Protein AF-0000000070047852 (afdb_homodimer)

Nearest PDB structures (foldseek):
  3egw-assembly1_C  TM=3.802E-01  e=5.856E-01  Escherichia coli K-12
  1i4d-assembly1_B  TM=3.629E-01  e=9.416E+00  Homo sapiens
  4wic-assembly2_D  TM=1.450E-01  e=5.210E+00  macacine betaherpesvirus 3
  4wic-assembly2_D  TM=1.523E-01  e=6.690E+00  macacine betaherpesvirus 3

pLDDT: mean 92.23, std 10.94, range [46.38, 98.88]

Secondary structure (DSSP, 8-state):
-HHHHTTHHHHHHHHHHHHHHHHH-HHHHHTTS--GGG--HHHHHHHHHHHHHHHHHHHHHHHHIIIIIHHHHHHHS-HHHHHHHHHHHHHHHHHHHHHHHHHHHHHHHHHT-S-HHHHHHHHHHHHHHHHIIIIIHHHHHHHHHHHHHHHHHHT--TT--HHHHHHHHHHHHHSS-HHHHHHHHHHHHHHHHHHHHHHHHHHHHHHHHHTTGGGGG-/-HHHHTTHHHHHHHHHHHHHHHHH-HHHHHTTS--GGG--HHHHHHHHHHHHHHHHHHHHHHHHIIIIIHHHHHHHS-HHHHHHHHHHHHHHHHHHHHHHHHHHHHHHHHHT-S-HHHHHHHHHHHHHHHHIIIIIHHHHHHHHHHHHHHHHHHT--TT--HHHHHHHHHHHHHSS-HHHHHHHHHHHHHHHHHHHHHHHHHHHHHHHHHTTGGGG--

Radius of gyration: 25.3 Å; Cα contacts (8 Å, |Δi|>4): 545; chains: 2; bounding box: 58×74×53 Å

Sequence (436 aa):
MTNCLSKLPYVSAACGTASLLVYFFPSTLLSCVPQLAETSPALLRLLSTLVNTSFSCLFGSATWVFFVMSPVLRKTLSRCKLAEVQSIHYPIFFCASTVLSSTLLSTVCYMGVGYSKLHMAAAVNVIGNLVNSCYLAPRQVSLLERRRELEEQLGIDTADTAVNAAEVARRAARGGDGDQAAAGLEYQDVVKAFKLHHSLGMAVGFVSFAALLPFLVSMTNCLSKLPYVSAACGTASLLVYFFPSTLLSCVPQLAETSPALLRLLSTLVNTSFSCLFGSATWVFFVMSPVLRKTLSRCKLAEVQSIHYPIFFCASTVLSSTLLSTVCYMGVGYSKLHMAAAVNVIGNLVNSCYLAPRQVSLLERRRELEEQLGIDTADTAVNAAEVARRAARGGDGDQAAAGLEYQDVVKAFKLHHSLGMAVGFVSFAALLPFLVS

Organism: Toxoplasma gondii (strain ATCC 50861 / VEG) (NCBI:txid432359)

InterPro domains:
  IPR025423 TMEM205-like [PF13664] (54-148)
  IPR053009 Xanthocillin Biosynthesis-Associated Protein [PTHR23241] (52-213)

Foldseek 3Di:
DVVVLVCLLVLLCVLLVVLVCCLVPVCVVCVPPPDLVPQPPVNVVVLVVLLVVLLCCLLVVLCCVLPPVVVVLVVPDFPLVSLVVLLRVQLVNLSSNLNSLSSNLNSVVNNVPPDPLLNVLSNLLNVLSSCSNNPLSVLLSVLSVLLVVLCVVLVPDSRDHPVVSLVSLVCQLVDPDDVSVVSSVVNVVSVVVNVVSVVVSSVSSVSSSVSSVVVVVD/DVVVLVCLLVLLCVLLVVLVCCLVPVCVVCVPPPDLVPQPPVNVVVLVVLLVVLLCCLLVVLCCVLPPVVVVCVVPDFPLVSLVVLLRVQLVNLSSNLNSLSSNLNSCSNNVPDDVLLNVLSNLLNVLSSCSNNPLSVLLSVLSVLLVVLCVVLVPDSRDHPVVSLVSLVCQLVDPDPVSVVSSVVNVVSVVVNVVSVVVNVVSSVSSSVSSVVVVVD

Structure (mmCIF, N/CA/C/O backbone):
data_AF-0000000070047852-model_v1
#
loop_
_entity.id
_entity.type
_entity.pdbx_description
1 polymer 'Putative transmembrane protein'
#
loop_
_atom_site.group_PDB
_atom_site.id
_atom_site.type_symbol
_atom_site.label_atom_id
_atom_site.label_alt_id
_atom_site.label_comp_id
_atom_site.label_asym_id
_atom_site.label_entity_id
_atom_site.label_seq_id
_atom_site.pdbx_PDB_ins_code
_atom_site.Cartn_x
_atom_site.Cartn_y
_atom_site.Cartn_z
_atom_site.occupancy
_atom_site.B_iso_or_equiv
_atom_site.auth_seq_id
_atom_site.auth_comp_id
_atom_site.auth_asym_id
_atom_site.auth_atom_id
_atom_site.pdbx_PDB_model_num
ATOM 1 N N . MET A 1 1 ? -0.357 -17.453 7.742 1 46.38 1 MET A N 1
ATOM 2 C CA . MET A 1 1 ? -0.708 -16.141 7.207 1 46.38 1 MET A CA 1
ATOM 3 C C . MET A 1 1 ? -2.215 -16.016 7.02 1 46.38 1 MET A C 1
ATOM 5 O O . MET A 1 1 ? -2.797 -14.977 7.32 1 46.38 1 MET A O 1
ATOM 9 N N . THR A 1 2 ? -2.859 -17.172 6.746 1 62.31 2 THR A N 1
ATOM 10 C CA . THR A 1 2 ? -4.297 -17.188 6.5 1 62.31 2 THR A CA 1
ATOM 11 C C . THR A 1 2 ? -5.066 -16.875 7.777 1 62.31 2 THR A C 1
ATOM 13 O O . THR A 1 2 ? -6.051 -16.125 7.75 1 62.31 2 THR A O 1
ATOM 16 N N . ASN A 1 3 ? -4.59 -17.297 8.852 1 70.31 3 ASN A N 1
ATOM 17 C CA . ASN A 1 3 ? -5.34 -17.094 10.086 1 70.31 3 ASN A CA 1
ATOM 18 C C . ASN A 1 3 ? -5.289 -15.625 10.531 1 70.31 3 ASN A C 1
ATOM 20 O O . ASN A 1 3 ? -6.285 -15.086 11.016 1 70.31 3 ASN A O 1
ATOM 24 N N . CYS A 1 4 ? -4.215 -15.008 10.344 1 75.25 4 CYS A N 1
ATOM 25 C CA . CYS A 1 4 ? -4.082 -13.609 10.75 1 75.25 4 CYS A CA 1
ATOM 26 C C . CYS A 1 4 ? -4.902 -12.695 9.844 1 75.25 4 CYS A C 1
ATOM 28 O O . CYS A 1 4 ? -5.543 -11.758 10.32 1 75.25 4 CYS A O 1
ATOM 30 N N . LEU A 1 5 ? -4.996 -13.016 8.656 1 86.19 5 LEU A N 1
ATOM 31 C CA . LEU A 1 5 ? -5.742 -12.195 7.707 1 86.19 5 LEU A CA 1
ATOM 32 C C . LEU A 1 5 ? -7.238 -12.234 8.016 1 86.19 5 LEU A C 1
ATOM 34 O O . LEU A 1 5 ? -7.945 -11.242 7.797 1 86.19 5 LEU A O 1
ATOM 38 N N . SER A 1 6 ? -7.641 -13.352 8.68 1 87.56 6 SER A N 1
ATOM 39 C CA . SER A 1 6 ? -9.062 -13.508 8.953 1 87.56 6 SER A CA 1
ATOM 40 C C . SER A 1 6 ? -9.5 -12.641 10.133 1 87.56 6 SER A C 1
ATOM 42 O O . SER A 1 6 ? -10.695 -12.438 10.344 1 87.56 6 SER A O 1
ATOM 44 N N . LYS A 1 7 ? -8.602 -12.141 10.867 1 93.31 7 LYS A N 1
ATOM 45 C CA . LYS A 1 7 ? -8.945 -11.328 12.023 1 93.31 7 LYS A CA 1
ATOM 46 C C . LYS A 1 7 ? -8.922 -9.836 11.68 1 93.31 7 LYS A C 1
ATOM 48 O O . LYS A 1 7 ? -9.398 -9.008 12.453 1 93.31 7 LYS A O 1
ATOM 53 N N . LEU A 1 8 ? -8.453 -9.477 10.523 1 96.69 8 LEU A N 1
ATOM 54 C CA . LEU A 1 8 ? -8.234 -8.086 10.156 1 96.69 8 LEU A CA 1
ATOM 55 C C . LEU A 1 8 ? -9.555 -7.32 10.109 1 96.69 8 LEU A C 1
ATOM 57 O O . LEU A 1 8 ? -9.633 -6.18 10.578 1 96.69 8 LEU A O 1
ATOM 61 N N . PRO A 1 9 ? -10.641 -7.922 9.672 1 96.88 9 PRO A N 1
ATOM 62 C CA . PRO A 1 9 ? -11.906 -7.184 9.641 1 96.88 9 PRO A CA 1
ATOM 63 C C . PRO A 1 9 ? -12.406 -6.816 11.039 1 96.88 9 PRO A C 1
ATOM 65 O O . PRO A 1 9 ? -13.078 -5.797 11.211 1 96.88 9 PRO A O 1
ATOM 68 N N . TYR A 1 10 ? -12.055 -7.578 12.031 1 97.25 10 TYR A N 1
ATOM 69 C CA . TYR A 1 10 ? -12.453 -7.273 13.398 1 97.25 10 TYR A CA 1
ATOM 70 C C . TYR A 1 10 ? -11.711 -6.059 13.938 1 97.25 10 TYR A C 1
ATOM 72 O O . TYR A 1 10 ? -12.273 -5.242 14.664 1 97.25 10 TYR A O 1
ATOM 80 N N . VAL A 1 11 ? -10.492 -6.012 13.609 1 97.88 11 VAL A N 1
ATOM 81 C CA . VAL A 1 11 ? -9.711 -4.832 13.969 1 97.88 11 VAL A CA 1
ATOM 82 C C . VAL A 1 11 ? -10.305 -3.592 13.305 1 97.88 11 VAL A C 1
ATOM 84 O O . VAL A 1 11 ? -10.484 -2.561 13.961 1 97.88 11 VAL A O 1
ATOM 87 N N . SER A 1 12 ? -10.602 -3.711 12.031 1 98.56 12 SER A N 1
ATOM 88 C CA . SER A 1 12 ? -11.219 -2.613 11.297 1 98.56 12 SER A CA 1
ATOM 89 C C . SER A 1 12 ? -12.539 -2.197 11.938 1 98.56 12 SER A C 1
ATOM 91 O O . SER A 1 12 ? -12.789 -1.006 12.141 1 98.56 12 SER A O 1
ATOM 93 N N . ALA A 1 13 ? -13.359 -3.178 12.273 1 98.31 13 ALA A N 1
ATOM 94 C CA . ALA A 1 13 ? -14.664 -2.896 12.875 1 98.31 13 ALA A CA 1
ATOM 95 C C . ALA A 1 13 ? -14.508 -2.166 14.203 1 98.31 13 ALA A C 1
ATOM 97 O O . ALA A 1 13 ? -15.234 -1.205 14.477 1 98.31 13 ALA A O 1
ATOM 98 N N . ALA A 1 14 ? -13.57 -2.607 15 1 98.31 14 ALA A N 1
ATOM 99 C CA . ALA A 1 14 ? -13.352 -1.991 16.312 1 98.31 14 ALA A CA 1
ATOM 100 C C . ALA A 1 14 ? -12.883 -0.547 16.156 1 98.31 14 ALA A C 1
ATOM 102 O O . ALA A 1 14 ? -13.461 0.365 16.75 1 98.31 14 ALA A O 1
ATOM 103 N N . CYS A 1 15 ? -11.906 -0.317 15.367 1 98.12 15 CYS A N 1
ATOM 104 C CA . CYS A 1 15 ? -11.344 1.016 15.188 1 98.12 15 CYS A CA 1
ATOM 105 C C . CYS A 1 15 ? -12.328 1.941 14.492 1 98.12 15 CYS A C 1
ATOM 107 O O . CYS A 1 15 ? -12.516 3.086 14.906 1 98.12 15 CYS A O 1
ATOM 109 N N . GLY A 1 16 ? -12.906 1.394 13.391 1 98.44 16 GLY A N 1
ATOM 110 C CA . GLY A 1 16 ? -13.859 2.199 12.641 1 98.44 16 GLY A CA 1
ATOM 111 C C . GLY A 1 16 ? -15.062 2.609 13.461 1 98.44 16 GLY A C 1
ATOM 112 O O . GLY A 1 16 ? -15.453 3.779 13.469 1 98.44 16 GLY A O 1
ATOM 113 N N . THR A 1 17 ? -15.648 1.709 14.172 1 97.25 17 THR A N 1
ATOM 114 C CA . THR A 1 17 ? -16.828 2 14.984 1 97.25 17 THR A CA 1
ATOM 115 C C . THR A 1 17 ? -16.484 2.961 16.109 1 97.25 17 THR A C 1
ATOM 117 O O . THR A 1 17 ? -17.234 3.893 16.391 1 97.25 17 THR A O 1
ATOM 120 N N . ALA A 1 18 ? -15.383 2.734 16.75 1 96.75 18 ALA A N 1
ATOM 121 C CA . ALA A 1 18 ? -14.977 3.617 17.844 1 96.75 18 ALA A CA 1
ATOM 122 C C . ALA A 1 18 ? -14.812 5.055 17.344 1 96.75 18 ALA A C 1
ATOM 124 O O . ALA A 1 18 ? -15.297 5.992 17.984 1 96.75 18 ALA A O 1
ATOM 125 N N . SER A 1 19 ? -14.164 5.215 16.219 1 96.88 19 SER A N 1
ATOM 126 C CA . SER A 1 19 ? -13.93 6.562 15.719 1 96.88 19 SER A CA 1
ATOM 127 C C . SER A 1 19 ? -15.234 7.215 15.258 1 96.88 19 SER A C 1
ATOM 129 O O . SER A 1 19 ? -15.43 8.422 15.438 1 96.88 19 SER A O 1
ATOM 131 N N . LEU A 1 20 ? -16.141 6.418 14.68 1 96.38 20 LEU A N 1
ATOM 132 C CA . LEU A 1 20 ? -17.422 6.961 14.234 1 96.38 20 LEU A CA 1
ATOM 133 C C . LEU A 1 20 ? -18.297 7.316 15.422 1 96.38 20 LEU A C 1
ATOM 135 O O . LEU A 1 20 ? -19.078 8.273 15.367 1 96.38 20 LEU A O 1
ATOM 139 N N . LEU A 1 21 ? -18.109 6.578 16.516 1 93.94 21 LEU A N 1
ATOM 140 C CA . LEU A 1 21 ? -18.844 6.93 17.719 1 93.94 21 LEU A CA 1
ATOM 141 C C . LEU A 1 21 ? -18.375 8.273 18.281 1 93.94 21 LEU A C 1
ATOM 143 O O . LEU A 1 21 ? -19.188 9.078 18.734 1 93.94 21 LEU A O 1
ATOM 147 N N . VAL A 1 22 ? -17.141 8.469 18.234 1 90.56 22 VAL A N 1
ATOM 148 C CA . VAL A 1 22 ? -16.594 9.75 18.656 1 90.56 22 VAL A CA 1
ATOM 149 C C . VAL A 1 22 ? -17.141 10.867 17.766 1 90.56 22 VAL A C 1
ATOM 151 O O . VAL A 1 22 ? -17.453 11.953 18.25 1 90.56 22 VAL A O 1
ATOM 154 N N . TYR A 1 23 ? -17.188 10.602 16.5 1 91.25 23 TYR A N 1
ATOM 155 C CA . TYR A 1 23 ? -17.672 11.586 15.539 1 91.25 23 TYR A CA 1
ATOM 156 C C . TYR A 1 23 ? -19.141 11.906 15.758 1 91.25 23 TYR A C 1
ATOM 158 O O . TYR A 1 23 ? -19.531 13.07 15.781 1 91.25 23 TYR A O 1
ATOM 166 N N . PHE A 1 24 ? -19.953 10.898 15.977 1 90.56 24 PHE A N 1
ATOM 167 C CA . PHE A 1 24 ? -21.406 11.094 16.047 1 90.56 24 PHE A CA 1
ATOM 168 C C . PHE A 1 24 ? -21.812 11.516 17.453 1 90.56 24 PHE A C 1
ATOM 170 O O . PHE A 1 24 ? -22.828 12.188 17.641 1 90.56 24 PHE A O 1
ATOM 177 N N . PHE A 1 25 ? -20.953 11.203 18.469 1 85.31 25 PHE A N 1
ATOM 178 C CA . PHE A 1 25 ? -21.297 11.5 19.859 1 85.31 25 PHE A CA 1
ATOM 179 C C . PHE A 1 25 ? -20.125 12.117 20.594 1 85.31 25 PHE A C 1
ATOM 181 O O . PHE A 1 25 ? -19.672 11.586 21.609 1 85.31 25 PHE A O 1
ATOM 188 N N . PRO A 1 26 ? -19.719 13.258 20.172 1 76.19 26 PRO A N 1
ATOM 189 C CA . PRO A 1 26 ? -18.516 13.852 20.766 1 76.19 26 PRO A CA 1
ATOM 190 C C . PRO A 1 26 ? -18.703 14.242 22.234 1 76.19 26 PRO A C 1
ATOM 192 O O . PRO A 1 26 ? -17.766 14.172 23.016 1 76.19 26 PRO A O 1
ATOM 195 N N . SER A 1 27 ? -19.703 14.695 22.562 1 73.19 27 SER A N 1
ATOM 196 C CA . SER A 1 27 ? -19.969 15.164 23.922 1 73.19 27 SER A CA 1
ATOM 197 C C . SER A 1 27 ? -19.859 14.016 24.922 1 73.19 27 SER A C 1
ATOM 199 O O . SER A 1 27 ? -19.312 14.195 26.031 1 73.19 27 SER A O 1
ATOM 201 N N . THR A 1 28 ? -20.25 12.961 24.5 1 62.34 28 THR A N 1
ATOM 202 C CA . THR A 1 28 ? -20.25 11.805 25.406 1 62.34 28 THR A CA 1
ATOM 203 C C . THR A 1 28 ? -18.844 11.234 25.547 1 62.34 28 THR A C 1
ATOM 205 O O . THR A 1 28 ? -18.438 10.844 26.641 1 62.34 28 THR A O 1
ATOM 208 N N . LEU A 1 29 ? -18.203 11.383 24.531 1 63.75 29 LEU A N 1
ATOM 209 C CA . LEU A 1 29 ? -16.953 10.633 24.547 1 63.75 29 LEU A CA 1
ATOM 210 C C . LEU A 1 29 ? -15.766 11.562 24.734 1 63.75 29 LEU A C 1
ATOM 212 O O . LEU A 1 29 ? -14.703 11.141 25.203 1 63.75 29 LEU A O 1
ATOM 216 N N . LEU A 1 30 ? -16.016 12.82 24.453 1 66.06 30 LEU A N 1
ATOM 217 C CA . LEU A 1 30 ? -14.906 13.75 24.578 1 66.06 30 LEU A CA 1
ATOM 218 C C . LEU A 1 30 ? -15.125 14.711 25.75 1 66.06 30 LEU A C 1
ATOM 220 O O . LEU A 1 30 ? -14.383 15.68 25.922 1 66.06 30 LEU A O 1
ATOM 224 N N . SER A 1 31 ? -16.141 14.516 26.5 1 60.41 31 SER A N 1
ATOM 225 C CA . SER A 1 31 ? -16.469 15.406 27.609 1 60.41 31 SER A CA 1
ATOM 226 C C . SER A 1 31 ? -15.312 15.469 28.609 1 60.41 31 SER A C 1
ATOM 228 O O . SER A 1 31 ? -15.125 16.484 29.281 1 60.41 31 SER A O 1
ATOM 230 N N . CYS A 1 32 ? -14.633 14.352 28.719 1 55.38 32 CYS A N 1
ATOM 231 C CA . CYS A 1 32 ? -13.586 14.32 29.734 1 55.38 32 CYS A CA 1
ATOM 232 C C . CYS A 1 32 ? -12.266 14.844 29.188 1 55.38 32 CYS A C 1
ATOM 234 O O . CYS A 1 32 ? -11.266 14.898 29.906 1 55.38 32 CYS A O 1
ATOM 236 N N . VAL A 1 33 ? -12.352 15.141 27.906 1 58.69 33 VAL A N 1
ATOM 237 C CA . VAL A 1 33 ? -11.109 15.594 27.297 1 58.69 33 VAL A CA 1
ATOM 238 C C . VAL A 1 33 ? -10.922 17.094 27.547 1 58.69 33 VAL A C 1
ATOM 240 O O . VAL A 1 33 ? -11.859 17.875 27.406 1 58.69 33 VAL A O 1
ATOM 243 N N . PRO A 1 34 ? -9.852 17.453 28.359 1 56.66 34 PRO A N 1
ATOM 244 C CA . PRO A 1 34 ? -9.609 18.875 28.594 1 56.66 34 PRO A CA 1
ATOM 245 C C . PRO A 1 34 ? -9.719 19.719 27.328 1 56.66 34 PRO A C 1
ATOM 247 O O . PRO A 1 34 ? -9.414 19.234 26.234 1 56.66 34 PRO A O 1
ATOM 250 N N . GLN A 1 35 ? -10.367 20.828 27.406 1 58.25 35 GLN A N 1
ATOM 251 C CA . GLN A 1 35 ? -10.547 21.812 26.359 1 58.25 35 GLN A CA 1
ATOM 252 C C . GLN A 1 35 ? -9.211 22.188 25.719 1 58.25 35 GLN A C 1
ATOM 254 O O . GLN A 1 35 ? -8.172 22.125 26.359 1 58.25 35 GLN A O 1
ATOM 259 N N . LEU A 1 36 ? -9.094 22.328 24.375 1 59.47 36 LEU A N 1
ATOM 260 C CA . LEU A 1 36 ? -7.895 22.656 23.625 1 59.47 36 LEU A CA 1
ATOM 261 C C . LEU A 1 36 ? -7.051 23.688 24.359 1 59.47 36 LEU A C 1
ATOM 263 O O . LEU A 1 36 ? -5.82 23.609 24.359 1 59.47 36 LEU A O 1
ATOM 267 N N . ALA A 1 37 ? -7.734 24.734 25.016 1 59.09 37 ALA A N 1
ATOM 268 C CA . ALA A 1 37 ? -7.059 25.781 25.781 1 59.09 37 ALA A CA 1
ATOM 269 C C . ALA A 1 37 ? -6.234 25.203 26.922 1 59.09 37 ALA A C 1
ATOM 271 O O . ALA A 1 37 ? -5.23 25.781 27.328 1 59.09 37 ALA A O 1
ATOM 272 N N . GLU A 1 38 ? -6.598 24.078 27.281 1 66.5 38 GLU A N 1
ATOM 273 C CA . GLU A 1 38 ? -5.863 23.5 28.406 1 66.5 38 GLU A CA 1
ATOM 274 C C . GLU A 1 38 ? -4.895 22.422 27.922 1 66.5 38 GLU A C 1
ATOM 276 O O . GLU A 1 38 ? -4.238 21.766 28.734 1 66.5 38 GLU A O 1
ATOM 281 N N . THR A 1 39 ? -4.914 22.359 26.531 1 69.88 39 THR A N 1
ATOM 282 C CA . THR A 1 39 ? -4.051 21.297 26.016 1 69.88 39 THR A CA 1
ATOM 283 C C . THR A 1 39 ? -2.588 21.734 26.031 1 69.88 39 THR A C 1
ATOM 285 O O . THR A 1 39 ? -2.254 22.828 25.531 1 69.88 39 THR A O 1
ATOM 288 N N . SER A 1 40 ? -1.749 21.094 26.859 1 84.12 40 SER A N 1
ATOM 289 C CA . SER A 1 40 ? -0.315 21.344 26.922 1 84.12 40 SER A CA 1
ATOM 290 C C . SER A 1 40 ? 0.313 21.359 25.547 1 84.12 40 SER A C 1
ATOM 292 O O . SER A 1 40 ? -0.192 20.719 24.625 1 84.12 40 SER A O 1
ATOM 294 N N . PRO A 1 41 ? 1.145 22.234 25.359 1 86.44 41 PRO A N 1
ATOM 295 C CA . PRO A 1 41 ? 1.852 22.297 24.078 1 86.44 41 PRO A CA 1
ATOM 296 C C . PRO A 1 41 ? 2.354 20.938 23.609 1 86.44 41 PRO A C 1
ATOM 298 O O . PRO A 1 41 ? 2.361 20.656 22.422 1 86.44 41 PRO A O 1
ATOM 301 N N . ALA A 1 42 ? 2.725 20.078 24.516 1 88.88 42 ALA A N 1
ATOM 302 C CA . ALA A 1 42 ? 3.197 18.734 24.172 1 88.88 42 ALA A CA 1
ATOM 303 C C . ALA A 1 42 ? 2.072 17.891 23.578 1 88.88 42 ALA A C 1
ATOM 305 O O . ALA A 1 42 ? 2.279 17.172 22.609 1 88.88 42 ALA A O 1
ATOM 306 N N . LEU A 1 43 ? 0.939 17.984 24.109 1 88.44 43 LEU A N 1
ATOM 307 C CA . LEU A 1 43 ? -0.213 17.25 23.625 1 88.44 43 LEU A CA 1
ATOM 308 C C . LEU A 1 43 ? -0.634 17.734 22.234 1 88.44 43 LEU A C 1
ATOM 310 O O . LEU A 1 43 ? -0.979 16.938 21.375 1 88.44 43 LEU A O 1
ATOM 314 N N . LEU A 1 44 ? -0.603 19.031 22.094 1 88.19 44 LEU A N 1
ATOM 315 C CA . LEU A 1 44 ? -0.965 19.594 20.797 1 88.19 44 LEU A CA 1
ATOM 316 C C . LEU A 1 44 ? -0.009 19.109 19.703 1 88.19 44 LEU A C 1
ATOM 318 O O . LEU A 1 44 ? -0.437 18.797 18.594 1 88.19 44 LEU A O 1
ATOM 322 N N . ARG A 1 45 ? 1.215 19.094 20.094 1 91.62 45 ARG A N 1
ATOM 323 C CA . ARG A 1 45 ? 2.219 18.609 19.156 1 91.62 45 ARG A CA 1
ATOM 324 C C . ARG A 1 45 ? 1.986 17.141 18.828 1 91.62 45 ARG A C 1
ATOM 326 O O . ARG A 1 45 ? 2.121 16.719 17.672 1 91.62 45 ARG A O 1
ATOM 333 N N . LEU A 1 46 ? 1.658 16.422 19.797 1 93.25 46 LEU A N 1
ATOM 334 C CA . LEU A 1 46 ? 1.387 15 19.594 1 93.25 46 LEU A CA 1
ATOM 335 C C . LEU A 1 46 ? 0.178 14.805 18.688 1 93.25 46 LEU A C 1
ATOM 337 O O . LEU A 1 46 ? 0.209 13.969 17.781 1 93.25 46 LEU A O 1
ATOM 341 N N . LEU A 1 47 ? -0.828 15.555 18.906 1 92.5 47 LEU A N 1
ATOM 342 C CA . LEU A 1 47 ? -2.045 15.438 18.109 1 92.5 47 LEU A CA 1
ATOM 343 C C . LEU A 1 47 ? -1.788 15.844 16.672 1 92.5 47 LEU A C 1
ATOM 345 O O . LEU A 1 47 ? -2.252 15.18 15.734 1 92.5 47 LEU A O 1
ATOM 349 N N . SER A 1 48 ? -1.025 16.891 16.531 1 93 48 SER A N 1
ATOM 350 C CA . SER A 1 48 ? -0.676 17.328 15.18 1 93 48 SER A CA 1
ATOM 351 C C . SER A 1 48 ? 0.153 16.281 14.453 1 93 48 SER A C 1
ATOM 353 O O . SER A 1 48 ? -0.044 16.047 13.258 1 93 48 SER A O 1
ATOM 355 N N . THR A 1 49 ? 1.032 15.664 15.18 1 96 49 THR A N 1
ATOM 356 C CA . THR A 1 49 ? 1.863 14.609 14.609 1 96 49 THR A CA 1
ATOM 357 C C . THR A 1 49 ? 1.012 13.414 14.195 1 96 49 THR A C 1
ATOM 359 O O . THR A 1 49 ? 1.237 12.812 13.148 1 96 49 THR A O 1
ATOM 362 N N . LEU A 1 50 ? 0.003 13.133 14.969 1 96.38 50 LEU A N 1
ATOM 363 C CA . LEU A 1 50 ? -0.885 12.016 14.656 1 96.38 50 LEU A CA 1
ATOM 364 C C . LEU A 1 50 ? -1.725 12.32 13.422 1 96.38 50 LEU A C 1
ATOM 366 O O . LEU A 1 50 ? -1.941 11.445 12.586 1 96.38 50 LEU A O 1
ATOM 370 N N . VAL A 1 51 ? -2.18 13.539 13.312 1 95.31 51 VAL A N 1
ATOM 371 C CA . VAL A 1 51 ? -2.951 13.938 12.141 1 95.31 51 VAL A CA 1
ATOM 372 C C . VAL A 1 51 ? -2.082 13.844 10.891 1 95.31 51 VAL A C 1
ATOM 374 O O . VAL A 1 51 ? -2.469 13.219 9.906 1 95.31 51 VAL A O 1
ATOM 377 N N . ASN A 1 52 ? -0.892 14.375 11.016 1 95.88 52 ASN A N 1
ATOM 378 C CA . ASN A 1 52 ? 0.023 14.398 9.875 1 95.88 52 ASN A CA 1
ATOM 379 C C . ASN A 1 52 ? 0.434 12.984 9.469 1 95.88 52 ASN A C 1
ATOM 381 O O . ASN A 1 52 ? 0.425 12.656 8.281 1 95.88 52 ASN A O 1
ATOM 385 N N . THR A 1 53 ? 0.673 12.156 10.414 1 98 53 THR A N 1
ATOM 386 C CA . THR A 1 53 ? 1.135 10.797 10.141 1 98 53 THR A CA 1
ATOM 387 C C . THR A 1 53 ? 0.007 9.953 9.555 1 98 53 THR A C 1
ATOM 389 O O . THR A 1 53 ? 0.196 9.266 8.547 1 98 53 THR A O 1
ATOM 392 N N . SER A 1 54 ? -1.14 10.031 10.164 1 98.31 54 SER A N 1
ATOM 393 C CA . SER A 1 54 ? -2.258 9.219 9.695 1 98.31 54 SER A CA 1
ATOM 394 C C . SER A 1 54 ? -2.713 9.656 8.305 1 98.31 54 SER A C 1
ATOM 396 O O . SER A 1 54 ? -2.947 8.82 7.434 1 98.31 54 SER A O 1
ATOM 398 N N . PHE A 1 55 ? -2.771 10.953 8.117 1 97.88 55 PHE A N 1
ATOM 399 C CA . PHE A 1 55 ? -3.182 11.453 6.812 1 97.88 55 PHE A CA 1
ATOM 400 C C . PHE A 1 55 ? -2.158 11.094 5.746 1 97.88 55 PHE A C 1
ATOM 402 O O . PHE A 1 55 ? -2.518 10.602 4.672 1 97.88 55 PHE A O 1
ATOM 409 N N . SER A 1 56 ? -0.871 11.305 5.973 1 98.56 56 SER A N 1
ATOM 410 C CA . SER A 1 56 ? 0.165 11.078 4.969 1 98.56 56 SER A CA 1
ATOM 411 C C . SER A 1 56 ? 0.264 9.602 4.602 1 98.56 56 SER A C 1
ATOM 413 O O . SER A 1 56 ? 0.387 9.258 3.426 1 98.56 56 SER A O 1
ATOM 415 N N . CYS A 1 57 ? 0.206 8.734 5.613 1 98.69 57 CYS A N 1
ATOM 416 C CA . CYS A 1 57 ? 0.252 7.301 5.344 1 98.69 57 CYS A CA 1
ATOM 417 C C . CYS A 1 57 ? -0.974 6.855 4.555 1 98.69 57 CYS A C 1
ATOM 419 O O . CYS A 1 57 ? -0.86 6.066 3.615 1 98.69 57 CYS A O 1
ATOM 421 N N . LEU A 1 58 ? -2.113 7.406 4.977 1 98.75 58 LEU A N 1
ATOM 422 C CA . LEU A 1 58 ? -3.373 7.039 4.34 1 98.75 58 LEU A CA 1
ATOM 423 C C . LEU A 1 58 ? -3.416 7.523 2.895 1 98.75 58 LEU A C 1
ATOM 425 O O . LEU A 1 58 ? -3.658 6.738 1.979 1 98.75 58 LEU A O 1
ATOM 429 N N . PHE A 1 59 ? -3.16 8.773 2.676 1 98.75 59 PHE A N 1
ATOM 430 C CA . PHE A 1 59 ? -3.24 9.383 1.353 1 98.75 59 PHE A CA 1
ATOM 431 C C . PHE A 1 59 ? -2.141 8.844 0.443 1 98.75 59 PHE A C 1
ATOM 433 O O . PHE A 1 59 ? -2.404 8.461 -0.698 1 98.75 59 PHE A O 1
ATOM 440 N N . GLY A 1 60 ? -0.923 8.75 0.911 1 98.75 60 GLY A N 1
ATOM 441 C CA . GLY A 1 60 ? 0.2 8.305 0.101 1 98.75 60 GLY A CA 1
ATOM 442 C C . GLY A 1 60 ? 0.111 6.84 -0.288 1 98.75 60 GLY A C 1
ATOM 443 O O . GLY A 1 60 ? 0.398 6.477 -1.432 1 98.75 60 GLY A O 1
ATOM 444 N N . SER A 1 61 ? -0.245 6.008 0.671 1 98.69 61 SER A N 1
ATOM 445 C CA . SER A 1 61 ? -0.376 4.59 0.354 1 98.69 61 SER A CA 1
ATOM 446 C C . SER A 1 61 ? -1.494 4.352 -0.654 1 98.69 61 SER A C 1
ATOM 448 O O . SER A 1 61 ? -1.332 3.572 -1.597 1 98.69 61 SER A O 1
ATOM 450 N N . ALA A 1 62 ? -2.615 5.039 -0.456 1 98.75 62 ALA A N 1
ATOM 451 C CA . ALA A 1 62 ? -3.732 4.883 -1.386 1 98.75 62 ALA A CA 1
ATOM 452 C C . ALA A 1 62 ? -3.354 5.371 -2.781 1 98.75 62 ALA A C 1
ATOM 454 O O . ALA A 1 62 ? -3.68 4.727 -3.781 1 98.75 62 ALA A O 1
ATOM 455 N N . THR A 1 63 ? -2.68 6.484 -2.852 1 98.69 63 THR A N 1
ATOM 456 C CA . THR A 1 63 ? -2.227 7.016 -4.133 1 98.69 63 THR A CA 1
ATOM 457 C C . THR A 1 63 ? -1.349 6.004 -4.859 1 98.69 63 THR A C 1
ATOM 459 O O . THR A 1 63 ? -1.546 5.746 -6.051 1 98.69 63 THR A O 1
ATOM 462 N N . TRP A 1 64 ? -0.475 5.395 -4.098 1 98.69 64 TRP A N 1
ATOM 463 C CA . TRP A 1 64 ? 0.463 4.477 -4.734 1 98.69 64 TRP A CA 1
ATOM 464 C C . TRP A 1 64 ? -0.235 3.184 -5.141 1 98.69 64 TRP A C 1
ATOM 466 O O . TRP A 1 64 ? -0.021 2.676 -6.246 1 98.69 64 TRP A O 1
ATOM 476 N N . VAL A 1 65 ? -1.027 2.656 -4.32 1 98.19 65 VAL A N 1
ATOM 477 C CA . VAL A 1 65 ? -1.691 1.377 -4.555 1 98.19 65 VAL A CA 1
ATOM 478 C C . VAL A 1 65 ? -2.672 1.51 -5.715 1 98.19 65 VAL A C 1
ATOM 480 O O . VAL A 1 65 ? -2.678 0.682 -6.629 1 98.19 65 VAL A O 1
ATOM 483 N N . PHE A 1 66 ? -3.461 2.602 -5.75 1 98.12 66 PHE A N 1
ATOM 484 C CA . PHE A 1 66 ? -4.523 2.738 -6.742 1 98.12 66 PHE A CA 1
ATOM 485 C C . PHE A 1 66 ? -3.949 3.117 -8.102 1 98.12 66 PHE A C 1
ATOM 487 O O . PHE A 1 66 ? -4.426 2.645 -9.133 1 98.12 66 PHE A O 1
ATOM 494 N N . PHE A 1 67 ? -2.877 3.85 -8.07 1 98.12 67 PHE A N 1
ATOM 495 C CA . PHE A 1 67 ? -2.564 4.5 -9.344 1 98.12 67 PHE A CA 1
ATOM 496 C C . PHE A 1 67 ? -1.251 3.973 -9.914 1 98.12 67 PHE A C 1
ATOM 498 O O . PHE A 1 67 ? -0.927 4.223 -11.07 1 98.12 67 PHE A O 1
ATOM 505 N N . VAL A 1 68 ? -0.472 3.244 -9.148 1 97.44 68 VAL A N 1
ATOM 506 C CA . VAL A 1 68 ? 0.801 2.758 -9.672 1 97.44 68 VAL A CA 1
ATOM 507 C C . VAL A 1 68 ? 0.893 1.245 -9.492 1 97.44 68 VAL A C 1
ATOM 509 O O . VAL A 1 68 ? 0.948 0.498 -10.469 1 97.44 68 VAL A O 1
ATOM 512 N N . MET A 1 69 ? 0.727 0.831 -8.273 1 96.88 69 MET A N 1
ATOM 513 C CA . MET A 1 69 ? 1.006 -0.57 -7.969 1 96.88 69 MET A CA 1
ATOM 514 C C . MET A 1 69 ? -0.035 -1.482 -8.609 1 96.88 69 MET A C 1
ATOM 516 O O . MET A 1 69 ? 0.309 -2.52 -9.18 1 96.88 69 MET A O 1
ATOM 520 N N . SER A 1 70 ? -1.309 -1.157 -8.531 1 96.62 70 SER A N 1
ATOM 521 C CA . SER A 1 70 ? -2.352 -2.014 -9.086 1 96.62 70 SER A CA 1
ATOM 522 C C . SER A 1 70 ? -2.188 -2.18 -10.594 1 96.62 70 SER A C 1
ATOM 524 O O . SER A 1 70 ? -2.211 -3.299 -11.102 1 96.62 70 SER A O 1
ATOM 526 N N . PRO A 1 71 ? -1.944 -1.087 -11.352 1 96.31 71 PRO A N 1
ATOM 527 C CA . PRO A 1 71 ? -1.71 -1.257 -12.789 1 96.31 71 PRO A CA 1
ATOM 528 C C . PRO A 1 71 ? -0.442 -2.053 -13.086 1 96.31 71 PRO A C 1
ATOM 530 O O . PRO A 1 71 ? -0.419 -2.852 -14.023 1 96.31 71 PRO A O 1
ATOM 533 N N . VAL A 1 72 ? 0.594 -1.906 -12.281 1 96.06 72 VAL A N 1
ATOM 534 C CA . VAL A 1 72 ? 1.843 -2.629 -12.5 1 96.06 72 VAL A CA 1
ATOM 535 C C . VAL A 1 72 ? 1.619 -4.125 -12.281 1 96.06 72 VAL A C 1
ATOM 537 O O . VAL A 1 72 ? 2.043 -4.945 -13.102 1 96.06 72 VAL A O 1
ATOM 540 N N . LEU A 1 73 ? 0.919 -4.531 -11.273 1 96.62 73 LEU A N 1
ATOM 541 C CA . LEU A 1 73 ? 0.667 -5.938 -10.984 1 96.62 73 LEU A CA 1
ATOM 542 C C . LEU A 1 73 ? -0.227 -6.559 -12.055 1 96.62 73 LEU A C 1
ATOM 544 O O . LEU A 1 73 ? 0.022 -7.68 -12.508 1 96.62 73 LEU A O 1
ATOM 548 N N . ARG A 1 74 ? -1.237 -5.777 -12.477 1 94.81 74 ARG A N 1
ATOM 549 C CA . ARG A 1 74 ? -2.16 -6.277 -13.492 1 94.81 74 ARG A CA 1
ATOM 550 C C . ARG A 1 74 ? -1.438 -6.527 -14.812 1 94.81 74 ARG A C 1
ATOM 552 O O . ARG A 1 74 ? -1.763 -7.473 -15.531 1 94.81 74 ARG A O 1
ATOM 559 N N . LYS A 1 75 ? -0.406 -5.762 -15.117 1 93.75 75 LYS A N 1
ATOM 560 C CA . LYS A 1 75 ? 0.309 -5.867 -16.391 1 93.75 75 LYS A CA 1
ATOM 561 C C . LYS A 1 75 ? 1.411 -6.918 -16.312 1 93.75 75 LYS A C 1
ATOM 563 O O . LYS A 1 75 ? 1.828 -7.465 -17.344 1 93.75 75 LYS A O 1
ATOM 568 N N . THR A 1 76 ? 1.844 -7.238 -15.117 1 94 76 THR A N 1
ATOM 569 C CA . THR A 1 76 ? 3.031 -8.07 -14.984 1 94 76 THR A CA 1
ATOM 570 C C . THR A 1 76 ? 2.648 -9.5 -14.594 1 94 76 THR A C 1
ATOM 572 O O . THR A 1 76 ? 3.307 -10.461 -15 1 94 76 THR A O 1
ATOM 575 N N . LEU A 1 77 ? 1.579 -9.68 -13.875 1 94.75 77 LEU A N 1
ATOM 576 C CA . LEU A 1 77 ? 1.248 -10.984 -13.32 1 94.75 77 LEU A CA 1
ATOM 577 C C . LEU A 1 77 ? 0.137 -11.648 -14.117 1 94.75 77 LEU A C 1
ATOM 579 O O . LEU A 1 77 ? -0.711 -10.969 -14.703 1 94.75 77 LEU A O 1
ATOM 583 N N . SER A 1 78 ? 0.185 -12.984 -14.141 1 93.69 78 SER A N 1
ATOM 584 C CA . SER A 1 78 ? -0.945 -13.75 -14.656 1 93.69 78 SER A CA 1
ATOM 585 C C . SER A 1 78 ? -2.186 -13.555 -13.789 1 93.69 78 SER A C 1
ATOM 587 O O . SER A 1 78 ? -2.088 -13.102 -12.648 1 93.69 78 SER A O 1
ATOM 589 N N . ARG A 1 79 ? -3.25 -13.891 -14.32 1 93.25 79 ARG A N 1
ATOM 590 C CA . ARG A 1 79 ? -4.527 -13.766 -13.625 1 93.25 79 ARG A CA 1
ATOM 591 C C . ARG A 1 79 ? -4.5 -14.508 -12.297 1 93.25 79 ARG A C 1
ATOM 593 O O . ARG A 1 79 ? -4.953 -13.984 -11.281 1 93.25 79 ARG A O 1
ATOM 600 N N . CYS A 1 80 ? -3.934 -15.68 -12.312 1 93.44 80 CYS A N 1
ATOM 601 C CA . CYS A 1 80 ? -3.918 -16.5 -11.109 1 93.44 80 CYS A CA 1
ATOM 602 C C . CYS A 1 80 ? -2.973 -15.93 -10.062 1 93.44 80 CYS A C 1
ATOM 604 O O . CYS A 1 80 ? -3.309 -15.875 -8.875 1 93.44 80 CYS A O 1
ATOM 606 N N . LYS A 1 81 ? -1.824 -15.547 -10.484 1 93.81 81 LYS A N 1
ATOM 607 C CA . LYS A 1 81 ? -0.862 -14.992 -9.539 1 93.81 81 LYS A CA 1
ATOM 608 C C . LYS A 1 81 ? -1.32 -13.633 -9.016 1 93.81 81 LYS A C 1
ATOM 610 O O . LYS A 1 81 ? -1.065 -13.289 -7.859 1 93.81 81 LYS A O 1
ATOM 615 N N . LEU A 1 82 ? -1.91 -12.852 -9.922 1 95.94 82 LEU A N 1
ATOM 616 C CA . LEU A 1 82 ? -2.49 -11.594 -9.469 1 95.94 82 LEU A CA 1
ATOM 617 C C . LEU A 1 82 ? -3.527 -11.828 -8.375 1 95.94 82 LEU A C 1
ATOM 619 O O . LEU A 1 82 ? -3.541 -11.125 -7.367 1 95.94 82 LEU A O 1
ATOM 623 N N . ALA A 1 83 ? -4.418 -12.82 -8.602 1 95.81 83 ALA A N 1
ATOM 624 C CA . ALA A 1 83 ? -5.43 -13.172 -7.609 1 95.81 83 ALA A CA 1
ATOM 625 C C . ALA A 1 83 ? -4.789 -13.562 -6.281 1 95.81 83 ALA A C 1
ATOM 627 O O . ALA A 1 83 ? -5.285 -13.203 -5.215 1 95.81 83 ALA A O 1
ATOM 628 N N . GLU A 1 84 ? -3.73 -14.266 -6.367 1 95.44 84 GLU A N 1
ATOM 629 C CA . GLU A 1 84 ? -3.025 -14.703 -5.168 1 95.44 84 GLU A CA 1
ATOM 630 C C . GLU A 1 84 ? -2.463 -13.516 -4.391 1 95.44 84 GLU A C 1
ATOM 632 O O . GLU A 1 84 ? -2.635 -13.422 -3.174 1 95.44 84 GLU A O 1
ATOM 637 N N . VAL A 1 85 ? -1.799 -12.609 -5.035 1 96.56 85 VAL A N 1
ATOM 638 C CA . VAL A 1 85 ? -1.22 -11.43 -4.395 1 96.56 85 VAL A CA 1
ATOM 639 C C . VAL A 1 85 ? -2.33 -10.57 -3.797 1 96.56 85 VAL A C 1
ATOM 641 O O . VAL A 1 85 ? -2.23 -10.133 -2.648 1 96.56 85 VAL A O 1
ATOM 644 N N . GLN A 1 86 ? -3.393 -10.367 -4.609 1 95.56 86 GLN A N 1
ATOM 645 C CA . GLN A 1 86 ? -4.48 -9.492 -4.18 1 95.56 86 GLN A CA 1
ATOM 646 C C . GLN A 1 86 ? -5.219 -10.086 -2.982 1 95.56 86 GLN A C 1
ATOM 648 O O . GLN A 1 86 ? -5.699 -9.352 -2.117 1 95.56 86 GLN A O 1
ATOM 653 N N . SER A 1 87 ? -5.332 -11.391 -2.848 1 96.5 87 SER A N 1
ATOM 654 C CA . SER A 1 87 ? -6.023 -12.047 -1.742 1 96.5 87 SER A CA 1
ATOM 655 C C . SER A 1 87 ? -5.289 -11.82 -0.423 1 96.5 87 SER A C 1
ATOM 657 O O . SER A 1 87 ? -5.875 -11.984 0.651 1 96.5 87 SER A O 1
ATOM 659 N N . ILE A 1 88 ? -4.043 -11.414 -0.506 1 97 88 ILE A N 1
ATOM 660 C CA . ILE A 1 88 ? -3.264 -11.109 0.69 1 97 88 ILE A CA 1
ATOM 661 C C . ILE A 1 88 ? -3.195 -9.602 0.891 1 97 88 ILE A C 1
ATOM 663 O O . ILE A 1 88 ? -3.402 -9.109 2.002 1 97 88 ILE A O 1
ATOM 667 N N . HIS A 1 89 ? -2.949 -8.906 -0.176 1 96.56 89 HIS A N 1
ATOM 668 C CA . HIS A 1 89 ? -2.699 -7.465 -0.153 1 96.56 89 HIS A CA 1
ATOM 669 C C . HIS A 1 89 ? -3.959 -6.695 0.223 1 96.56 89 HIS A C 1
ATOM 671 O O . HIS A 1 89 ? -3.9 -5.746 1.009 1 96.56 89 HIS A O 1
ATOM 677 N N . TYR A 1 90 ? -5.215 -7.078 -0.235 1 95.81 90 TYR A N 1
ATOM 678 C CA . TYR A 1 90 ? -6.438 -6.305 -0.048 1 95.81 90 TYR A CA 1
ATOM 679 C C . TYR A 1 90 ? -6.828 -6.25 1.424 1 95.81 90 TYR A C 1
ATOM 681 O O . TYR A 1 90 ? -7.039 -5.168 1.977 1 95.81 90 TYR A O 1
ATOM 689 N N . PRO A 1 91 ? -6.871 -7.379 2.051 1 97.19 91 PRO A N 1
ATOM 690 C CA . PRO A 1 91 ? -7.234 -7.348 3.471 1 97.19 91 PRO A CA 1
ATOM 691 C C . PRO A 1 91 ? -6.285 -6.488 4.301 1 97.19 91 PRO A C 1
ATOM 693 O O . PRO A 1 91 ? -6.727 -5.746 5.184 1 97.19 91 PRO A O 1
ATOM 696 N N . ILE A 1 92 ? -5.039 -6.504 4.02 1 98.38 92 ILE A N 1
ATOM 697 C CA . ILE A 1 92 ? -4.051 -5.734 4.77 1 98.38 92 ILE A CA 1
ATOM 698 C C . ILE A 1 92 ? -4.234 -4.246 4.484 1 98.38 92 ILE A C 1
ATOM 700 O O . ILE A 1 92 ? -4.223 -3.424 5.406 1 98.38 92 ILE A O 1
ATOM 704 N N . PHE A 1 93 ? -4.426 -3.955 3.232 1 98.5 93 PHE A N 1
ATOM 705 C CA . PHE A 1 93 ? -4.512 -2.562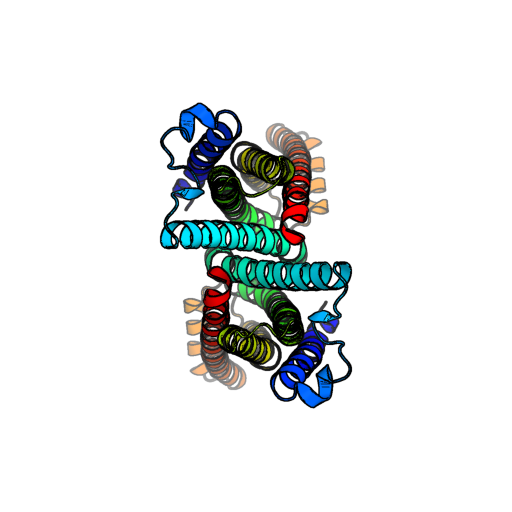 2.809 1 98.5 93 PHE A CA 1
ATOM 706 C C . PHE A 1 93 ? -5.742 -1.892 3.414 1 98.5 93 PHE A C 1
ATOM 708 O O . PHE A 1 93 ? -5.648 -0.784 3.947 1 98.5 93 PHE A O 1
ATOM 715 N N . PHE A 1 94 ? -6.844 -2.578 3.367 1 98.62 94 PHE A N 1
ATOM 716 C CA . PHE A 1 94 ? -8.07 -1.925 3.799 1 98.62 94 PHE A CA 1
ATOM 717 C C . PHE A 1 94 ? -8.172 -1.906 5.32 1 98.62 94 PHE A C 1
ATOM 719 O O . PHE A 1 94 ? -8.734 -0.975 5.898 1 98.62 94 PHE A O 1
ATOM 726 N N . CYS A 1 95 ? -7.586 -2.881 5.934 1 98.62 95 CYS A N 1
ATOM 727 C CA . CYS A 1 95 ? -7.508 -2.805 7.387 1 98.62 95 CYS A CA 1
ATOM 728 C C . CYS A 1 95 ? -6.621 -1.644 7.824 1 98.62 95 CYS A C 1
ATOM 730 O O . CYS A 1 95 ? -7.027 -0.834 8.664 1 98.62 95 CYS A O 1
ATOM 732 N N . ALA A 1 96 ? -5.426 -1.569 7.277 1 98.81 96 ALA A N 1
ATOM 733 C CA . ALA A 1 96 ? -4.523 -0.467 7.602 1 98.81 96 ALA A CA 1
ATOM 734 C C . ALA A 1 96 ? -5.18 0.88 7.312 1 98.81 96 ALA A C 1
ATOM 736 O O . ALA A 1 96 ? -5.062 1.816 8.109 1 98.81 96 ALA A O 1
ATOM 737 N N . SER A 1 97 ? -5.895 0.952 6.18 1 98.88 97 SER A N 1
ATOM 738 C CA . SER A 1 97 ? -6.578 2.188 5.805 1 98.88 97 SER A CA 1
ATOM 739 C C . SER A 1 97 ? -7.664 2.545 6.812 1 98.88 97 SER A C 1
ATOM 741 O O . SER A 1 97 ? -7.871 3.721 7.121 1 98.88 97 SER A O 1
ATOM 743 N N . THR A 1 98 ? -8.336 1.502 7.312 1 98.88 98 THR A N 1
ATOM 744 C CA . THR A 1 98 ? -9.375 1.762 8.305 1 98.88 98 THR A CA 1
ATOM 745 C C . THR A 1 98 ? -8.766 2.273 9.609 1 98.88 98 THR A C 1
ATOM 747 O O . THR A 1 98 ? -9.273 3.227 10.203 1 98.88 98 THR A O 1
ATOM 750 N N . VAL A 1 99 ? -7.719 1.716 10.023 1 98.81 99 VAL A N 1
ATOM 751 C CA . VAL A 1 99 ? -7.062 2.117 11.258 1 98.81 99 VAL A CA 1
ATOM 752 C C . VAL A 1 99 ? -6.531 3.543 11.125 1 98.81 99 VAL A C 1
ATOM 754 O O . VAL A 1 99 ? -6.738 4.375 12.016 1 98.81 99 VAL A O 1
ATOM 757 N N . LEU A 1 100 ? -5.879 3.834 10.031 1 98.88 100 LEU A N 1
ATOM 758 C CA . LEU A 1 100 ? -5.312 5.16 9.805 1 98.88 100 LEU A CA 1
ATOM 759 C C . LEU A 1 100 ? -6.41 6.211 9.695 1 98.88 100 LEU A C 1
ATOM 761 O O . LEU A 1 100 ? -6.293 7.301 10.266 1 98.88 100 LEU A O 1
ATOM 765 N N . SER A 1 101 ? -7.465 5.875 8.961 1 98.75 101 SER A N 1
ATOM 766 C CA . SER A 1 101 ? -8.555 6.828 8.812 1 98.75 101 SER A CA 1
ATOM 767 C C . SER A 1 101 ? -9.281 7.051 10.133 1 98.75 101 SER A C 1
ATOM 769 O O . SER A 1 101 ? -9.758 8.156 10.414 1 98.75 101 SER A O 1
ATOM 771 N N . SER A 1 102 ? -9.375 6.008 10.922 1 98.56 102 SER A N 1
ATOM 772 C CA . SER A 1 102 ? -9.969 6.141 12.25 1 98.56 102 SER A CA 1
ATOM 773 C C . SER A 1 102 ? -9.133 7.035 13.148 1 98.56 102 SER A C 1
ATOM 775 O O . SER A 1 102 ? -9.664 7.859 13.891 1 98.56 102 SER A O 1
ATOM 777 N N . THR A 1 103 ? -7.848 6.836 13.125 1 98 103 THR A N 1
ATOM 778 C CA . THR A 1 103 ? -6.938 7.688 13.883 1 98 103 THR A CA 1
ATOM 779 C C . THR A 1 103 ? -7.062 9.141 13.438 1 98 103 THR A C 1
ATOM 781 O O . THR A 1 103 ? -7.125 10.047 14.273 1 98 103 THR A O 1
ATOM 784 N N . LEU A 1 104 ? -7.105 9.367 12.133 1 97.19 104 LEU A N 1
ATOM 785 C CA . LEU A 1 104 ? -7.266 10.703 11.578 1 97.19 104 LEU A CA 1
ATOM 786 C C . LEU A 1 104 ? -8.562 11.344 12.062 1 97.19 104 LEU A C 1
ATOM 788 O O . LEU A 1 104 ? -8.555 12.469 12.57 1 97.19 104 LEU A O 1
ATOM 792 N N . LEU A 1 105 ? -9.648 10.602 11.984 1 96.69 105 LEU A N 1
ATOM 793 C CA . LEU A 1 105 ? -10.953 11.117 12.383 1 96.69 105 LEU A CA 1
ATOM 794 C C . LEU A 1 105 ? -10.969 11.438 13.875 1 96.69 105 LEU A C 1
ATOM 796 O O . LEU A 1 105 ? -11.383 12.531 14.273 1 96.69 105 LEU A O 1
ATOM 800 N N . SER A 1 106 ? -10.477 10.539 14.672 1 94.62 106 SER A N 1
ATOM 801 C CA . SER A 1 106 ? -10.5 10.734 16.109 1 94.62 106 SER A CA 1
ATOM 802 C C . SER A 1 106 ? -9.648 11.93 16.531 1 94.62 106 SER A C 1
ATOM 804 O O . SER A 1 106 ? -10.047 12.711 17.391 1 94.62 106 SER A O 1
ATOM 806 N N . THR A 1 107 ? -8.539 12.062 15.93 1 93.44 107 THR A N 1
ATOM 807 C CA . THR A 1 107 ? -7.625 13.133 16.281 1 93.44 107 THR A CA 1
ATOM 808 C C . THR A 1 107 ? -8.18 14.492 15.859 1 93.44 107 THR A C 1
ATOM 810 O O . THR A 1 107 ? -8.141 15.453 16.625 1 93.44 107 THR A O 1
ATOM 813 N N . VAL A 1 108 ? -8.703 14.57 14.656 1 91.62 108 VAL A N 1
ATOM 814 C CA . VAL A 1 108 ? -9.234 15.859 14.203 1 91.62 108 VAL A CA 1
ATOM 815 C C . VAL A 1 108 ? -10.484 16.219 15 1 91.62 108 VAL A C 1
ATOM 817 O O . VAL A 1 108 ? -10.742 17.391 15.266 1 91.62 108 VAL A O 1
ATOM 820 N N . CYS A 1 109 ? -11.258 15.273 15.406 1 89.81 109 CYS A N 1
ATOM 821 C CA . CYS A 1 109 ? -12.406 15.539 16.266 1 89.81 109 CYS A CA 1
ATOM 822 C C . CYS A 1 109 ? -11.961 16.062 17.625 1 89.81 109 CYS A C 1
ATOM 824 O O . CYS A 1 109 ? -12.562 16.984 18.172 1 89.81 109 CYS A O 1
ATOM 826 N N . TYR A 1 110 ? -10.945 15.406 18.156 1 86.81 110 TYR A N 1
ATOM 827 C CA . TYR A 1 110 ? -10.422 15.82 19.453 1 86.81 110 TYR A CA 1
ATOM 828 C C . TYR A 1 110 ? -9.906 17.25 19.406 1 86.81 110 TYR A C 1
ATOM 830 O O . TYR A 1 110 ? -10.102 18.016 20.344 1 86.81 110 TYR A O 1
ATOM 838 N N . MET A 1 111 ? -9.219 17.562 18.359 1 84.19 111 MET A N 1
ATOM 839 C CA . MET A 1 111 ? -8.641 18.891 18.219 1 84.19 111 MET A CA 1
ATOM 840 C C . MET A 1 111 ? -9.727 19.938 17.953 1 84.19 111 MET A C 1
ATOM 842 O O . MET A 1 111 ? -9.5 21.125 18.141 1 84.19 111 MET A O 1
ATOM 846 N N . GLY A 1 112 ? -10.914 19.562 17.938 1 70.75 112 GLY A N 1
ATOM 847 C CA . GLY A 1 112 ? -12.078 20.438 17.891 1 70.75 112 GLY A CA 1
ATOM 848 C C . GLY A 1 112 ? -12.031 21.406 16.734 1 70.75 112 GLY A C 1
ATOM 849 O O . GLY A 1 112 ? -12.742 22.422 16.734 1 70.75 112 GLY A O 1
ATOM 850 N N . VAL A 1 113 ? -11.008 21.453 16.031 1 52.78 113 VAL A N 1
ATOM 851 C CA . VAL A 1 113 ? -10.945 22.594 15.109 1 52.78 113 VAL A CA 1
ATOM 852 C C . VAL A 1 113 ? -12.094 22.5 14.102 1 52.78 113 VAL A C 1
ATOM 854 O O . VAL A 1 113 ? -12.195 21.531 13.352 1 52.78 113 VAL A O 1
ATOM 857 N N . GLY A 1 114 ? -13 23.516 14.305 1 52.28 114 GLY A N 1
ATOM 858 C CA . GLY A 1 114 ? -14.094 24.094 13.539 1 52.28 114 GLY A CA 1
ATOM 859 C C . GLY A 1 114 ? -14.391 23.328 12.258 1 52.28 114 GLY A C 1
ATOM 860 O O . GLY A 1 114 ? -15.453 23.5 11.656 1 52.28 114 GLY A O 1
ATOM 861 N N . TYR A 1 115 ? -13.602 22.594 11.766 1 60.44 115 TYR A N 1
ATOM 862 C CA . TYR A 1 115 ? -13.82 22.391 10.336 1 60.44 115 TYR A CA 1
ATOM 863 C C . TYR A 1 115 ? -14.688 21.156 10.094 1 60.44 115 TYR A C 1
ATOM 865 O O . TYR A 1 115 ? -14.18 20.062 9.875 1 60.44 115 TYR A O 1
ATOM 873 N N . SER A 1 116 ? -16.016 21.312 10.344 1 78.69 116 SER A N 1
ATOM 874 C CA . SER A 1 116 ? -17.047 20.328 10.078 1 78.69 116 SER A CA 1
ATOM 875 C C . SER A 1 116 ? -16.797 19.594 8.758 1 78.69 116 SER A C 1
ATOM 877 O O . SER A 1 116 ? -17.016 18.391 8.656 1 78.69 116 SER A O 1
ATOM 879 N N . LYS A 1 117 ? -16.219 20.312 7.887 1 85.69 117 LYS A N 1
ATOM 880 C CA . LYS A 1 117 ? -16 19.719 6.57 1 85.69 117 LYS A CA 1
ATOM 881 C C . LYS A 1 117 ? -14.922 18.641 6.621 1 85.69 117 LYS A C 1
ATOM 883 O O . LYS A 1 117 ? -15.055 17.594 5.992 1 85.69 117 LYS A O 1
ATOM 888 N N . LEU A 1 118 ? -13.867 18.859 7.434 1 90.75 118 LEU A N 1
ATOM 889 C CA . LEU A 1 118 ? -12.789 17.875 7.539 1 90.75 118 LEU A CA 1
ATOM 890 C C . LEU A 1 118 ? -13.242 16.656 8.336 1 90.75 118 LEU A C 1
ATOM 892 O O . LEU A 1 118 ? -12.844 15.531 8.039 1 90.75 118 LEU A O 1
ATOM 896 N N . HIS A 1 119 ? -14.086 16.953 9.289 1 92.81 119 HIS A N 1
ATOM 897 C CA . HIS A 1 119 ? -14.641 15.844 10.055 1 92.81 119 HIS A CA 1
ATOM 898 C C . HIS A 1 119 ? -15.484 14.938 9.164 1 92.81 119 HIS A C 1
ATOM 900 O O . HIS A 1 119 ? -15.359 13.711 9.227 1 92.81 119 HIS A O 1
ATOM 906 N N . MET A 1 120 ? -16.281 15.578 8.406 1 93.88 120 MET A N 1
ATOM 907 C CA . MET A 1 120 ? -17.141 14.82 7.504 1 93.88 120 MET A CA 1
ATOM 908 C C . MET A 1 120 ? -16.312 14.062 6.469 1 93.88 120 MET A C 1
ATOM 910 O O . MET A 1 120 ? -16.609 12.906 6.156 1 93.88 120 MET A O 1
ATOM 914 N N . ALA A 1 121 ? -15.336 14.781 5.914 1 95.19 121 ALA A N 1
ATOM 915 C CA . ALA A 1 121 ? -14.445 14.148 4.941 1 95.19 121 ALA A CA 1
ATOM 916 C C . ALA A 1 121 ? -13.766 12.922 5.543 1 95.19 121 ALA A C 1
ATOM 918 O O . ALA A 1 121 ? -13.711 11.867 4.91 1 95.19 121 ALA A O 1
ATOM 919 N N . ALA A 1 122 ? -13.32 13.055 6.742 1 96.81 122 ALA A N 1
ATOM 920 C CA . ALA A 1 122 ? -12.672 11.938 7.422 1 96.81 122 ALA A CA 1
ATOM 921 C C . ALA A 1 122 ? -13.656 10.812 7.711 1 96.81 122 ALA A C 1
ATOM 923 O O . ALA A 1 122 ? -13.32 9.633 7.578 1 96.81 122 ALA A O 1
ATOM 924 N N . ALA A 1 123 ? -14.852 11.164 8.102 1 97.56 123 ALA A N 1
ATOM 925 C CA . ALA A 1 123 ? -15.875 10.156 8.391 1 97.56 123 ALA A CA 1
ATOM 926 C C . ALA A 1 123 ? -16.234 9.359 7.141 1 97.56 123 ALA A C 1
ATOM 928 O O . ALA A 1 123 ? -16.375 8.141 7.195 1 97.56 123 ALA A O 1
ATOM 929 N N . VAL A 1 124 ? -16.375 9.992 6.023 1 98.25 124 VAL A N 1
ATOM 930 C CA . VAL A 1 124 ? -16.656 9.328 4.754 1 98.25 124 VAL A CA 1
ATOM 931 C C . VAL A 1 124 ? -15.531 8.344 4.426 1 98.25 124 VAL A C 1
ATOM 933 O O . VAL A 1 124 ? -15.789 7.234 3.959 1 98.25 124 VAL A O 1
ATOM 936 N N . ASN A 1 125 ? -14.281 8.805 4.676 1 98.75 125 ASN A N 1
ATOM 937 C CA . ASN A 1 125 ? -13.148 7.93 4.418 1 98.75 125 ASN A CA 1
ATOM 938 C C . ASN A 1 125 ? -13.188 6.688 5.301 1 98.75 125 ASN A C 1
ATOM 940 O O . ASN A 1 125 ? -12.969 5.57 4.824 1 98.75 125 ASN A O 1
ATOM 944 N N . VAL A 1 126 ? -13.531 6.859 6.551 1 98.81 126 VAL A N 1
ATOM 945 C CA . VAL A 1 126 ? -13.625 5.73 7.469 1 98.81 126 VAL A CA 1
ATOM 946 C C . VAL A 1 126 ? -14.711 4.766 7 1 98.81 126 VAL A C 1
ATOM 948 O O . VAL A 1 126 ? -14.5 3.553 6.953 1 98.81 126 VAL A O 1
ATOM 951 N N . ILE A 1 127 ? -15.852 5.277 6.605 1 98.75 127 ILE A N 1
ATOM 952 C CA . ILE A 1 127 ? -16.984 4.445 6.215 1 98.75 127 ILE A CA 1
ATOM 953 C C . ILE A 1 127 ? -16.625 3.627 4.977 1 98.75 127 ILE A C 1
ATOM 955 O O . ILE A 1 127 ? -16.875 2.42 4.93 1 98.75 127 ILE A O 1
ATOM 959 N N . GLY A 1 128 ? -15.992 4.289 4.043 1 98.81 128 GLY A N 1
ATOM 960 C CA . GLY A 1 128 ? -15.578 3.572 2.848 1 98.81 128 GLY A CA 1
ATOM 961 C C . GLY A 1 128 ? -14.57 2.477 3.125 1 98.81 128 GLY A C 1
ATOM 962 O O . GLY A 1 128 ? -14.703 1.359 2.619 1 98.81 128 GLY A O 1
ATOM 963 N N . ASN A 1 129 ? -13.586 2.762 3.918 1 98.81 129 ASN A N 1
ATOM 964 C CA . ASN A 1 129 ? -12.586 1.757 4.246 1 98.81 129 ASN A CA 1
ATOM 965 C C . ASN A 1 129 ? -13.18 0.62 5.074 1 98.81 129 ASN A C 1
ATOM 967 O O . ASN A 1 129 ? -12.758 -0.532 4.945 1 98.81 129 ASN A O 1
ATOM 971 N N . LEU A 1 130 ? -14.133 0.941 5.902 1 98.62 130 LEU A N 1
ATOM 972 C CA . LEU A 1 130 ? -14.82 -0.076 6.695 1 98.62 130 LEU A CA 1
ATOM 973 C C . LEU A 1 130 ? -15.594 -1.032 5.801 1 98.62 130 LEU A C 1
ATOM 975 O O . LEU A 1 130 ? -15.531 -2.25 5.98 1 98.62 130 LEU A O 1
ATOM 979 N N . VAL A 1 131 ? -16.297 -0.489 4.859 1 98.69 131 VAL A N 1
ATOM 980 C CA . VAL A 1 131 ? -17.078 -1.299 3.93 1 98.69 131 VAL A CA 1
ATOM 981 C C . VAL A 1 131 ? -16.156 -2.229 3.15 1 98.69 131 VAL A C 1
ATOM 983 O O . VAL A 1 131 ? -16.438 -3.422 3.016 1 98.69 131 VAL A O 1
ATOM 986 N N . ASN A 1 132 ? -15.055 -1.667 2.693 1 98.75 132 ASN A N 1
ATOM 987 C CA . ASN A 1 132 ? -14.094 -2.477 1.954 1 98.75 132 ASN A CA 1
ATOM 988 C C . ASN A 1 132 ? -13.438 -3.523 2.85 1 98.75 132 ASN A C 1
ATOM 990 O O . ASN A 1 132 ? -13.266 -4.676 2.447 1 98.75 132 ASN A O 1
ATOM 994 N N . SER A 1 133 ? -13.109 -3.174 4.055 1 98.62 133 SER A N 1
ATOM 995 C CA . SER A 1 133 ? -12.352 -4.055 4.941 1 98.62 133 SER A CA 1
ATOM 996 C C . SER A 1 133 ? -13.234 -5.16 5.5 1 98.62 133 SER A C 1
ATOM 998 O O . SER A 1 133 ? -12.781 -6.293 5.68 1 98.62 133 SER A O 1
ATOM 1000 N N . CYS A 1 134 ? -14.5 -4.871 5.719 1 98.38 134 CYS A N 1
ATOM 1001 C CA . CYS A 1 134 ? -15.32 -5.809 6.48 1 98.38 134 CYS A CA 1
ATOM 1002 C C . CYS A 1 134 ? -16.266 -6.574 5.562 1 98.38 134 CYS A C 1
ATOM 1004 O O . CYS A 1 134 ? -16.797 -7.617 5.945 1 98.38 134 CYS A O 1
ATOM 1006 N N . TYR A 1 135 ? -16.484 -6.055 4.418 1 98.06 135 TYR A N 1
ATOM 1007 C CA . TYR A 1 135 ? -17.484 -6.707 3.584 1 98.06 135 TYR A CA 1
ATOM 1008 C C . TYR A 1 135 ? -16.938 -7.016 2.201 1 98.06 135 TYR A C 1
ATOM 1010 O O . TYR A 1 135 ? -16.812 -8.18 1.816 1 98.06 135 TYR A O 1
ATOM 1018 N N . LEU A 1 136 ? -16.453 -6.012 1.445 1 98.44 136 LEU A N 1
ATOM 1019 C CA . LEU A 1 136 ? -16.125 -6.191 0.034 1 98.44 136 LEU A CA 1
ATOM 1020 C C . LEU A 1 136 ? -14.859 -7.016 -0.13 1 98.44 136 LEU A C 1
ATOM 1022 O O . LEU A 1 136 ? -14.828 -7.973 -0.911 1 98.44 136 LEU A O 1
ATOM 1026 N N . ALA A 1 137 ? -13.828 -6.664 0.642 1 98 137 ALA A N 1
ATOM 1027 C CA . ALA A 1 137 ? -12.562 -7.383 0.503 1 98 137 ALA A CA 1
ATOM 1028 C C . ALA A 1 137 ? -12.719 -8.852 0.881 1 98 137 ALA A C 1
ATOM 1030 O O . ALA A 1 137 ? -12.32 -9.742 0.124 1 98 137 ALA A O 1
ATOM 1031 N N . PRO A 1 138 ? -13.375 -9.203 1.971 1 97.5 138 PRO A N 1
ATOM 1032 C CA . PRO A 1 138 ? -13.57 -10.617 2.305 1 97.5 138 PRO A CA 1
ATOM 1033 C C . PRO A 1 138 ? -14.391 -11.359 1.252 1 97.5 138 PRO A C 1
ATOM 1035 O O . PRO A 1 138 ? -14.094 -12.516 0.943 1 97.5 138 PRO A O 1
ATOM 1038 N N . ARG A 1 139 ? -15.406 -10.695 0.752 1 97.81 139 ARG A N 1
ATOM 1039 C CA . ARG A 1 139 ? -16.219 -11.32 -0.291 1 97.81 139 ARG A CA 1
ATOM 1040 C C . ARG A 1 139 ? -15.383 -11.57 -1.546 1 97.81 139 ARG A C 1
ATOM 1042 O O . ARG A 1 139 ? -15.484 -12.633 -2.164 1 97.81 139 ARG A O 1
ATOM 1049 N N . GLN A 1 140 ? -14.555 -10.633 -1.951 1 98.06 140 GLN A N 1
ATOM 1050 C CA . GLN A 1 140 ? -13.68 -10.789 -3.107 1 98.06 140 GLN A CA 1
ATOM 1051 C C . GLN A 1 140 ? -12.719 -11.961 -2.914 1 98.06 140 GLN A C 1
ATOM 1053 O O . GLN A 1 140 ? -12.531 -12.773 -3.82 1 98.06 140 GLN A O 1
ATOM 1058 N N . VAL A 1 141 ? -12.141 -12.039 -1.705 1 97.56 141 VAL A N 1
ATOM 1059 C CA . VAL A 1 141 ? -11.18 -13.102 -1.423 1 97.56 141 VAL A CA 1
ATOM 1060 C C . VAL A 1 141 ? -11.867 -14.461 -1.492 1 97.56 141 VAL A C 1
ATOM 1062 O O . VAL A 1 141 ? -11.328 -15.406 -2.066 1 97.56 141 VAL A O 1
ATOM 1065 N N . SER A 1 142 ? -13.023 -14.562 -0.993 1 97.69 142 SER A N 1
ATOM 1066 C CA . SER A 1 142 ? -13.781 -15.812 -1.028 1 97.69 142 SER A CA 1
ATOM 1067 C C . SER A 1 142 ? -14.109 -16.219 -2.461 1 97.69 142 SER A C 1
ATOM 1069 O O . SER A 1 142 ? -14.055 -17.391 -2.805 1 97.69 142 SER A O 1
ATOM 1071 N N . LEU A 1 143 ? -14.484 -15.266 -3.244 1 98.25 143 LEU A N 1
ATOM 1072 C CA . LEU A 1 143 ? -14.812 -15.539 -4.641 1 98.25 143 LEU A CA 1
ATOM 1073 C C . LEU A 1 143 ? -13.57 -15.977 -5.41 1 98.25 143 LEU A C 1
ATOM 1075 O O . LEU A 1 143 ? -13.648 -16.859 -6.27 1 98.25 143 LEU A O 1
ATOM 1079 N N . LEU A 1 144 ? -12.422 -15.406 -5.074 1 97.38 144 LEU A N 1
ATOM 1080 C CA . LEU A 1 144 ? -11.172 -15.797 -5.719 1 97.38 144 LEU A CA 1
ATOM 1081 C C . LEU A 1 144 ? -10.797 -17.219 -5.34 1 97.38 144 LEU A C 1
ATOM 1083 O O . LEU A 1 144 ? -10.281 -17.969 -6.172 1 97.38 144 LEU A O 1
ATOM 1087 N N . GLU A 1 145 ? -11.016 -17.578 -4.117 1 96.88 145 GLU A N 1
ATOM 1088 C CA . GLU A 1 145 ? -10.734 -18.938 -3.668 1 96.88 145 GLU A CA 1
ATOM 1089 C C . GLU A 1 145 ? -11.641 -19.953 -4.371 1 96.88 145 GLU A C 1
ATOM 1091 O O . GLU A 1 145 ? -11.172 -20.984 -4.836 1 96.88 145 GLU A O 1
ATOM 1096 N N . ARG A 1 146 ? -12.93 -19.594 -4.434 1 97.94 146 ARG A N 1
ATOM 1097 C CA . ARG A 1 146 ? -13.859 -20.484 -5.113 1 97.94 146 ARG A CA 1
ATOM 1098 C C . ARG A 1 146 ? -13.523 -20.609 -6.594 1 97.94 146 ARG A C 1
ATOM 1100 O O . ARG A 1 146 ? -13.625 -21.688 -7.168 1 97.94 146 ARG A O 1
ATOM 1107 N N . ARG A 1 147 ? -13.148 -19.5 -7.203 1 97.69 147 ARG A N 1
ATOM 1108 C CA . ARG A 1 147 ? -12.75 -19.516 -8.602 1 97.69 147 ARG A CA 1
ATOM 1109 C C . ARG A 1 147 ? -11.562 -20.453 -8.828 1 97.69 147 ARG A C 1
ATOM 1111 O O . ARG A 1 147 ? -11.531 -21.203 -9.805 1 97.69 147 ARG A O 1
ATOM 1118 N N . ARG A 1 148 ? -10.641 -20.391 -7.934 1 96.44 148 ARG A N 1
ATOM 1119 C CA . ARG A 1 148 ? -9.469 -21.25 -8.023 1 96.44 148 ARG A CA 1
ATOM 1120 C C . ARG A 1 148 ? -9.859 -22.719 -7.949 1 96.44 148 ARG A C 1
ATOM 1122 O O . ARG A 1 148 ? -9.352 -23.547 -8.719 1 96.44 148 ARG A O 1
ATOM 1129 N N . GLU A 1 149 ? -10.703 -23.031 -7.133 1 97.19 149 GLU A N 1
ATOM 1130 C CA . GLU A 1 149 ? -11.18 -24.406 -6.984 1 97.19 149 GLU A CA 1
ATOM 1131 C C . GLU A 1 149 ? -11.883 -24.875 -8.25 1 97.19 149 GLU A C 1
ATOM 1133 O O . GLU A 1 149 ? -11.672 -26 -8.695 1 97.19 149 GLU A O 1
ATOM 1138 N N . LEU A 1 150 ? -12.734 -24.047 -8.766 1 97.69 150 LEU A N 1
ATOM 1139 C CA . LEU A 1 150 ? -13.469 -24.375 -9.977 1 97.69 150 LEU A CA 1
ATOM 1140 C C . LEU A 1 150 ? -12.531 -24.531 -11.164 1 97.69 150 LEU A C 1
ATOM 1142 O O . LEU A 1 150 ? -12.75 -25.375 -12.031 1 97.69 150 LEU A O 1
ATOM 1146 N N . GLU A 1 151 ? -11.5 -23.672 -11.148 1 97 151 GLU A N 1
ATOM 1147 C CA . GLU A 1 151 ? -10.516 -23.781 -12.219 1 97 151 GLU A CA 1
ATOM 1148 C C . GLU A 1 151 ? -9.75 -25.109 -12.141 1 97 151 GLU A C 1
ATOM 1150 O O . GLU A 1 151 ? -9.469 -25.719 -13.164 1 97 151 GLU A O 1
ATOM 1155 N N . GLU A 1 152 ? -9.453 -25.484 -10.953 1 96.19 152 GLU A N 1
ATOM 1156 C CA . GLU A 1 152 ? -8.82 -26.781 -10.758 1 96.19 152 GLU A CA 1
ATOM 1157 C C . GLU A 1 152 ? -9.742 -27.922 -11.195 1 96.19 152 GLU A C 1
ATOM 1159 O O . GLU A 1 152 ? -9.305 -28.859 -11.859 1 96.19 152 GLU A O 1
ATOM 1164 N N . GLN A 1 153 ? -11.008 -27.859 -10.93 1 96.31 153 GLN A N 1
ATOM 1165 C CA . GLN A 1 153 ? -11.992 -28.891 -11.281 1 96.31 153 GLN A CA 1
ATOM 1166 C C . GLN A 1 153 ? -12.172 -28.969 -12.789 1 96.31 153 GLN A C 1
ATOM 1168 O O . GLN A 1 153 ? -12.375 -30.062 -13.336 1 96.31 153 GLN A O 1
ATOM 1173 N N . LEU A 1 154 ? -12.062 -27.844 -13.484 1 96.62 154 LEU A N 1
ATOM 1174 C CA . LEU A 1 154 ? -12.336 -27.766 -14.922 1 96.62 154 LEU A CA 1
ATOM 1175 C C . LEU A 1 154 ? -11.062 -28.016 -15.727 1 96.62 154 LEU A C 1
ATOM 1177 O O . LEU A 1 154 ? -11.102 -28.062 -16.953 1 96.62 154 LEU A O 1
ATOM 1181 N N . GLY A 1 155 ? -9.914 -28.078 -14.945 1 95.62 155 GLY A N 1
ATOM 1182 C CA . GLY A 1 155 ? -8.648 -28.328 -15.609 1 95.62 155 GLY A CA 1
ATOM 1183 C C . GLY A 1 155 ? -8.117 -27.109 -16.359 1 95.62 155 GLY A C 1
ATOM 1184 O O . GLY A 1 155 ? -7.469 -27.25 -17.391 1 95.62 155 GLY A O 1
ATOM 1185 N N . ILE A 1 156 ? -8.531 -25.969 -15.914 1 95.12 156 ILE A N 1
ATOM 1186 C CA . ILE A 1 156 ? -8.023 -24.719 -16.5 1 95.12 156 ILE A CA 1
ATOM 1187 C C . ILE A 1 156 ? -6.602 -24.469 -16.016 1 95.12 156 ILE A C 1
ATOM 1189 O O . ILE A 1 156 ? -6.336 -24.469 -14.812 1 95.12 156 ILE A O 1
ATOM 1193 N N . ASP A 1 157 ? -5.719 -24.188 -16.906 1 91.88 157 ASP A N 1
ATOM 1194 C CA . ASP A 1 157 ? -4.312 -23.953 -16.609 1 91.88 157 ASP A CA 1
ATOM 1195 C C . ASP A 1 157 ? -4.109 -22.594 -15.945 1 91.88 157 ASP A C 1
ATOM 1197 O O . ASP A 1 157 ? -4.762 -21.609 -16.312 1 91.88 157 ASP A O 1
ATOM 1201 N N . THR A 1 158 ? -3.176 -22.547 -15.117 1 88.06 158 THR A N 1
ATOM 1202 C CA . THR A 1 158 ? -2.895 -21.312 -14.391 1 88.06 158 THR A CA 1
ATOM 1203 C C . THR A 1 158 ? -2.318 -20.266 -15.328 1 88.06 158 THR A C 1
ATOM 1205 O O . THR A 1 158 ? -2.414 -19.062 -15.055 1 88.06 158 THR A O 1
ATOM 1208 N N . ALA A 1 159 ? -1.791 -20.656 -16.391 1 87.88 159 ALA A N 1
ATOM 1209 C CA . ALA A 1 159 ? -1.194 -19.734 -17.359 1 87.88 159 ALA A CA 1
ATOM 1210 C C . ALA A 1 159 ? -2.23 -19.25 -18.375 1 87.88 159 ALA A C 1
ATOM 1212 O O . ALA A 1 159 ? -1.956 -18.359 -19.172 1 87.88 159 ALA A O 1
ATOM 1213 N N . ASP A 1 160 ? -3.447 -19.797 -18.328 1 90.5 160 ASP A N 1
ATOM 1214 C CA . ASP A 1 160 ? -4.477 -19.438 -19.297 1 90.5 160 ASP A CA 1
ATOM 1215 C C . ASP A 1 160 ? -4.902 -17.984 -19.125 1 90.5 160 ASP A C 1
ATOM 1217 O O . ASP A 1 160 ? -4.941 -17.469 -18 1 90.5 160 ASP A O 1
ATOM 1221 N N . THR A 1 161 ? -5.219 -17.406 -20.234 1 92.31 161 THR A N 1
ATOM 1222 C CA . THR A 1 161 ? -5.801 -16.078 -20.203 1 92.31 161 THR A CA 1
ATOM 1223 C C . THR A 1 161 ? -7.242 -16.125 -19.703 1 92.31 161 THR A C 1
ATOM 1225 O O . THR A 1 161 ? -7.836 -17.203 -19.625 1 92.31 161 THR A O 1
ATOM 1228 N N . ALA A 1 162 ? -7.742 -15.023 -19.422 1 93.12 162 ALA A N 1
ATOM 1229 C CA . ALA A 1 162 ? -9.133 -14.945 -18.984 1 93.12 162 ALA A CA 1
ATOM 1230 C C . ALA A 1 162 ? -10.078 -15.438 -20.078 1 93.12 162 ALA A C 1
ATOM 1232 O O . ALA A 1 162 ? -11.07 -16.109 -19.797 1 93.12 162 ALA A O 1
ATOM 1233 N N . VAL A 1 163 ? -9.758 -15.133 -21.312 1 95.06 163 VAL A N 1
ATOM 1234 C CA . VAL A 1 163 ? -10.586 -15.492 -22.453 1 95.06 163 VAL A CA 1
ATOM 1235 C C . VAL A 1 163 ? -10.617 -17.016 -22.609 1 95.06 163 VAL A C 1
ATOM 1237 O O . VAL A 1 163 ? -11.688 -17.609 -22.797 1 95.06 163 VAL A O 1
ATOM 1240 N N . ASN A 1 164 ? -9.477 -17.656 -22.516 1 96.12 164 ASN A N 1
ATOM 1241 C CA . ASN A 1 164 ? -9.398 -19.109 -22.625 1 96.12 164 ASN A CA 1
ATOM 1242 C C . ASN A 1 164 ? -10.125 -19.797 -21.469 1 96.12 164 ASN A C 1
ATOM 1244 O O . ASN A 1 164 ? -10.828 -20.797 -21.656 1 96.12 164 ASN A O 1
ATOM 1248 N N . ALA A 1 165 ? -9.906 -19.25 -20.297 1 96.5 165 ALA A N 1
ATOM 1249 C CA . ALA A 1 165 ? -10.586 -19.812 -19.125 1 96.5 165 ALA A CA 1
ATOM 1250 C C . ALA A 1 165 ? -12.102 -19.75 -19.297 1 96.5 165 ALA A C 1
ATOM 1252 O O . ALA A 1 165 ? -12.812 -20.703 -18.969 1 96.5 165 ALA A O 1
ATOM 1253 N N . ALA A 1 166 ? -12.578 -18.656 -19.781 1 95.62 166 ALA A N 1
ATOM 1254 C CA . ALA A 1 166 ? -14.008 -18.484 -20 1 95.62 166 ALA A CA 1
ATOM 1255 C C . ALA A 1 166 ? -14.523 -19.469 -21.047 1 95.62 166 ALA A C 1
ATOM 1257 O O . ALA A 1 166 ? -15.633 -19.984 -20.938 1 95.62 166 ALA A O 1
ATOM 1258 N N . GLU A 1 167 ? -13.797 -19.656 -22.016 1 96.81 167 GLU A N 1
ATOM 1259 C CA . GLU A 1 167 ? -14.18 -20.578 -23.078 1 96.81 167 GLU A CA 1
ATOM 1260 C C . GLU A 1 167 ? -14.266 -22.016 -22.547 1 96.81 167 GLU A C 1
ATOM 1262 O O . GLU A 1 167 ? -15.188 -22.75 -22.891 1 96.81 167 GLU A O 1
ATOM 1267 N N . VAL A 1 168 ? -13.266 -22.375 -21.812 1 96.38 168 VAL A N 1
ATOM 1268 C CA . VAL A 1 168 ? -13.281 -23.703 -21.234 1 96.38 168 VAL A CA 1
ATOM 1269 C C . VAL A 1 168 ? -14.531 -23.875 -20.375 1 96.38 168 VAL A C 1
ATOM 1271 O O . VAL A 1 168 ? -15.203 -24.906 -20.438 1 96.38 168 VAL A O 1
ATOM 1274 N N . ALA A 1 169 ? -14.789 -22.938 -19.594 1 96.56 169 ALA A N 1
ATOM 1275 C CA . ALA A 1 169 ? -15.953 -23 -18.719 1 96.56 169 ALA A CA 1
ATOM 1276 C C . ALA A 1 169 ? -17.25 -23.062 -19.531 1 96.56 169 ALA A C 1
ATOM 1278 O O . ALA A 1 169 ? -18.172 -23.797 -19.172 1 96.56 169 ALA A O 1
ATOM 1279 N N . ARG A 1 170 ? -17.344 -22.312 -20.594 1 96.62 170 ARG A N 1
ATOM 1280 C CA . ARG A 1 170 ? -18.516 -22.328 -21.438 1 96.62 170 ARG A CA 1
ATOM 1281 C C . ARG A 1 170 ? -18.719 -23.688 -22.094 1 96.62 170 ARG A C 1
ATOM 1283 O O . ARG A 1 170 ? -19.844 -24.188 -22.172 1 96.62 170 ARG A O 1
ATOM 1290 N N . ARG A 1 171 ? -17.688 -24.281 -22.469 1 96.56 171 ARG A N 1
ATOM 1291 C CA . ARG A 1 171 ? -17.75 -25.594 -23.078 1 96.56 171 ARG A CA 1
ATOM 1292 C C . ARG A 1 171 ? -18.188 -26.641 -22.062 1 96.56 171 ARG A C 1
ATOM 1294 O O . ARG A 1 171 ? -19 -27.516 -22.375 1 96.56 171 ARG A O 1
ATOM 1301 N N . ALA A 1 172 ? -17.656 -26.469 -20.953 1 96.12 172 ALA A N 1
ATOM 1302 C CA . ALA A 1 172 ? -18.047 -27.391 -19.891 1 96.12 172 ALA A CA 1
ATOM 1303 C C . ALA A 1 172 ? -19.516 -27.234 -19.547 1 96.12 172 ALA A C 1
ATOM 1305 O O . ALA A 1 172 ? -20.219 -28.234 -19.328 1 96.12 172 ALA A O 1
ATOM 1306 N N . ALA A 1 173 ? -19.953 -26.094 -19.406 1 94.94 173 ALA A N 1
ATOM 1307 C CA . ALA A 1 173 ? -21.344 -25.812 -19.062 1 94.94 173 ALA A CA 1
ATOM 1308 C C . ALA A 1 173 ? -22.297 -26.406 -20.094 1 94.94 173 ALA A C 1
ATOM 1310 O O . ALA A 1 173 ? -23.422 -26.812 -19.766 1 94.94 173 ALA A O 1
ATOM 1311 N N . ARG A 1 174 ? -21.844 -26.453 -21.25 1 93.62 174 ARG A N 1
ATOM 1312 C CA . ARG A 1 174 ? -22.688 -26.953 -22.344 1 93.62 174 ARG A CA 1
ATOM 1313 C C . ARG A 1 174 ? -22.562 -28.469 -22.469 1 93.62 174 ARG A C 1
ATOM 1315 O O . ARG A 1 174 ? -23.391 -29.109 -23.109 1 93.62 174 ARG A O 1
ATOM 1322 N N . GLY A 1 175 ? -21.438 -28.891 -21.703 1 81.81 175 GLY A N 1
ATOM 1323 C CA . GLY A 1 175 ? -21.141 -30.312 -21.859 1 81.81 175 GLY A CA 1
ATOM 1324 C C . GLY A 1 175 ? -22.016 -31.203 -21.016 1 81.81 175 GLY A C 1
ATOM 1325 O O . GLY A 1 175 ? -22.734 -30.734 -20.141 1 81.81 175 GLY A O 1
ATOM 1326 N N . GLY A 1 176 ? -22.5 -32.312 -21.562 1 73.81 176 GLY A N 1
ATOM 1327 C CA . GLY A 1 176 ? -23.438 -33.312 -21.094 1 73.81 176 GLY A CA 1
ATOM 1328 C C . GLY A 1 176 ? -23.016 -33.969 -19.797 1 73.81 176 GLY A C 1
ATOM 1329 O O . GLY A 1 176 ? -23.797 -34.688 -19.172 1 73.81 176 GLY A O 1
ATOM 1330 N N . ASP A 1 177 ? -21.844 -33.75 -19.281 1 82.38 177 ASP A N 1
ATOM 1331 C CA . ASP A 1 177 ? -21.438 -34.25 -17.969 1 82.38 177 ASP A CA 1
ATOM 1332 C C . ASP A 1 177 ? -21.969 -33.375 -16.859 1 82.38 177 ASP A C 1
ATOM 1334 O O . ASP A 1 177 ? -21.562 -32.188 -16.75 1 82.38 177 ASP A O 1
ATOM 1338 N N . GLY A 1 178 ? -22.656 -33.938 -16 1 89.81 178 GLY A N 1
ATOM 1339 C CA . GLY A 1 178 ? -23.391 -33.156 -15.008 1 89.81 178 GLY A CA 1
ATOM 1340 C C . GLY A 1 178 ? -22.5 -32.375 -14.062 1 89.81 178 GLY A C 1
ATOM 1341 O O . GLY A 1 178 ? -22.766 -31.219 -13.781 1 89.81 178 GLY A O 1
ATOM 1342 N N . ASP A 1 179 ? -21.484 -33 -13.617 1 93.62 179 ASP A N 1
ATOM 1343 C CA . ASP A 1 179 ? -20.625 -32.312 -12.648 1 93.62 179 ASP A CA 1
ATOM 1344 C C . ASP A 1 179 ? -19.812 -31.203 -13.305 1 93.62 179 ASP A C 1
ATOM 1346 O O . ASP A 1 179 ? -19.656 -30.125 -12.734 1 93.62 179 ASP A O 1
ATOM 1350 N N . GLN A 1 180 ? -19.281 -31.5 -14.43 1 94.62 180 GLN A N 1
ATOM 1351 C CA . GLN A 1 180 ? -18.5 -30.5 -15.164 1 94.62 180 GLN A CA 1
ATOM 1352 C C . GLN A 1 180 ? -19.391 -29.344 -15.633 1 94.62 180 GLN A C 1
ATOM 1354 O O . GLN A 1 180 ? -18.969 -28.188 -15.648 1 94.62 180 GLN A O 1
ATOM 1359 N N . ALA A 1 181 ? -20.562 -29.703 -16.062 1 96.12 181 ALA A N 1
ATOM 1360 C CA . ALA A 1 181 ? -21.516 -28.672 -16.484 1 96.12 181 ALA A CA 1
ATOM 1361 C C . ALA A 1 181 ? -21.875 -27.734 -15.328 1 96.12 181 ALA A C 1
ATOM 1363 O O . ALA A 1 181 ? -21.922 -26.516 -15.5 1 96.12 181 ALA A O 1
ATOM 1364 N N . ALA A 1 182 ? -22.062 -28.297 -14.203 1 97.19 182 ALA A N 1
ATOM 1365 C CA . ALA A 1 182 ? -22.391 -27.516 -13.016 1 97.19 182 ALA A CA 1
ATOM 1366 C C . ALA A 1 182 ? -21.219 -26.609 -12.625 1 97.19 182 ALA A C 1
ATOM 1368 O O . ALA A 1 182 ? -21.406 -25.453 -12.258 1 97.19 182 ALA A O 1
ATOM 1369 N N . ALA A 1 183 ? -20.062 -27.141 -12.711 1 97.69 183 ALA A N 1
ATOM 1370 C CA . ALA A 1 183 ? -18.875 -26.359 -12.383 1 97.69 183 ALA A CA 1
ATOM 1371 C C . ALA A 1 183 ? -18.688 -25.203 -13.367 1 97.69 183 ALA A C 1
ATOM 1373 O O . ALA A 1 183 ? -18.266 -24.109 -12.984 1 97.69 183 ALA A O 1
ATOM 1374 N N . GLY A 1 184 ? -18.844 -25.516 -14.617 1 97.69 184 GLY A N 1
ATOM 1375 C CA . GLY A 1 184 ? -18.75 -24.469 -15.625 1 97.69 184 GLY A CA 1
ATOM 1376 C C . GLY A 1 184 ? -19.719 -23.328 -15.391 1 97.69 184 GLY A C 1
ATOM 1377 O O . GLY A 1 184 ? -19.344 -22.156 -15.516 1 97.69 184 GLY A O 1
ATOM 1378 N N . LEU A 1 185 ? -20.984 -23.703 -15.086 1 97.56 185 LEU A N 1
ATOM 1379 C CA . LEU A 1 185 ? -22 -22.688 -14.82 1 97.56 185 LEU A CA 1
ATOM 1380 C C . LEU A 1 185 ? -21.656 -21.891 -13.562 1 97.56 185 LEU A C 1
ATOM 1382 O O . LEU A 1 185 ? -21.766 -20.656 -13.555 1 97.56 185 LEU A O 1
ATOM 1386 N N . GLU A 1 186 ? -21.203 -22.547 -12.57 1 98.19 186 GLU A N 1
ATOM 1387 C CA . GLU A 1 186 ? -20.828 -21.859 -11.328 1 98.19 186 GLU A CA 1
ATOM 1388 C C . GLU A 1 186 ? -19.641 -20.938 -11.539 1 98.19 186 GLU A C 1
ATOM 1390 O O . GLU A 1 186 ? -19.562 -19.859 -10.945 1 98.19 186 GLU A O 1
ATOM 1395 N N . TYR A 1 187 ? -18.641 -21.406 -12.336 1 98.31 187 TYR A N 1
ATOM 1396 C CA . TYR A 1 187 ? -17.484 -20.578 -12.648 1 98.31 187 TYR A CA 1
ATOM 1397 C C . TYR A 1 187 ? -17.906 -19.25 -13.242 1 98.31 187 TYR A C 1
ATOM 1399 O O . TYR A 1 187 ? -17.406 -18.188 -12.844 1 98.31 187 TYR A O 1
ATOM 1407 N N . GLN A 1 188 ? -18.828 -19.297 -14.172 1 98.06 188 GLN A N 1
ATOM 1408 C CA . GLN A 1 188 ? -19.312 -18.062 -14.805 1 98.06 188 GLN A CA 1
ATOM 1409 C C . GLN A 1 188 ? -19.969 -17.156 -13.781 1 98.06 188 GLN A C 1
ATOM 1411 O O . GLN A 1 188 ? -19.781 -15.93 -13.805 1 98.06 188 GLN A O 1
ATOM 1416 N N . ASP A 1 189 ? -20.703 -17.766 -12.891 1 98.5 189 ASP A N 1
ATOM 1417 C CA . ASP A 1 189 ? -21.359 -16.984 -11.852 1 98.5 189 ASP A CA 1
ATOM 1418 C C . ASP A 1 189 ? -20.344 -16.359 -10.898 1 98.5 189 ASP A C 1
ATOM 1420 O O . ASP A 1 189 ? -20.5 -15.211 -10.477 1 98.5 189 ASP A O 1
ATOM 1424 N N . VAL A 1 190 ? -19.375 -17.141 -10.555 1 98.62 190 VAL A N 1
ATOM 1425 C CA . VAL A 1 190 ? -18.344 -16.672 -9.633 1 98.62 190 VAL A CA 1
ATOM 1426 C C . VAL A 1 190 ? -17.562 -15.523 -10.266 1 98.62 190 VAL A C 1
ATOM 1428 O O . VAL A 1 190 ? -17.25 -14.531 -9.602 1 98.62 190 VAL A O 1
ATOM 1431 N N . VAL A 1 191 ? -17.203 -15.625 -11.523 1 98.19 191 VAL A N 1
ATOM 1432 C CA . VAL A 1 191 ? -16.484 -14.586 -12.234 1 98.19 191 VAL A CA 1
ATOM 1433 C C . VAL A 1 191 ? -17.312 -13.305 -12.281 1 98.19 191 VAL A C 1
ATOM 1435 O O . VAL A 1 191 ? -16.797 -12.211 -12.055 1 98.19 191 VAL A O 1
ATOM 1438 N N . LYS A 1 192 ? -18.609 -13.477 -12.555 1 98.31 192 LYS A N 1
ATOM 1439 C CA . LYS A 1 192 ? -19.516 -12.336 -12.594 1 98.31 192 LYS A CA 1
ATOM 1440 C C . LYS A 1 192 ? -19.625 -11.68 -11.219 1 98.31 192 LYS A C 1
ATOM 1442 O O . LYS A 1 192 ? -19.625 -10.453 -11.109 1 98.31 192 LYS A O 1
ATOM 1447 N N . ALA A 1 193 ? -19.75 -12.453 -10.25 1 98.56 193 ALA A N 1
ATOM 1448 C CA . ALA A 1 193 ? -19.844 -11.945 -8.891 1 98.56 193 ALA A CA 1
ATOM 1449 C C . ALA A 1 193 ? -18.562 -11.211 -8.484 1 98.56 193 ALA A C 1
ATOM 1451 O O . ALA A 1 193 ? -18.625 -10.164 -7.832 1 98.56 193 ALA A O 1
ATOM 1452 N N . PHE A 1 194 ? -17.484 -11.805 -8.82 1 98.25 194 PHE A N 1
ATOM 1453 C CA . PHE A 1 194 ? -16.219 -11.156 -8.5 1 98.25 194 PHE A CA 1
ATOM 1454 C C . PHE A 1 194 ? -16.109 -9.797 -9.188 1 98.25 194 PHE A C 1
ATOM 1456 O O . PHE A 1 194 ? -15.727 -8.812 -8.562 1 98.25 194 PHE A O 1
ATOM 1463 N N . LYS A 1 195 ? -16.422 -9.727 -10.477 1 97.81 195 LYS A N 1
ATOM 1464 C CA . LYS A 1 195 ? -16.344 -8.469 -11.211 1 97.81 195 LYS A CA 1
ATOM 1465 C C . LYS A 1 195 ? -17.219 -7.402 -10.555 1 97.81 195 LYS A C 1
ATOM 1467 O O . LYS A 1 195 ? -16.828 -6.238 -10.461 1 97.81 195 LYS A O 1
ATOM 1472 N N . LEU A 1 196 ? -18.391 -7.828 -10.07 1 98.44 196 LEU A N 1
ATOM 1473 C CA . LEU A 1 196 ? -19.312 -6.895 -9.422 1 98.44 196 LEU A CA 1
ATOM 1474 C C . LEU A 1 196 ? -18.719 -6.379 -8.109 1 98.44 196 LEU A C 1
ATOM 1476 O O . LEU A 1 196 ? -18.625 -5.168 -7.902 1 98.44 196 LEU A O 1
ATOM 1480 N N . HIS A 1 197 ? -18.25 -7.25 -7.285 1 98.25 197 HIS A N 1
ATOM 1481 C CA . HIS A 1 197 ? -17.719 -6.855 -5.984 1 98.25 197 HIS A CA 1
ATOM 1482 C C . HIS A 1 197 ? -16.406 -6.105 -6.133 1 98.25 197 HIS A C 1
ATOM 1484 O O . HIS A 1 197 ? -16.125 -5.184 -5.363 1 98.25 197 HIS A O 1
ATOM 1490 N N . HIS A 1 198 ? -15.594 -6.504 -7.086 1 97.38 198 HIS A N 1
ATOM 1491 C CA . HIS A 1 198 ? -14.352 -5.789 -7.352 1 97.38 198 HIS A CA 1
ATOM 1492 C C . HIS A 1 198 ? -14.633 -4.355 -7.793 1 97.38 198 HIS A C 1
ATOM 1494 O O . HIS A 1 198 ? -14.016 -3.414 -7.281 1 97.38 198 HIS A O 1
ATOM 1500 N N . SER A 1 199 ? -15.578 -4.184 -8.711 1 98.12 199 SER A N 1
ATOM 1501 C CA . SER A 1 199 ? -15.938 -2.857 -9.195 1 98.12 199 SER A CA 1
ATOM 1502 C C . SER A 1 199 ? -16.516 -1.996 -8.078 1 98.12 199 SER A C 1
ATOM 1504 O O . SER A 1 199 ? -16.219 -0.803 -7.992 1 98.12 199 SER A O 1
ATOM 1506 N N . LEU A 1 200 ? -17.344 -2.605 -7.273 1 98.44 200 LEU A N 1
ATOM 1507 C CA . LEU A 1 200 ? -17.906 -1.881 -6.137 1 98.44 200 LEU A CA 1
ATOM 1508 C C . LEU A 1 200 ? -16.797 -1.483 -5.156 1 98.44 200 LEU A C 1
ATOM 1510 O O . LEU A 1 200 ? -16.797 -0.363 -4.641 1 98.44 200 LEU A O 1
ATOM 1514 N N . GLY A 1 201 ? -15.898 -2.35 -4.871 1 98.5 201 GLY A N 1
ATOM 1515 C CA . GLY A 1 201 ? -14.781 -2.035 -3.998 1 98.5 201 GLY A CA 1
ATOM 1516 C C . GLY A 1 201 ? -13.914 -0.907 -4.52 1 98.5 201 GLY A C 1
ATOM 1517 O O . GLY A 1 201 ? -13.484 -0.041 -3.754 1 98.5 201 GLY A O 1
ATOM 1518 N N . MET A 1 202 ? -13.695 -0.95 -5.844 1 97.81 202 MET A N 1
ATOM 1519 C CA . MET A 1 202 ? -12.914 0.121 -6.465 1 97.81 202 MET A CA 1
ATOM 1520 C C . MET A 1 202 ? -13.641 1.457 -6.344 1 97.81 202 MET A C 1
ATOM 1522 O O . MET A 1 202 ? -13.023 2.477 -6.023 1 97.81 202 MET A O 1
ATOM 1526 N N . ALA A 1 203 ? -14.93 1.478 -6.59 1 98.44 203 ALA A N 1
ATOM 1527 C CA . ALA A 1 203 ? -15.727 2.703 -6.516 1 98.44 203 ALA A CA 1
ATOM 1528 C C . ALA A 1 203 ? -15.711 3.277 -5.102 1 98.44 203 ALA A C 1
ATOM 1530 O O . ALA A 1 203 ? -15.484 4.477 -4.914 1 98.44 203 ALA A O 1
ATOM 1531 N N . VAL A 1 204 ? -15.922 2.4 -4.125 1 98.75 204 VAL A N 1
ATOM 1532 C CA . VAL A 1 204 ? -15.891 2.816 -2.729 1 98.75 204 VAL A CA 1
ATOM 1533 C C . VAL A 1 204 ? -14.5 3.328 -2.367 1 98.75 204 VAL A C 1
ATOM 1535 O O . VAL A 1 204 ? -14.367 4.328 -1.657 1 98.75 204 VAL A O 1
ATOM 1538 N N . GLY A 1 205 ? -13.516 2.648 -2.854 1 98.56 205 GLY A N 1
ATOM 1539 C CA . GLY A 1 205 ? -12.141 3.076 -2.625 1 98.56 205 GLY A CA 1
ATOM 1540 C C . GLY A 1 205 ? -11.844 4.453 -3.188 1 98.56 205 GLY A C 1
ATOM 1541 O O . GLY A 1 205 ? -11.219 5.281 -2.518 1 98.56 205 GLY A O 1
ATOM 1542 N N . PHE A 1 206 ? -12.32 4.738 -4.387 1 98.38 206 PHE A N 1
ATOM 1543 C CA . PHE A 1 206 ? -12.047 6.016 -5.039 1 98.38 206 PHE A CA 1
ATOM 1544 C C . PHE A 1 206 ? -12.812 7.145 -4.359 1 98.38 206 PHE A C 1
ATOM 1546 O O . PHE A 1 206 ? -12.305 8.258 -4.234 1 98.38 206 PHE A O 1
ATOM 1553 N N . VAL A 1 207 ? -14.023 6.855 -3.916 1 98.5 207 VAL A N 1
ATOM 1554 C CA . VAL A 1 207 ? -14.789 7.852 -3.178 1 98.5 207 VAL A CA 1
ATOM 1555 C C . VAL A 1 207 ? -14.086 8.172 -1.862 1 98.5 207 VAL A C 1
ATOM 1557 O O . VAL A 1 207 ? -13.961 9.344 -1.489 1 98.5 207 VAL A O 1
ATOM 1560 N N . SER A 1 208 ? -13.641 7.121 -1.164 1 98.62 208 SER A N 1
ATOM 1561 C CA . SER A 1 208 ? -12.906 7.309 0.083 1 98.62 208 SER A CA 1
ATOM 1562 C C . SER A 1 208 ? -11.617 8.094 -0.146 1 98.62 208 SER A C 1
ATOM 1564 O O . SER A 1 208 ? -11.266 8.961 0.654 1 98.62 208 SER A O 1
ATOM 1566 N N . PHE A 1 209 ? -10.938 7.789 -1.224 1 98.69 209 PHE A N 1
ATOM 1567 C CA . PHE A 1 209 ? -9.711 8.5 -1.572 1 98.69 209 PHE A CA 1
ATOM 1568 C C . PHE A 1 209 ? -10 9.969 -1.848 1 98.69 209 PHE A C 1
ATOM 1570 O O . PHE A 1 209 ? -9.289 10.852 -1.352 1 98.69 209 PHE A O 1
ATOM 1577 N N . ALA A 1 210 ? -11.102 10.234 -2.602 1 98.38 210 ALA A N 1
ATOM 1578 C CA . ALA A 1 210 ? -11.477 11.602 -2.955 1 98.38 210 ALA A CA 1
ATOM 1579 C C . ALA A 1 210 ? -11.82 12.414 -1.711 1 98.38 210 ALA A C 1
ATOM 1581 O O . ALA A 1 210 ? -11.586 13.617 -1.664 1 98.38 210 ALA A O 1
ATOM 1582 N N . ALA A 1 211 ? -12.297 11.758 -0.708 1 98.06 211 ALA A N 1
ATOM 1583 C CA . ALA A 1 211 ? -12.695 12.43 0.531 1 98.06 211 ALA A CA 1
ATOM 1584 C C . ALA A 1 211 ? -11.477 12.969 1.274 1 98.06 211 ALA A C 1
ATOM 1586 O O . ALA A 1 211 ? -11.617 13.797 2.178 1 98.06 211 ALA A O 1
ATOM 1587 N N . LEU A 1 212 ? -10.32 12.562 0.951 1 97.62 212 LEU A N 1
ATOM 1588 C CA . LEU A 1 212 ? -9.109 13.016 1.624 1 97.62 212 LEU A CA 1
ATOM 1589 C C . LEU A 1 212 ? -8.609 14.32 1.012 1 97.62 212 LEU A C 1
ATOM 1591 O O . LEU A 1 212 ? -7.762 15 1.599 1 97.62 212 LEU A O 1
ATOM 1595 N N . LEU A 1 213 ? -9.102 14.734 -0.202 1 96.62 213 LEU A N 1
ATOM 1596 C CA . LEU A 1 213 ? -8.555 15.844 -0.98 1 96.62 213 LEU A CA 1
ATOM 1597 C C . LEU A 1 213 ? -8.656 17.156 -0.209 1 96.62 213 LEU A C 1
ATOM 1599 O O . LEU A 1 213 ? -7.75 17.984 -0.267 1 96.62 213 LEU A O 1
ATOM 1603 N N . PRO A 1 214 ? -9.766 17.359 0.685 1 94.06 214 PRO A N 1
ATOM 1604 C CA . PRO A 1 214 ? -9.828 18.609 1.459 1 94.06 214 PRO A CA 1
ATOM 1605 C C . PRO A 1 214 ? -8.672 18.734 2.455 1 94.06 214 PRO A C 1
ATOM 1607 O O . PRO A 1 214 ? -8.297 19.844 2.828 1 94.06 214 PRO A O 1
ATOM 1610 N N . PHE A 1 215 ? -8.07 17.625 2.865 1 94.19 215 PHE A N 1
ATOM 1611 C CA . PHE A 1 215 ? -6.977 17.641 3.83 1 94.19 215 PHE A CA 1
ATOM 1612 C C . PHE A 1 215 ? -5.699 18.172 3.182 1 94.19 215 PHE A C 1
ATOM 1614 O O . PHE A 1 215 ? -4.762 18.562 3.877 1 94.19 215 PHE A O 1
ATOM 1621 N N . LEU A 1 216 ? -5.648 18.156 1.83 1 94.38 216 LEU A N 1
ATOM 1622 C CA . LEU A 1 216 ? -4.457 18.625 1.131 1 94.38 216 LEU A CA 1
ATOM 1623 C C . LEU A 1 216 ? -4.363 20.141 1.19 1 94.38 216 LEU A C 1
ATOM 1625 O O . LEU A 1 216 ? -3.27 20.703 1.087 1 94.38 216 LEU A O 1
ATOM 1629 N N . VAL A 1 217 ? -5.531 20.844 1.297 1 89.12 217 VAL A N 1
ATOM 1630 C CA . VAL A 1 217 ? -5.566 22.297 1.232 1 89.12 217 VAL A CA 1
ATOM 1631 C C . VAL A 1 217 ? -5.766 22.875 2.633 1 89.12 217 VAL A C 1
ATOM 1633 O O . VAL A 1 217 ? -5.996 24.078 2.791 1 89.12 217 VAL A O 1
ATOM 1636 N N . SER A 1 218 ? -5.652 22.047 3.73 1 76.31 218 SER A N 1
ATOM 1637 C CA . SER A 1 218 ? -5.895 22.547 5.082 1 76.31 218 SER A CA 1
ATOM 1638 C C . SER A 1 218 ? -4.59 22.938 5.77 1 76.31 218 SER A C 1
ATOM 1640 O O . SER A 1 218 ? -3.521 22.438 5.418 1 76.31 218 SER A O 1
ATOM 1642 N N . MET B 1 1 ? 6.887 -0.797 -22.828 1 46.5 1 MET B N 1
ATOM 1643 C CA . MET B 1 1 ? 7.082 -0.448 -21.422 1 46.5 1 MET B CA 1
ATOM 1644 C C . MET B 1 1 ? 8.562 -0.295 -21.094 1 46.5 1 MET B C 1
ATOM 1646 O O . MET B 1 1 ? 8.953 0.621 -20.375 1 46.5 1 MET B O 1
ATOM 1650 N N . THR B 1 2 ? 9.398 -1.073 -21.797 1 62.47 2 THR B N 1
ATOM 1651 C CA . THR B 1 2 ? 10.836 -1.055 -21.547 1 62.47 2 THR B CA 1
ATOM 1652 C C . THR B 1 2 ? 11.438 0.282 -21.969 1 62.47 2 THR B C 1
ATOM 1654 O O . THR B 1 2 ? 12.297 0.831 -21.281 1 62.47 2 THR B O 1
ATOM 1657 N N . ASN B 1 3 ? 10.914 0.893 -23.047 1 70 3 ASN B N 1
ATOM 1658 C CA . ASN B 1 3 ? 11.516 2.131 -23.531 1 70 3 ASN B CA 1
ATOM 1659 C C . ASN B 1 3 ? 11.211 3.303 -22.594 1 70 3 ASN B C 1
ATOM 1661 O O . ASN B 1 3 ? 12.07 4.148 -22.359 1 70 3 ASN B O 1
ATOM 1665 N N . CYS B 1 4 ? 10.047 3.291 -21.969 1 75 4 CYS B N 1
ATOM 1666 C CA . CYS B 1 4 ? 9.672 4.383 -21.078 1 75 4 CYS B CA 1
ATOM 1667 C C . CYS B 1 4 ? 10.422 4.289 -19.75 1 75 4 CYS B C 1
ATOM 1669 O O . CYS B 1 4 ? 10.875 5.301 -19.219 1 75 4 CYS B O 1
ATOM 1671 N N . LEU B 1 5 ? 10.68 3.174 -19.359 1 86.12 5 LEU B N 1
ATOM 1672 C CA . LEU B 1 5 ? 11.367 2.977 -18.094 1 86.12 5 LEU B CA 1
ATOM 1673 C C . LEU B 1 5 ? 12.82 3.445 -18.188 1 86.12 5 LEU B C 1
ATOM 1675 O O . LEU B 1 5 ? 13.383 3.93 -17.188 1 86.12 5 LEU B O 1
ATOM 1679 N N . SER B 1 6 ? 13.336 3.398 -19.422 1 87.81 6 SER B N 1
ATOM 1680 C CA . SER B 1 6 ? 14.734 3.76 -19.609 1 87.81 6 SER B CA 1
ATOM 1681 C C . SER B 1 6 ? 14.93 5.27 -19.531 1 87.81 6 SER B C 1
ATOM 1683 O O . SER B 1 6 ? 16.062 5.75 -19.391 1 87.81 6 SER B O 1
ATOM 1685 N N . LYS B 1 7 ? 13.875 6.016 -19.625 1 93.38 7 LYS B N 1
ATOM 1686 C CA . LYS B 1 7 ? 13.984 7.473 -19.594 1 93.38 7 LYS B CA 1
ATOM 1687 C C . LYS B 1 7 ? 13.766 8.016 -18.188 1 93.38 7 LYS B C 1
ATOM 1689 O O . LYS B 1 7 ? 14.047 9.18 -17.906 1 93.38 7 LYS B O 1
ATOM 1694 N N . LEU B 1 8 ? 13.375 7.188 -17.234 1 96.56 8 LEU B N 1
ATOM 1695 C CA . LEU B 1 8 ? 12.977 7.629 -15.898 1 96.56 8 LEU B CA 1
ATOM 1696 C C . LEU B 1 8 ? 14.164 8.227 -15.148 1 96.56 8 LEU B C 1
ATOM 1698 O O . LEU B 1 8 ? 14.031 9.258 -14.484 1 96.56 8 LEU B O 1
ATOM 1702 N N . PRO B 1 9 ? 15.344 7.684 -15.32 1 96.88 9 PRO B N 1
ATOM 1703 C CA . PRO B 1 9 ? 16.469 8.273 -14.609 1 96.88 9 PRO B CA 1
ATOM 1704 C C . PRO B 1 9 ? 16.797 9.695 -15.078 1 96.88 9 PRO B C 1
ATOM 1706 O O . PRO B 1 9 ? 17.281 10.508 -14.289 1 96.88 9 PRO B O 1
ATOM 1709 N N . TYR B 1 10 ? 16.531 10.008 -16.281 1 97.19 10 TYR B N 1
ATOM 1710 C CA . TYR B 1 10 ? 16.781 11.359 -16.781 1 97.19 10 TYR B CA 1
ATOM 1711 C C . TYR B 1 10 ? 15.805 12.352 -16.172 1 97.19 10 TYR B C 1
ATOM 1713 O O . TYR B 1 10 ? 16.188 13.492 -15.867 1 97.19 10 TYR B O 1
ATOM 1721 N N . VAL B 1 11 ? 14.547 11.93 -16.016 1 97.88 11 VAL B N 1
ATOM 1722 C CA . VAL B 1 11 ? 13.57 12.766 -15.32 1 97.88 11 VAL B CA 1
ATOM 1723 C C . VAL B 1 11 ? 14.023 13.016 -13.883 1 97.88 11 VAL B C 1
ATOM 1725 O O . VAL B 1 11 ? 13.992 14.148 -13.406 1 97.88 11 VAL B O 1
ATOM 1728 N N . SER B 1 12 ? 14.469 11.953 -13.242 1 98.56 12 SER B N 1
ATOM 1729 C CA . SER B 1 12 ? 14.977 12.062 -11.875 1 98.56 12 SER B CA 1
ATOM 1730 C C . SER B 1 12 ? 16.156 13.023 -11.797 1 98.56 12 SER B C 1
ATOM 1732 O O . SER B 1 12 ? 16.203 13.891 -10.922 1 98.56 12 SER B O 1
ATOM 1734 N N . ALA B 1 13 ? 17.094 12.844 -12.727 1 98.31 13 ALA B N 1
ATOM 1735 C CA . ALA B 1 13 ? 18.281 13.688 -12.742 1 98.31 13 ALA B CA 1
ATOM 1736 C C . ALA B 1 13 ? 17.922 15.156 -12.914 1 98.31 13 ALA B C 1
ATOM 1738 O O . ALA B 1 13 ? 18.453 16.031 -12.227 1 98.31 13 ALA B O 1
ATOM 1739 N N . ALA B 1 14 ? 16.984 15.422 -13.805 1 98.38 14 ALA B N 1
ATOM 1740 C CA . ALA B 1 14 ? 16.578 16.797 -14.07 1 98.38 14 ALA B CA 1
ATOM 1741 C C . ALA B 1 14 ? 15.898 17.406 -12.844 1 98.38 14 ALA B C 1
ATOM 1743 O O . ALA B 1 14 ? 16.297 18.484 -12.391 1 98.38 14 ALA B O 1
ATOM 1744 N N . CYS B 1 15 ? 14.961 16.75 -12.266 1 98.19 15 CYS B N 1
ATOM 1745 C CA . CYS B 1 15 ? 14.219 17.266 -11.125 1 98.19 15 CYS B CA 1
ATOM 1746 C C . CYS B 1 15 ? 15.102 17.359 -9.891 1 98.19 15 CYS B C 1
ATOM 1748 O O . CYS B 1 15 ? 15.086 18.375 -9.188 1 98.19 15 CYS B O 1
ATOM 1750 N N . GLY B 1 16 ? 15.844 16.25 -9.664 1 98.44 16 GLY B N 1
ATOM 1751 C CA . GLY B 1 16 ? 16.719 16.234 -8.5 1 98.44 16 GLY B CA 1
ATOM 1752 C C . GLY B 1 16 ? 17.781 17.328 -8.539 1 98.44 16 GLY B C 1
ATOM 1753 O O . GLY B 1 16 ? 17.984 18.031 -7.559 1 98.44 16 GLY B O 1
ATOM 1754 N N . THR B 1 17 ? 18.453 17.453 -9.648 1 97.38 17 THR B N 1
ATOM 1755 C CA . THR B 1 17 ? 19.5 18.453 -9.781 1 97.38 17 THR B CA 1
ATOM 1756 C C . THR B 1 17 ? 18.922 19.859 -9.672 1 97.38 17 THR B C 1
ATOM 1758 O O . THR B 1 17 ? 19.5 20.734 -9 1 97.38 17 THR B O 1
ATOM 1761 N N . ALA B 1 18 ? 17.797 20.094 -10.305 1 96.88 18 ALA B N 1
ATOM 1762 C CA . ALA B 1 18 ? 17.172 21.422 -10.25 1 96.88 18 ALA B CA 1
ATOM 1763 C C . ALA B 1 18 ? 16.828 21.797 -8.812 1 96.88 18 ALA B C 1
ATOM 1765 O O . ALA B 1 18 ? 17.109 22.906 -8.375 1 96.88 18 ALA B O 1
ATOM 1766 N N . SER B 1 19 ? 16.281 20.875 -8.055 1 97.06 19 SER B N 1
ATOM 1767 C CA . SER B 1 19 ? 15.891 21.172 -6.688 1 97.06 19 SER B CA 1
ATOM 1768 C C . SER B 1 19 ? 17.109 21.359 -5.789 1 97.06 19 SER B C 1
ATOM 1770 O O . SER B 1 19 ? 17.094 22.219 -4.895 1 97.06 19 SER B O 1
ATOM 1772 N N . LEU B 1 20 ? 18.141 20.578 -6.035 1 96.62 20 LEU B N 1
ATOM 1773 C CA . LEU B 1 20 ? 19.344 20.719 -5.234 1 96.62 20 LEU B CA 1
ATOM 1774 C C . LEU B 1 20 ? 20.062 22.031 -5.555 1 96.62 20 LEU B C 1
ATOM 1776 O O . LEU B 1 20 ? 20.688 22.625 -4.676 1 96.62 20 LEU B O 1
ATOM 1780 N N . LEU B 1 21 ? 19.984 22.438 -6.793 1 94.19 21 LEU B N 1
ATOM 1781 C CA . LEU B 1 21 ? 20.547 23.734 -7.141 1 94.19 21 LEU B CA 1
ATOM 1782 C C . LEU B 1 21 ? 19.828 24.859 -6.402 1 94.19 21 LEU B C 1
ATOM 1784 O O . LEU B 1 21 ? 20.469 25.797 -5.938 1 94.19 21 LEU B O 1
ATOM 1788 N N . VAL B 1 22 ? 18.5 24.766 -6.305 1 90.94 22 VAL B N 1
ATOM 1789 C CA . VAL B 1 22 ? 17.734 25.75 -5.543 1 90.94 22 VAL B CA 1
ATOM 1790 C C . VAL B 1 22 ? 18.172 25.734 -4.082 1 90.94 22 VAL B C 1
ATOM 1792 O O . VAL B 1 22 ? 18.297 26.781 -3.453 1 90.94 22 VAL B O 1
ATOM 1795 N N . TYR B 1 23 ? 18.422 24.562 -3.562 1 91.69 23 TYR B N 1
ATOM 1796 C CA . TYR B 1 23 ? 18.812 24.391 -2.168 1 91.69 23 TYR B CA 1
ATOM 1797 C C . TYR B 1 23 ? 20.203 24.969 -1.916 1 91.69 23 TYR B C 1
ATOM 1799 O O . TYR B 1 23 ? 20.406 25.719 -0.951 1 91.69 23 TYR B O 1
ATOM 1807 N N . PHE B 1 24 ? 21.141 24.688 -2.814 1 91 24 PHE B N 1
ATOM 1808 C CA . PHE B 1 24 ? 22.516 25.094 -2.582 1 91 24 PHE B CA 1
ATOM 1809 C C . PHE B 1 24 ? 22.75 26.531 -3.008 1 91 24 PHE B C 1
ATOM 1811 O O . PHE B 1 24 ? 23.625 27.219 -2.471 1 91 24 PHE B O 1
ATOM 1818 N N . PHE B 1 25 ? 21.891 27.047 -3.934 1 86 25 PHE B N 1
ATOM 1819 C CA . PHE B 1 25 ? 22.078 28.406 -4.453 1 86 25 PHE B CA 1
ATOM 1820 C C . PHE B 1 25 ? 20.766 29.172 -4.469 1 86 25 PHE B C 1
ATOM 1822 O O . PHE B 1 25 ? 20.312 29.625 -5.52 1 86 25 PHE B O 1
ATOM 1829 N N . PRO B 1 26 ? 20.188 29.391 -3.299 1 76.19 26 PRO B N 1
ATOM 1830 C CA . PRO B 1 26 ? 18.859 30.016 -3.252 1 76.19 26 PRO B CA 1
ATOM 1831 C C . PRO B 1 26 ? 18.875 31.453 -3.754 1 76.19 26 PRO B C 1
ATOM 1833 O O . PRO B 1 26 ? 17.891 31.922 -4.34 1 76.19 26 PRO B O 1
ATOM 1836 N N . SER B 1 27 ? 19.812 32.156 -3.477 1 74.5 27 SER B N 1
ATOM 1837 C CA . SER B 1 27 ? 19.875 33.562 -3.855 1 74.5 27 SER B CA 1
ATOM 1838 C C . SER B 1 27 ? 19.875 33.719 -5.371 1 74.5 27 SER B C 1
ATOM 1840 O O . SER B 1 27 ? 19.234 34.656 -5.898 1 74.5 27 SER B O 1
ATOM 1842 N N . THR B 1 28 ? 20.469 32.844 -6.016 1 63.59 28 THR B N 1
ATOM 1843 C CA . THR B 1 28 ? 20.578 32.938 -7.465 1 63.59 28 THR B CA 1
ATOM 1844 C C . THR B 1 28 ? 19.266 32.531 -8.125 1 63.59 28 THR B C 1
ATOM 1846 O O . THR B 1 28 ? 18.828 33.125 -9.102 1 63.59 28 THR B O 1
ATOM 1849 N N . LEU B 1 29 ? 18.656 31.656 -7.426 1 63.59 29 LEU B N 1
ATOM 1850 C CA . LEU B 1 29 ? 17.547 31.047 -8.148 1 63.59 29 LEU B CA 1
ATOM 1851 C C . LEU B 1 29 ? 16.219 31.547 -7.59 1 63.59 29 LEU B C 1
ATOM 1853 O O . LEU B 1 29 ? 15.195 31.516 -8.289 1 63.59 29 LEU B O 1
ATOM 1857 N N . LEU B 1 30 ? 16.281 32.094 -6.438 1 66.81 30 LEU B N 1
ATOM 1858 C CA . LEU B 1 30 ? 15.023 32.531 -5.832 1 66.81 30 LEU B CA 1
ATOM 1859 C C . LEU B 1 30 ? 15.008 34.062 -5.703 1 66.81 30 LEU B C 1
ATOM 1861 O O . LEU B 1 30 ? 14.133 34.625 -5.039 1 66.81 30 LEU B O 1
ATOM 1865 N N . SER B 1 31 ? 16.031 34.719 -6.207 1 60.66 31 SER B N 1
ATOM 1866 C CA . SER B 1 31 ? 16.125 36.188 -6.094 1 60.66 31 SER B CA 1
ATOM 1867 C C . SER B 1 31 ? 14.898 36.844 -6.695 1 60.66 31 SER B C 1
ATOM 1869 O O . SER B 1 31 ? 14.5 37.938 -6.254 1 60.66 31 SER B O 1
ATOM 1871 N N . CYS B 1 32 ? 14.359 36.25 -7.73 1 55.75 32 CYS B N 1
ATOM 1872 C CA . CYS B 1 32 ? 13.258 36.906 -8.422 1 55.75 32 CYS B CA 1
ATOM 1873 C C . CYS B 1 32 ? 11.922 36.562 -7.766 1 55.75 32 CYS B C 1
ATOM 1875 O O . CYS B 1 32 ? 10.875 37 -8.219 1 55.75 32 CYS B O 1
ATOM 1877 N N . VAL B 1 33 ? 12.039 35.688 -6.738 1 58.25 33 VAL B N 1
ATOM 1878 C CA . VAL B 1 33 ? 10.797 35.281 -6.102 1 58.25 33 VAL B CA 1
ATOM 1879 C C . VAL B 1 33 ? 10.367 36.312 -5.066 1 58.25 33 VAL B C 1
ATOM 1881 O O . VAL B 1 33 ? 11.188 36.781 -4.281 1 58.25 33 VAL B O 1
ATOM 1884 N N . PRO B 1 34 ? 9.227 37 -5.309 1 56.56 34 PRO B N 1
ATOM 1885 C CA . PRO B 1 34 ? 8.75 37.969 -4.309 1 56.56 34 PRO B CA 1
ATOM 1886 C C . PRO B 1 34 ? 8.844 37.438 -2.883 1 56.56 34 PRO B C 1
ATOM 1888 O O . PRO B 1 34 ? 8.703 36.219 -2.666 1 56.56 34 PRO B O 1
ATOM 1891 N N . GLN B 1 35 ? 9.297 38.25 -1.973 1 58.06 35 GLN B N 1
ATOM 1892 C CA . GLN B 1 35 ? 9.398 37.969 -0.543 1 58.06 35 GLN B CA 1
ATOM 1893 C C . GLN B 1 35 ? 8.086 37.469 0.013 1 58.06 35 GLN B C 1
ATOM 1895 O O . GLN B 1 35 ? 7.012 37.781 -0.496 1 58.06 35 GLN B O 1
ATOM 1900 N N . LEU B 1 36 ? 8.047 36.375 0.856 1 59.34 36 LEU B N 1
ATOM 1901 C CA . LEU B 1 36 ? 6.879 35.75 1.457 1 59.34 36 LEU B CA 1
ATOM 1902 C C . LEU B 1 36 ? 5.816 36.781 1.8 1 59.34 36 LEU B C 1
ATOM 1904 O O . LEU B 1 36 ? 4.621 36.531 1.621 1 59.34 36 LEU B O 1
ATOM 1908 N N . ALA B 1 37 ? 6.281 38 2.371 1 58.41 37 ALA B N 1
ATOM 1909 C CA . ALA B 1 37 ? 5.391 39.094 2.756 1 58.41 37 ALA B CA 1
ATOM 1910 C C . ALA B 1 37 ? 4.586 39.594 1.561 1 58.41 37 ALA B C 1
ATOM 1912 O O . ALA B 1 37 ? 3.477 40.125 1.723 1 58.41 37 ALA B O 1
ATOM 1913 N N . GLU B 1 38 ? 5.082 39.344 0.439 1 66.94 38 GLU B N 1
ATOM 1914 C CA . GLU B 1 38 ? 4.363 39.812 -0.731 1 66.94 38 GLU B CA 1
ATOM 1915 C C . GLU B 1 38 ? 3.615 38.688 -1.438 1 66.94 38 GLU B C 1
ATOM 1917 O O . GLU B 1 38 ? 3 38.906 -2.484 1 66.94 38 GLU B O 1
ATOM 1922 N N . THR B 1 39 ? 3.734 37.469 -0.71 1 70.06 39 THR B N 1
ATOM 1923 C CA . THR B 1 39 ? 3.086 36.344 -1.365 1 70.06 39 THR B CA 1
ATOM 1924 C C . THR B 1 39 ? 1.578 36.375 -1.131 1 70.06 39 THR B C 1
ATOM 1926 O O . THR B 1 39 ? 1.124 36.531 0.006 1 70.06 39 THR B O 1
ATOM 1929 N N . SER B 1 40 ? 0.804 36.562 -2.205 1 84.25 40 SER B N 1
ATOM 1930 C CA . SER B 1 40 ? -0.654 36.562 -2.15 1 84.25 40 SER B CA 1
ATOM 1931 C C . SER B 1 40 ? -1.17 35.344 -1.399 1 84.25 40 SER B C 1
ATOM 1933 O O . SER B 1 40 ? -0.504 34.312 -1.361 1 84.25 40 SER B O 1
ATOM 1935 N N . PRO B 1 41 ? -2.148 35.531 -0.681 1 86.56 41 PRO B N 1
ATOM 1936 C CA . PRO B 1 41 ? -2.756 34.438 0.048 1 86.56 41 PRO B CA 1
ATOM 1937 C C . PRO B 1 41 ? -3.004 33.219 -0.838 1 86.56 41 PRO B C 1
ATOM 1939 O O . PRO B 1 41 ? -2.873 32.062 -0.379 1 86.56 41 PRO B O 1
ATOM 1942 N N . ALA B 1 42 ? -3.289 33.406 -2.053 1 88.81 42 ALA B N 1
ATOM 1943 C CA . ALA B 1 42 ? -3.521 32.312 -2.99 1 88.81 42 ALA B CA 1
ATOM 1944 C C . ALA B 1 42 ? -2.238 31.516 -3.246 1 88.81 42 ALA B C 1
ATOM 1946 O O . ALA B 1 42 ? -2.256 30.281 -3.303 1 88.81 42 ALA B O 1
ATOM 1947 N N . LEU B 1 43 ? -1.208 32.188 -3.398 1 88.5 43 LEU B N 1
ATOM 1948 C CA . LEU B 1 43 ? 0.08 31.531 -3.633 1 88.5 43 LEU B CA 1
ATOM 1949 C C . LEU B 1 43 ? 0.529 30.75 -2.406 1 88.5 43 LEU B C 1
ATOM 1951 O O . LEU B 1 43 ? 1.06 29.641 -2.531 1 88.5 43 LEU B O 1
ATOM 1955 N N . LEU B 1 44 ? 0.324 31.328 -1.285 1 88.44 44 LEU B N 1
ATOM 1956 C CA . LEU B 1 44 ? 0.699 30.656 -0.049 1 88.44 44 LEU B CA 1
ATOM 1957 C C . LEU B 1 44 ? -0.084 29.359 0.118 1 88.44 44 LEU B C 1
ATOM 1959 O O . LEU B 1 44 ? 0.474 28.344 0.534 1 88.44 44 LEU B O 1
ATOM 1963 N N . ARG B 1 45 ? -1.302 29.469 -0.211 1 91.69 45 ARG B N 1
ATOM 1964 C CA . ARG B 1 45 ? -2.143 28.281 -0.151 1 91.69 45 ARG B CA 1
ATOM 1965 C C . ARG B 1 45 ? -1.66 27.219 -1.135 1 91.69 45 ARG B C 1
ATOM 1967 O O . ARG B 1 45 ? -1.639 26.031 -0.813 1 91.69 45 ARG B O 1
ATOM 1974 N N . LEU B 1 46 ? -1.323 27.656 -2.275 1 93.38 46 LEU B N 1
ATOM 1975 C CA . LEU B 1 46 ? -0.824 26.734 -3.293 1 93.38 46 LEU B CA 1
ATOM 1976 C C . LEU B 1 46 ? 0.47 26.078 -2.838 1 93.38 46 LEU B C 1
ATOM 1978 O O . LEU B 1 46 ? 0.635 24.859 -2.988 1 93.38 46 LEU B O 1
ATOM 1982 N N . LEU B 1 47 ? 1.318 26.812 -2.252 1 92.56 47 LEU B N 1
ATOM 1983 C CA . LEU B 1 47 ? 2.6 26.297 -1.791 1 92.56 47 LEU B CA 1
ATOM 1984 C C . LEU B 1 47 ? 2.4 25.312 -0.643 1 92.56 47 LEU B C 1
ATOM 1986 O O . LEU B 1 47 ? 3.033 24.25 -0.612 1 92.56 47 LEU B O 1
ATOM 1990 N N . SER B 1 48 ? 1.505 25.672 0.188 1 93 48 SER B N 1
ATOM 1991 C CA . SER B 1 48 ? 1.201 24.766 1.3 1 93 48 SER B CA 1
ATOM 1992 C C . SER B 1 48 ? 0.603 23.453 0.806 1 93 48 SER B C 1
ATOM 1994 O O . SER B 1 48 ? 0.927 22.391 1.323 1 93 48 SER B O 1
ATOM 1996 N N . THR B 1 49 ? -0.212 23.562 -0.159 1 96.06 49 THR B N 1
ATOM 1997 C CA . THR B 1 49 ? -0.822 22.375 -0.752 1 96.06 49 THR B CA 1
ATOM 1998 C C . THR B 1 49 ? 0.234 21.5 -1.424 1 96.06 49 THR B C 1
ATOM 2000 O O . THR B 1 49 ? 0.186 20.281 -1.327 1 96.06 49 THR B O 1
ATOM 2003 N N . LEU B 1 50 ? 1.192 22.125 -2.041 1 96.5 50 LEU B N 1
ATOM 2004 C CA . LEU B 1 50 ? 2.264 21.391 -2.697 1 96.5 50 LEU B CA 1
ATOM 2005 C C . LEU B 1 50 ? 3.143 20.688 -1.671 1 96.5 50 LEU B C 1
ATOM 2007 O O . LEU B 1 50 ? 3.555 19.531 -1.882 1 96.5 50 LEU B O 1
ATOM 2011 N N . VAL B 1 51 ? 3.406 21.344 -0.576 1 95.56 51 VAL B N 1
ATOM 2012 C CA . VAL B 1 51 ? 4.203 20.734 0.487 1 95.56 51 VAL B CA 1
ATOM 2013 C C . VAL B 1 51 ? 3.461 19.531 1.064 1 95.56 51 VAL B C 1
ATOM 2015 O O . VAL B 1 51 ? 4.02 18.438 1.152 1 95.56 51 VAL B O 1
ATOM 2018 N N . ASN B 1 52 ? 2.223 19.75 1.319 1 95.88 52 ASN B N 1
ATOM 2019 C CA . ASN B 1 52 ? 1.41 18.703 1.916 1 95.88 52 ASN B CA 1
ATOM 2020 C C . ASN B 1 52 ? 1.253 17.516 0.973 1 95.88 52 ASN B C 1
ATOM 2022 O O . ASN B 1 52 ? 1.405 16.359 1.388 1 95.88 52 ASN B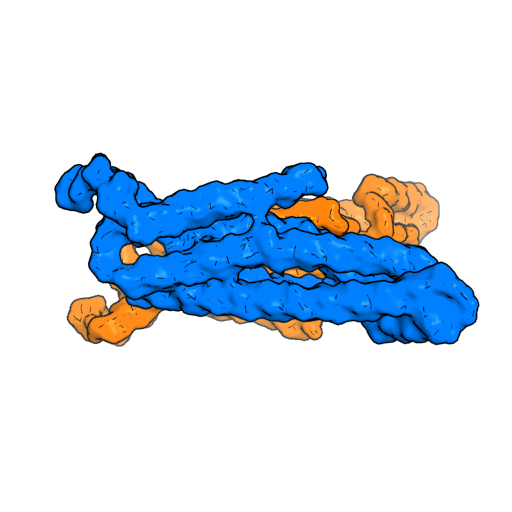 O 1
ATOM 2026 N N . THR B 1 53 ? 1.04 17.766 -0.262 1 98 53 THR B N 1
ATOM 2027 C CA . THR B 1 53 ? 0.817 16.719 -1.246 1 98 53 THR B CA 1
ATOM 2028 C C . THR B 1 53 ? 2.104 15.938 -1.508 1 98 53 THR B C 1
ATOM 2030 O O . THR B 1 53 ? 2.105 14.703 -1.493 1 98 53 THR B O 1
ATOM 2033 N N . SER B 1 54 ? 3.182 16.656 -1.728 1 98.44 54 SER B N 1
ATOM 2034 C CA . SER B 1 54 ? 4.445 15.992 -2.027 1 98.44 54 SER B CA 1
ATOM 2035 C C . SER B 1 54 ? 4.938 15.18 -0.837 1 98.44 54 SER B C 1
ATOM 2037 O O . SER B 1 54 ? 5.355 14.031 -0.996 1 98.44 54 SER B O 1
ATOM 2039 N N . PHE B 1 55 ? 4.801 15.758 0.337 1 97.94 55 PHE B N 1
ATOM 2040 C CA . PHE B 1 55 ? 5.23 15.039 1.529 1 97.94 55 PHE B CA 1
ATOM 2041 C C . PHE B 1 55 ? 4.359 13.812 1.764 1 97.94 55 PHE B C 1
ATOM 2043 O O . PHE B 1 55 ? 4.875 12.719 2.006 1 97.94 55 PHE B O 1
ATOM 2050 N N . SER B 1 56 ? 3.07 13.922 1.693 1 98.56 56 SER B N 1
ATOM 2051 C CA . SER B 1 56 ? 2.164 12.82 1.998 1 98.56 56 SER B CA 1
ATOM 2052 C C . SER B 1 56 ? 2.328 11.68 1 1 98.56 56 SER B C 1
ATOM 2054 O O . SER B 1 56 ? 2.355 10.508 1.387 1 98.56 56 SER B O 1
ATOM 2056 N N . CYS B 1 57 ? 2.412 12.008 -0.275 1 98.69 57 CYS B N 1
ATOM 2057 C CA . CYS B 1 57 ? 2.615 10.984 -1.29 1 98.69 57 CYS B CA 1
ATOM 2058 C C . CYS B 1 57 ? 3.955 10.281 -1.098 1 98.69 57 CYS B C 1
ATOM 2060 O O . CYS B 1 57 ? 4.043 9.055 -1.208 1 98.69 57 CYS B O 1
ATOM 2062 N N . LEU B 1 58 ? 4.961 11.125 -0.818 1 98.81 58 LEU B N 1
ATOM 2063 C CA . LEU B 1 58 ? 6.309 10.594 -0.652 1 98.81 58 LEU B CA 1
ATOM 2064 C C . LEU B 1 58 ? 6.387 9.695 0.575 1 98.81 58 LEU B C 1
ATOM 2066 O O . LEU B 1 58 ? 6.809 8.539 0.476 1 98.81 58 LEU B O 1
ATOM 2070 N N . PHE B 1 59 ? 5.961 10.172 1.703 1 98.75 59 PHE B N 1
ATOM 2071 C CA . PHE B 1 59 ? 6.051 9.438 2.963 1 98.75 59 PHE B CA 1
ATOM 2072 C C . PHE B 1 59 ? 5.121 8.234 2.955 1 98.75 59 PHE B C 1
ATOM 2074 O O . PHE B 1 59 ? 5.535 7.125 3.312 1 98.75 59 PHE B O 1
ATOM 2081 N N . GLY B 1 60 ? 3.906 8.367 2.516 1 98.75 60 GLY B N 1
ATOM 2082 C CA . GLY B 1 60 ? 2.932 7.289 2.52 1 98.75 60 GLY B CA 1
ATOM 2083 C C . GLY B 1 60 ? 3.283 6.164 1.562 1 98.75 60 GLY B C 1
ATOM 2084 O O . GLY B 1 60 ? 3.154 4.988 1.902 1 98.75 60 GLY B O 1
ATOM 2085 N N . SER B 1 61 ? 3.66 6.531 0.347 1 98.69 61 SER B N 1
ATOM 2086 C CA . SER B 1 61 ? 4.039 5.504 -0.616 1 98.69 61 SER B CA 1
ATOM 2087 C C . SER B 1 61 ? 5.258 4.719 -0.138 1 98.69 61 SER B C 1
ATOM 2089 O O . SER B 1 61 ? 5.297 3.492 -0.245 1 98.69 61 SER B O 1
ATOM 2091 N N . ALA B 1 62 ? 6.266 5.453 0.409 1 98.75 62 ALA B N 1
ATOM 2092 C CA . ALA B 1 62 ? 7.457 4.773 0.911 1 98.75 62 ALA B CA 1
ATOM 2093 C C . ALA B 1 62 ? 7.113 3.857 2.08 1 98.75 62 ALA B C 1
ATOM 2095 O O . ALA B 1 62 ? 7.613 2.73 2.16 1 98.75 62 ALA B O 1
ATOM 2096 N N . THR B 1 63 ? 6.266 4.324 2.947 1 98.69 63 THR B N 1
ATOM 2097 C CA . THR B 1 63 ? 5.84 3.508 4.078 1 98.69 63 THR B CA 1
ATOM 2098 C C . THR B 1 63 ? 5.191 2.213 3.594 1 98.69 63 THR B C 1
ATOM 2100 O O . THR B 1 63 ? 5.527 1.128 4.074 1 98.69 63 THR B O 1
ATOM 2103 N N . TRP B 1 64 ? 4.348 2.326 2.635 1 98.69 64 TRP B N 1
ATOM 2104 C CA . TRP B 1 64 ? 3.619 1.147 2.176 1 98.69 64 TRP B CA 1
ATOM 2105 C C . TRP B 1 64 ? 4.543 0.198 1.42 1 98.69 64 TRP B C 1
ATOM 2107 O O . TRP B 1 64 ? 4.496 -1.018 1.622 1 98.69 64 TRP B O 1
ATOM 2117 N N . VAL B 1 65 ? 5.355 0.722 0.524 1 98.25 65 VAL B N 1
ATOM 2118 C CA . VAL B 1 65 ? 6.23 -0.081 -0.324 1 98.25 65 VAL B CA 1
ATOM 2119 C C . VAL B 1 65 ? 7.266 -0.802 0.536 1 98.25 65 VAL B C 1
ATOM 2121 O O . VAL B 1 65 ? 7.473 -2.01 0.391 1 98.25 65 VAL B O 1
ATOM 2124 N N . PHE B 1 66 ? 7.887 -0.104 1.519 1 98.12 66 PHE B N 1
ATOM 2125 C CA . PHE B 1 66 ? 8.992 -0.67 2.285 1 98.12 66 PHE B CA 1
ATOM 2126 C C . PHE B 1 66 ? 8.477 -1.646 3.336 1 98.12 66 PHE B C 1
ATOM 2128 O O . PHE B 1 66 ? 9.102 -2.676 3.594 1 98.12 66 PHE B O 1
ATOM 2135 N N . PHE B 1 67 ? 7.297 -1.38 3.828 1 98.12 67 PHE B N 1
ATOM 2136 C CA . PHE B 1 67 ? 6.988 -2.094 5.062 1 98.12 67 PHE B CA 1
ATOM 2137 C C . PHE B 1 67 ? 5.824 -3.053 4.855 1 98.12 67 PHE B C 1
ATOM 2139 O O . PHE B 1 67 ? 5.559 -3.908 5.703 1 98.12 67 PHE B O 1
ATOM 2146 N N . VAL B 1 68 ? 5.102 -2.967 3.76 1 97.5 68 VAL B N 1
ATOM 2147 C CA . VAL B 1 68 ? 3.963 -3.859 3.562 1 97.5 68 VAL B CA 1
ATOM 2148 C C . VAL B 1 68 ? 4.098 -4.578 2.223 1 97.5 68 VAL B C 1
ATOM 2150 O O . VAL B 1 68 ? 4.238 -5.805 2.178 1 97.5 68 VAL B O 1
ATOM 2153 N N . MET B 1 69 ? 4.211 -3.799 1.181 1 96.94 69 MET B N 1
ATOM 2154 C CA . MET B 1 69 ? 4.129 -4.387 -0.154 1 96.94 69 MET B CA 1
ATOM 2155 C C . MET B 1 69 ? 5.348 -5.258 -0.439 1 96.94 69 MET B C 1
ATOM 2157 O O . MET B 1 69 ? 5.215 -6.355 -0.987 1 96.94 69 MET B O 1
ATOM 2161 N N . SER B 1 70 ? 6.57 -4.785 -0.114 1 96.62 70 SER B N 1
ATOM 2162 C CA . SER B 1 70 ? 7.773 -5.559 -0.405 1 96.62 70 SER B CA 1
ATOM 2163 C C . SER B 1 70 ? 7.758 -6.902 0.315 1 96.62 70 SER B C 1
ATOM 2165 O O . SER B 1 70 ? 8 -7.941 -0.298 1 96.62 70 SER B O 1
ATOM 2167 N N . PRO B 1 71 ? 7.398 -6.949 1.598 1 96.25 71 PRO B N 1
ATOM 2168 C CA . PRO B 1 71 ? 7.309 -8.25 2.266 1 96.25 71 PRO B CA 1
ATOM 2169 C C . PRO B 1 71 ? 6.207 -9.133 1.688 1 96.25 71 PRO B C 1
ATOM 2171 O O . PRO B 1 71 ? 6.383 -10.352 1.572 1 96.25 71 PRO B O 1
ATOM 2174 N N . VAL B 1 72 ? 5.082 -8.586 1.287 1 96.19 72 VAL B N 1
ATOM 2175 C CA . VAL B 1 72 ? 3.982 -9.359 0.723 1 96.19 72 VAL B CA 1
ATOM 2176 C C . VAL B 1 72 ? 4.422 -9.992 -0.597 1 96.19 72 VAL B C 1
ATOM 2178 O O . VAL B 1 72 ? 4.199 -11.188 -0.825 1 96.19 72 VAL B O 1
ATOM 2181 N N . LEU B 1 73 ? 5.105 -9.25 -1.486 1 96.69 73 LEU B N 1
ATOM 2182 C CA . LEU B 1 73 ? 5.555 -9.766 -2.775 1 96.69 73 LEU B CA 1
ATOM 2183 C C . LEU B 1 73 ? 6.613 -10.852 -2.59 1 96.69 73 LEU B C 1
ATOM 2185 O O . LEU B 1 73 ? 6.578 -11.883 -3.266 1 96.69 73 LEU B O 1
ATOM 2189 N N . ARG B 1 74 ? 7.527 -10.609 -1.617 1 94.94 74 ARG B N 1
ATOM 2190 C CA . ARG B 1 74 ? 8.594 -11.57 -1.366 1 94.94 74 ARG B CA 1
ATOM 2191 C C . ARG B 1 74 ? 8.031 -12.898 -0.866 1 94.94 74 ARG B C 1
ATOM 2193 O O . ARG B 1 74 ? 8.555 -13.961 -1.19 1 94.94 74 ARG B O 1
ATOM 2200 N N . LYS B 1 75 ? 6.922 -12.875 -0.173 1 93.81 75 LYS B N 1
ATOM 2201 C CA . LYS B 1 75 ? 6.336 -14.078 0.412 1 93.81 75 LYS B CA 1
ATOM 2202 C C . LYS B 1 75 ? 5.41 -14.773 -0.581 1 93.81 75 LYS B C 1
ATOM 2204 O O . LYS B 1 75 ? 5.176 -15.977 -0.476 1 93.81 75 LYS B O 1
ATOM 2209 N N . THR B 1 76 ? 4.906 -14.062 -1.532 1 94.06 76 THR B N 1
ATOM 2210 C CA . THR B 1 76 ? 3.855 -14.602 -2.389 1 94.06 76 THR B CA 1
ATOM 2211 C C . THR B 1 76 ? 4.426 -15.023 -3.74 1 94.06 76 THR B C 1
ATOM 2213 O O . THR B 1 76 ? 3.953 -15.992 -4.34 1 94.06 76 THR B O 1
ATOM 2216 N N . LEU B 1 77 ? 5.496 -14.359 -4.234 1 94.81 77 LEU B N 1
ATOM 2217 C CA . LEU B 1 77 ? 5.977 -14.586 -5.59 1 94.81 77 LEU B CA 1
ATOM 2218 C C . LEU B 1 77 ? 7.234 -15.453 -5.582 1 94.81 77 LEU B C 1
ATOM 2220 O O . LEU B 1 77 ? 8.008 -15.414 -4.629 1 94.81 77 LEU B O 1
ATOM 2224 N N . SER B 1 78 ? 7.367 -16.203 -6.672 1 93.69 78 SER B N 1
ATOM 2225 C CA . SER B 1 78 ? 8.641 -16.891 -6.906 1 93.69 78 SER B CA 1
ATOM 2226 C C . SER B 1 78 ? 9.766 -15.883 -7.141 1 93.69 78 SER B C 1
ATOM 2228 O O . SER B 1 78 ? 9.508 -14.711 -7.434 1 93.69 78 SER B O 1
ATOM 2230 N N . ARG B 1 79 ? 10.891 -16.359 -6.977 1 93.38 79 ARG B N 1
ATOM 2231 C CA . ARG B 1 79 ? 12.078 -15.523 -7.172 1 93.38 79 ARG B CA 1
ATOM 2232 C C . ARG B 1 79 ? 12.055 -14.852 -8.539 1 93.38 79 ARG B C 1
ATOM 2234 O O . ARG B 1 79 ? 12.344 -13.656 -8.656 1 93.38 79 ARG B O 1
ATOM 2241 N N . CYS B 1 80 ? 11.719 -15.562 -9.57 1 93.44 80 CYS B N 1
ATOM 2242 C CA . CYS B 1 80 ? 11.734 -15.047 -10.938 1 93.44 80 CYS B CA 1
ATOM 2243 C C . CYS B 1 80 ? 10.633 -14.016 -11.141 1 93.44 80 CYS B C 1
ATOM 2245 O O . CYS B 1 80 ? 10.867 -12.969 -11.75 1 93.44 80 CYS B O 1
ATOM 2247 N N . LYS B 1 81 ? 9.414 -14.352 -10.641 1 93.75 81 LYS B N 1
ATOM 2248 C CA . LYS B 1 81 ? 8.305 -13.422 -10.812 1 93.75 81 LYS B CA 1
ATOM 2249 C C . LYS B 1 81 ? 8.508 -12.164 -9.969 1 93.75 81 LYS B C 1
ATOM 2251 O O . LYS B 1 81 ? 8.109 -11.07 -10.367 1 93.75 81 LYS B O 1
ATOM 2256 N N . LEU B 1 82 ? 9.117 -12.359 -8.773 1 95.94 82 LEU B N 1
ATOM 2257 C CA . LEU B 1 82 ? 9.469 -11.203 -7.957 1 95.94 82 LEU B CA 1
ATOM 2258 C C . LEU B 1 82 ? 10.438 -10.289 -8.695 1 95.94 82 LEU B C 1
ATOM 2260 O O . LEU B 1 82 ? 10.266 -9.07 -8.695 1 95.94 82 LEU B O 1
ATOM 2264 N N . ALA B 1 83 ? 11.43 -10.891 -9.312 1 95.94 83 ALA B N 1
ATOM 2265 C CA . ALA B 1 83 ? 12.406 -10.117 -10.086 1 95.94 83 ALA B CA 1
ATOM 2266 C C . ALA B 1 83 ? 11.727 -9.352 -11.211 1 95.94 83 ALA B C 1
ATOM 2268 O O . ALA B 1 83 ? 12.062 -8.203 -11.484 1 95.94 83 ALA B O 1
ATOM 2269 N N . GLU B 1 84 ? 10.797 -9.969 -11.828 1 95.44 84 GLU B N 1
ATOM 2270 C CA . GLU B 1 84 ? 10.07 -9.344 -12.938 1 95.44 84 GLU B CA 1
ATOM 2271 C C . GLU B 1 84 ? 9.273 -8.141 -12.461 1 95.44 84 GLU B C 1
ATOM 2273 O O . GLU B 1 84 ? 9.336 -7.066 -13.062 1 95.44 84 GLU B O 1
ATOM 2278 N N . VAL B 1 85 ? 8.531 -8.266 -11.391 1 96.56 85 VAL B N 1
ATOM 2279 C CA . VAL B 1 85 ? 7.727 -7.184 -10.844 1 96.56 85 VAL B CA 1
ATOM 2280 C C . VAL B 1 85 ? 8.641 -6.039 -10.398 1 96.56 85 VAL B C 1
ATOM 2282 O O . VAL B 1 85 ? 8.383 -4.875 -10.703 1 96.56 85 VAL B O 1
ATOM 2285 N N . GLN B 1 86 ? 9.734 -6.406 -9.672 1 95.5 86 GLN B N 1
ATOM 2286 C CA . GLN B 1 86 ? 10.633 -5.402 -9.117 1 95.5 86 GLN B CA 1
ATOM 2287 C C . GLN B 1 86 ? 11.359 -4.645 -10.227 1 95.5 86 GLN B C 1
ATOM 2289 O O . GLN B 1 86 ? 11.648 -3.453 -10.078 1 95.5 86 GLN B O 1
ATOM 2294 N N . SER B 1 87 ? 11.648 -5.238 -11.391 1 96.44 87 SER B N 1
ATOM 2295 C CA . SER B 1 87 ? 12.344 -4.602 -12.5 1 96.44 87 SER B CA 1
ATOM 2296 C C . SER B 1 87 ? 11.492 -3.516 -13.141 1 96.44 87 SER B C 1
ATOM 2298 O O . SER B 1 87 ? 12 -2.656 -13.859 1 96.44 87 SER B O 1
ATOM 2300 N N . ILE B 1 88 ? 10.18 -3.555 -12.828 1 96.94 88 ILE B N 1
ATOM 2301 C CA . ILE B 1 88 ? 9.266 -2.533 -13.336 1 96.94 88 ILE B CA 1
ATOM 2302 C C . ILE B 1 88 ? 8.945 -1.537 -12.219 1 96.94 88 ILE B C 1
ATOM 2304 O O . ILE B 1 88 ? 8.984 -0.323 -12.438 1 96.94 88 ILE B O 1
ATOM 2308 N N . HIS B 1 89 ? 8.711 -2.053 -11.078 1 96.44 89 HIS B N 1
ATOM 2309 C CA . HIS B 1 89 ? 8.234 -1.275 -9.945 1 96.44 89 HIS B CA 1
ATOM 2310 C C . HIS B 1 89 ? 9.32 -0.339 -9.422 1 96.44 89 HIS B C 1
ATOM 2312 O O . HIS B 1 89 ? 9.047 0.822 -9.109 1 96.44 89 HIS B O 1
ATOM 2318 N N . TYR B 1 90 ? 10.609 -0.739 -9.344 1 95.81 90 TYR B N 1
ATOM 2319 C CA . TYR B 1 90 ? 11.672 0.038 -8.719 1 95.81 90 TYR B CA 1
ATOM 2320 C C . TYR B 1 90 ? 11.945 1.319 -9.492 1 95.81 90 TYR B C 1
ATOM 2322 O O . TYR B 1 90 ? 11.953 2.412 -8.922 1 95.81 90 TYR B O 1
ATOM 2330 N N . PRO B 1 91 ? 12.172 1.207 -10.789 1 97.12 91 PRO B N 1
ATOM 2331 C CA . PRO B 1 91 ? 12.414 2.43 -11.562 1 97.12 91 PRO B CA 1
ATOM 2332 C C . PRO B 1 91 ? 11.289 3.449 -11.422 1 97.12 91 PRO B C 1
ATOM 2334 O O . PRO B 1 91 ? 11.547 4.648 -11.289 1 97.12 91 PRO B O 1
ATOM 2337 N N . ILE B 1 92 ? 10.039 3.004 -11.344 1 98.31 92 ILE B N 1
ATOM 2338 C CA . ILE B 1 92 ? 8.891 3.898 -11.234 1 98.31 92 ILE B CA 1
ATOM 2339 C C . ILE B 1 92 ? 8.859 4.527 -9.836 1 98.31 92 ILE B C 1
ATOM 2341 O O . ILE B 1 92 ? 8.656 5.734 -9.703 1 98.31 92 ILE B O 1
ATOM 2345 N N . PHE B 1 93 ? 9.125 3.707 -8.875 1 98.5 93 PHE B N 1
ATOM 2346 C CA . PHE B 1 93 ? 9.039 4.156 -7.496 1 98.5 93 PHE B CA 1
ATOM 2347 C C . PHE B 1 93 ? 10.094 5.215 -7.199 1 98.5 93 PHE B C 1
ATOM 2349 O O . PHE B 1 93 ? 9.797 6.258 -6.617 1 98.5 93 PHE B O 1
ATOM 2356 N N . PHE B 1 94 ? 11.281 4.941 -7.637 1 98.62 94 PHE B N 1
ATOM 2357 C CA . PHE B 1 94 ? 12.359 5.848 -7.258 1 98.62 94 PHE B CA 1
ATOM 2358 C C . PHE B 1 94 ? 12.328 7.113 -8.109 1 98.62 94 PHE B C 1
ATOM 2360 O O . PHE B 1 94 ? 12.695 8.188 -7.637 1 98.62 94 PHE B O 1
ATOM 2367 N N . CYS B 1 95 ? 11.859 7 -9.305 1 98.62 95 CYS B N 1
ATOM 2368 C CA . CYS B 1 95 ? 11.656 8.211 -10.086 1 98.62 95 CYS B CA 1
ATOM 2369 C C . CYS B 1 95 ? 10.57 9.086 -9.469 1 98.62 95 CYS B C 1
ATOM 2371 O O . CYS B 1 95 ? 10.781 10.281 -9.258 1 98.62 95 CYS B O 1
ATOM 2373 N N . ALA B 1 96 ? 9.43 8.461 -9.164 1 98.81 96 ALA B N 1
ATOM 2374 C CA . ALA B 1 96 ? 8.344 9.203 -8.523 1 98.81 96 ALA B CA 1
ATOM 2375 C C . ALA B 1 96 ? 8.805 9.82 -7.207 1 98.81 96 ALA B C 1
ATOM 2377 O O . ALA B 1 96 ? 8.477 10.969 -6.91 1 98.81 96 ALA B O 1
ATOM 2378 N N . SER B 1 97 ? 9.57 9.07 -6.469 1 98.88 97 SER B N 1
ATOM 2379 C CA . SER B 1 97 ? 10.078 9.562 -5.191 1 98.88 97 SER B CA 1
ATOM 2380 C C . SER B 1 97 ? 11.016 10.742 -5.387 1 98.88 97 SER B C 1
ATOM 2382 O O . SER B 1 97 ? 11.016 11.688 -4.59 1 98.88 97 SER B O 1
ATOM 2384 N N . THR B 1 98 ? 11.828 10.664 -6.465 1 98.88 98 THR B N 1
ATOM 2385 C CA . THR B 1 98 ? 12.734 11.773 -6.742 1 98.88 98 THR B CA 1
ATOM 2386 C C . THR B 1 98 ? 11.953 13.023 -7.117 1 98.88 98 THR B C 1
ATOM 2388 O O . THR B 1 98 ? 12.25 14.117 -6.629 1 98.88 98 THR B O 1
ATOM 2391 N N . VAL B 1 99 ? 10.945 12.898 -7.879 1 98.81 99 VAL B N 1
ATOM 2392 C CA . VAL B 1 99 ? 10.133 14.039 -8.32 1 98.81 99 VAL B CA 1
ATOM 2393 C C . VAL B 1 99 ? 9.406 14.641 -7.121 1 98.81 99 VAL B C 1
ATOM 2395 O O . VAL B 1 99 ? 9.414 15.859 -6.934 1 98.81 99 VAL B O 1
ATOM 2398 N N . LEU B 1 100 ? 8.82 13.812 -6.32 1 98.88 100 LEU B N 1
ATOM 2399 C CA . LEU B 1 100 ? 8.078 14.273 -5.156 1 98.88 100 LEU B CA 1
ATOM 2400 C C . LEU B 1 100 ? 9.008 14.938 -4.145 1 98.88 100 LEU B C 1
ATOM 2402 O O . LEU B 1 100 ? 8.68 15.992 -3.592 1 98.88 100 LEU B O 1
ATOM 2406 N N . SER B 1 101 ? 10.141 14.312 -3.893 1 98.81 101 SER B N 1
ATOM 2407 C CA . SER B 1 101 ? 11.078 14.891 -2.939 1 98.81 101 SER B CA 1
ATOM 2408 C C . SER B 1 101 ? 11.656 16.203 -3.459 1 98.81 101 SER B C 1
ATOM 2410 O O . SER B 1 101 ? 11.93 17.125 -2.682 1 98.81 101 SER B O 1
ATOM 2412 N N . SER B 1 102 ? 11.859 16.266 -4.773 1 98.62 102 SER B N 1
ATOM 2413 C CA . SER B 1 102 ? 12.32 17.516 -5.379 1 98.62 102 SER B CA 1
ATOM 2414 C C . SER B 1 102 ? 11.281 18.625 -5.234 1 98.62 102 SER B C 1
ATOM 2416 O O . SER B 1 102 ? 11.625 19.766 -4.938 1 98.62 102 SER B O 1
ATOM 2418 N N . THR B 1 103 ? 10.031 18.281 -5.453 1 98.19 103 THR B N 1
ATOM 2419 C CA . THR B 1 103 ? 8.938 19.234 -5.266 1 98.19 103 THR B CA 1
ATOM 2420 C C . THR B 1 103 ? 8.875 19.703 -3.816 1 98.19 103 THR B C 1
ATOM 2422 O O . THR B 1 103 ? 8.734 20.906 -3.551 1 98.19 103 THR B O 1
ATOM 2425 N N . LEU B 1 104 ? 9.008 18.797 -2.896 1 97.5 104 LEU B N 1
ATOM 2426 C CA . LEU B 1 104 ? 9.008 19.109 -1.474 1 97.5 104 LEU B CA 1
ATOM 2427 C C . LEU B 1 104 ? 10.141 20.062 -1.128 1 97.5 104 LEU B C 1
ATOM 2429 O O . LEU B 1 104 ? 9.914 21.109 -0.501 1 97.5 104 LEU B O 1
ATOM 2433 N N . LEU B 1 105 ? 11.328 19.734 -1.597 1 97 105 LEU B N 1
ATOM 2434 C CA . LEU B 1 105 ? 12.5 20.547 -1.307 1 97 105 LEU B CA 1
ATOM 2435 C C . LEU B 1 105 ? 12.344 21.953 -1.896 1 97 105 LEU B C 1
ATOM 2437 O O . LEU B 1 105 ? 12.547 22.938 -1.201 1 97 105 LEU B O 1
ATOM 2441 N N . SER B 1 106 ? 11.922 22.016 -3.125 1 94.88 106 SER B N 1
ATOM 2442 C CA . SER B 1 106 ? 11.805 23.297 -3.799 1 94.88 106 SER B CA 1
ATOM 2443 C C . SER B 1 106 ? 10.75 24.172 -3.129 1 94.88 106 SER B C 1
ATOM 2445 O O . SER B 1 106 ? 10.945 25.391 -2.961 1 94.88 106 SER B O 1
ATOM 2447 N N . THR B 1 107 ? 9.688 23.578 -2.748 1 93.56 107 THR B N 1
ATOM 2448 C CA . THR B 1 107 ? 8.586 24.344 -2.158 1 93.56 107 THR B CA 1
ATOM 2449 C C . THR B 1 107 ? 8.953 24.828 -0.761 1 93.56 107 THR B C 1
ATOM 2451 O O . THR B 1 107 ? 8.711 25.984 -0.421 1 93.56 107 THR B O 1
ATOM 2454 N N . VAL B 1 108 ? 9.547 24 0.016 1 92.06 108 VAL B N 1
ATOM 2455 C CA . VAL B 1 108 ? 9.898 24.422 1.365 1 92.06 108 VAL B CA 1
ATOM 2456 C C . VAL B 1 108 ? 11.008 25.469 1.301 1 92.06 108 VAL B C 1
ATOM 2458 O O . VAL B 1 108 ? 11.062 26.391 2.129 1 92.06 108 VAL B O 1
ATOM 2461 N N . CYS B 1 109 ? 11.891 25.391 0.373 1 90.19 109 CYS B N 1
ATOM 2462 C CA . CYS B 1 109 ? 12.906 26.406 0.183 1 90.19 109 CYS B CA 1
ATOM 2463 C C . CYS B 1 109 ? 12.273 27.734 -0.215 1 90.19 109 CYS B C 1
ATOM 2465 O O . CYS B 1 109 ? 12.664 28.797 0.286 1 90.19 109 CYS B O 1
ATOM 2467 N N . TYR B 1 110 ? 11.328 27.656 -1.089 1 87.06 110 TYR B N 1
ATOM 2468 C CA . TYR B 1 110 ? 10.648 28.859 -1.551 1 87.06 110 TYR B CA 1
ATOM 2469 C C . TYR B 1 110 ? 9.906 29.531 -0.408 1 87.06 110 TYR B C 1
ATOM 2471 O O . TYR B 1 110 ? 9.906 30.766 -0.299 1 87.06 110 TYR B O 1
ATOM 2479 N N . MET B 1 111 ? 9.203 28.781 0.369 1 84.56 111 MET B N 1
ATOM 2480 C CA . MET B 1 111 ? 8.406 29.312 1.475 1 84.56 111 MET B CA 1
ATOM 2481 C C . MET B 1 111 ? 9.312 29.828 2.594 1 84.56 111 MET B C 1
ATOM 2483 O O . MET B 1 111 ? 8.867 30.609 3.445 1 84.56 111 MET B O 1
ATOM 2487 N N . GLY B 1 112 ? 10.438 29.625 2.467 1 72.44 112 GLY B N 1
ATOM 2488 C CA . GLY B 1 112 ? 11.32 30.031 3.545 1 72.44 112 GLY B CA 1
ATOM 2489 C C . GLY B 1 112 ? 10.953 29.438 4.887 1 72.44 112 GLY B C 1
ATOM 2490 O O . GLY B 1 112 ? 11.281 29.984 5.934 1 72.44 112 GLY B O 1
ATOM 2491 N N . VAL B 1 113 ? 9.844 28.453 4.66 1 52.56 113 VAL B N 1
ATOM 2492 C CA . VAL B 1 113 ? 9.281 27.828 5.855 1 52.56 113 VAL B CA 1
ATOM 2493 C C . VAL B 1 113 ? 10.281 26.844 6.453 1 52.56 113 VAL B C 1
ATOM 2495 O O . VAL B 1 113 ? 10.828 26 5.742 1 52.56 113 VAL B O 1
ATOM 2498 N N . GLY B 1 114 ? 10.586 27.219 7.816 1 56.31 114 GLY B N 1
ATOM 2499 C CA . GLY B 1 114 ? 11.258 26.344 8.75 1 56.31 114 GLY B CA 1
ATOM 2500 C C . GLY B 1 114 ? 12.773 26.438 8.672 1 56.31 114 GLY B C 1
ATOM 2501 O O . GLY B 1 114 ? 13.312 27.078 7.77 1 56.31 114 GLY B O 1
ATOM 2502 N N . TYR B 1 115 ? 13.352 25.844 9.734 1 61.22 115 TYR B N 1
ATOM 2503 C CA . TYR B 1 115 ? 14.75 25.75 10.148 1 61.22 115 TYR B CA 1
ATOM 2504 C C . TYR B 1 115 ? 15.562 24.953 9.125 1 61.22 115 TYR B C 1
ATOM 2506 O O . TYR B 1 115 ? 15.008 24.141 8.383 1 61.22 115 TYR B O 1
ATOM 2514 N N . SER B 1 116 ? 16.672 25.312 8.883 1 81 116 SER B N 1
ATOM 2515 C CA . SER B 1 116 ? 17.812 24.703 8.195 1 81 116 SER B CA 1
ATOM 2516 C C . SER B 1 116 ? 17.75 23.172 8.289 1 81 116 SER B C 1
ATOM 2518 O O . SER B 1 116 ? 18.125 22.469 7.344 1 81 116 SER B O 1
ATOM 2520 N N . LYS B 1 117 ? 16.812 22.781 9.18 1 86.69 117 LYS B N 1
ATOM 2521 C CA . LYS B 1 117 ? 16.781 21.344 9.414 1 86.69 117 LYS B CA 1
ATOM 2522 C C . LYS B 1 117 ? 15.867 20.641 8.422 1 86.69 117 LYS B C 1
ATOM 2524 O O . LYS B 1 117 ? 16.203 19.562 7.914 1 86.69 117 LYS B O 1
ATOM 2529 N N . LEU B 1 118 ? 14.656 21.25 8.102 1 91.19 118 LEU B N 1
ATOM 2530 C CA . LEU B 1 118 ? 13.734 20.641 7.156 1 91.19 118 LEU B CA 1
ATOM 2531 C C . LEU B 1 118 ? 14.297 20.688 5.738 1 91.19 118 LEU B C 1
ATOM 2533 O O . LEU B 1 118 ? 14.086 19.75 4.957 1 91.19 118 LEU B O 1
ATOM 2537 N N . HIS B 1 119 ? 14.969 21.766 5.449 1 93.25 119 HIS B N 1
ATOM 2538 C CA . HIS B 1 119 ? 15.625 21.859 4.148 1 93.25 119 HIS B CA 1
ATOM 2539 C C . HIS B 1 119 ? 16.672 20.75 3.984 1 93.25 119 HIS B C 1
ATOM 2541 O O . HIS B 1 119 ? 16.719 20.094 2.941 1 93.25 119 HIS B O 1
ATOM 2547 N N . MET B 1 120 ? 17.406 20.578 5.039 1 94.31 120 MET B N 1
ATOM 2548 C CA . MET B 1 120 ? 18.453 19.547 5 1 94.31 120 MET B CA 1
ATOM 2549 C C . MET B 1 120 ? 17.828 18.156 4.91 1 94.31 120 MET B C 1
ATOM 2551 O O . MET B 1 120 ? 18.312 17.312 4.164 1 94.31 120 MET B O 1
ATOM 2555 N N . ALA B 1 121 ? 16.797 17.969 5.727 1 95.69 121 ALA B N 1
ATOM 2556 C CA . ALA B 1 121 ? 16.109 16.688 5.695 1 95.69 121 ALA B CA 1
ATOM 2557 C C . ALA B 1 121 ? 15.57 16.375 4.297 1 95.69 121 ALA B C 1
ATOM 2559 O O . ALA B 1 121 ? 15.727 15.266 3.789 1 95.69 121 ALA B O 1
ATOM 2560 N N . ALA B 1 122 ? 14.969 17.375 3.688 1 97.19 122 ALA B N 1
ATOM 2561 C CA . ALA B 1 122 ? 14.438 17.219 2.334 1 97.19 122 ALA B CA 1
ATOM 2562 C C . ALA B 1 122 ? 15.562 16.969 1.333 1 97.19 122 ALA B C 1
ATOM 2564 O O . ALA B 1 122 ? 15.422 16.156 0.417 1 97.19 122 ALA B O 1
ATOM 2565 N N . ALA B 1 123 ? 16.703 17.656 1.479 1 97.75 123 ALA B N 1
ATOM 2566 C CA . ALA B 1 123 ? 17.844 17.5 0.58 1 97.75 123 ALA B CA 1
ATOM 2567 C C . ALA B 1 123 ? 18.406 16.078 0.675 1 97.75 123 ALA B C 1
ATOM 2569 O O . ALA B 1 123 ? 18.75 15.469 -0.343 1 97.75 123 ALA B O 1
ATOM 2570 N N . VAL B 1 124 ? 18.5 15.555 1.846 1 98.38 124 VAL B N 1
ATOM 2571 C CA . VAL B 1 124 ? 18.984 14.195 2.051 1 98.38 124 VAL B CA 1
ATOM 2572 C C . VAL B 1 124 ? 18.062 13.203 1.351 1 98.38 124 VAL B C 1
ATOM 2574 O O . VAL B 1 124 ? 18.516 12.25 0.725 1 98.38 124 VAL B O 1
ATOM 2577 N N . ASN B 1 125 ? 16.781 13.461 1.491 1 98.81 125 ASN B N 1
ATOM 2578 C CA . ASN B 1 125 ? 15.82 12.594 0.832 1 98.81 125 ASN B CA 1
ATOM 2579 C C . ASN B 1 125 ? 15.977 12.625 -0.686 1 98.81 125 ASN B C 1
ATOM 2581 O O . ASN B 1 125 ? 15.969 11.578 -1.338 1 98.81 125 ASN B O 1
ATOM 2585 N N . VAL B 1 126 ? 16.141 13.82 -1.246 1 98.81 126 VAL B N 1
ATOM 2586 C CA . VAL B 1 126 ? 16.328 13.953 -2.686 1 98.81 126 VAL B CA 1
ATOM 2587 C C . VAL B 1 126 ? 17.578 13.195 -3.113 1 98.81 126 VAL B C 1
ATOM 2589 O O . VAL B 1 126 ? 17.562 12.445 -4.094 1 98.81 126 VAL B O 1
ATOM 2592 N N . ILE B 1 127 ? 18.688 13.336 -2.389 1 98.81 127 ILE B N 1
ATOM 2593 C CA . ILE B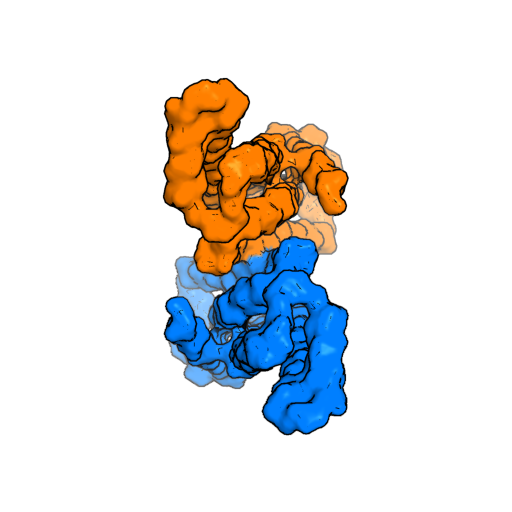 1 127 ? 19.953 12.727 -2.75 1 98.81 127 ILE B CA 1
ATOM 2594 C C . ILE B 1 127 ? 19.828 11.203 -2.736 1 98.81 127 ILE B C 1
ATOM 2596 O O . ILE B 1 127 ? 20.266 10.531 -3.67 1 98.81 127 ILE B O 1
ATOM 2600 N N . GLY B 1 128 ? 19.172 10.703 -1.7 1 98.81 128 GLY B N 1
ATOM 2601 C CA . GLY B 1 128 ? 18.984 9.266 -1.629 1 98.81 128 GLY B CA 1
ATOM 2602 C C . GLY B 1 128 ? 18.141 8.719 -2.764 1 98.81 128 GLY B C 1
ATOM 2603 O O . GLY B 1 128 ? 18.484 7.703 -3.371 1 98.81 128 GLY B O 1
ATOM 2604 N N . ASN B 1 129 ? 17.047 9.391 -3.068 1 98.81 129 ASN B N 1
ATOM 2605 C CA . ASN B 1 129 ? 16.188 8.945 -4.156 1 98.81 129 ASN B CA 1
ATOM 2606 C C . ASN B 1 129 ? 16.875 9.07 -5.508 1 98.81 129 ASN B C 1
ATOM 2608 O O . ASN B 1 129 ? 16.656 8.25 -6.406 1 98.81 129 ASN B O 1
ATOM 2612 N N . LEU B 1 130 ? 17.719 10.078 -5.66 1 98.62 130 LEU B N 1
ATOM 2613 C CA . LEU B 1 130 ? 18.484 10.258 -6.887 1 98.62 130 LEU B CA 1
ATOM 2614 C C . LEU B 1 130 ? 19.469 9.109 -7.086 1 98.62 130 LEU B C 1
ATOM 2616 O O . LEU B 1 130 ? 19.578 8.555 -8.188 1 98.62 130 LEU B O 1
ATOM 2620 N N . VAL B 1 131 ? 20.156 8.773 -6.039 1 98.69 131 VAL B N 1
ATOM 2621 C CA . VAL B 1 131 ? 21.125 7.688 -6.102 1 98.69 131 VAL B CA 1
ATOM 2622 C C . VAL B 1 131 ? 20.406 6.391 -6.484 1 98.69 131 VAL B C 1
ATOM 2624 O O . VAL B 1 131 ? 20.875 5.656 -7.363 1 98.69 131 VAL B O 1
ATOM 2627 N N . ASN B 1 132 ? 19.281 6.137 -5.883 1 98.75 132 ASN B N 1
ATOM 2628 C CA . ASN B 1 132 ? 18.531 4.93 -6.203 1 98.75 132 ASN B CA 1
ATOM 2629 C C . ASN B 1 132 ? 17.969 4.977 -7.625 1 98.75 132 ASN B C 1
ATOM 2631 O O . ASN B 1 132 ? 18.031 3.982 -8.352 1 98.75 132 ASN B O 1
ATOM 2635 N N . SER B 1 133 ? 17.469 6.117 -8.008 1 98.62 133 SER B N 1
ATOM 2636 C CA . SER B 1 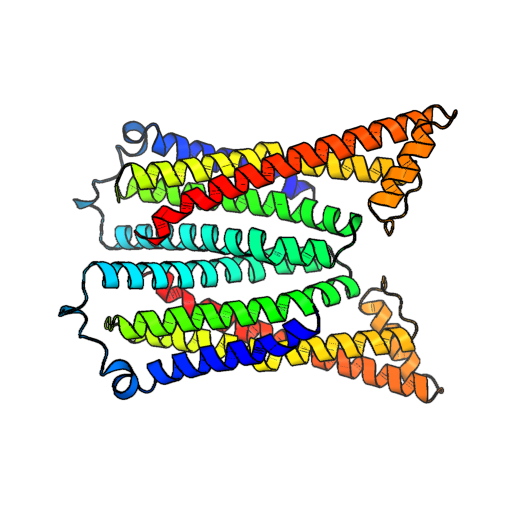133 ? 16.797 6.234 -9.297 1 98.62 133 SER B CA 1
ATOM 2637 C C . SER B 1 133 ? 17.797 6.207 -10.453 1 98.62 133 SER B C 1
ATOM 2639 O O . SER B 1 133 ? 17.516 5.641 -11.508 1 98.62 133 SER B O 1
ATOM 2641 N N . CYS B 1 134 ? 18.984 6.762 -10.266 1 98.38 134 CYS B N 1
ATOM 2642 C CA . CYS B 1 134 ? 19.875 6.992 -11.391 1 98.38 134 CYS B CA 1
ATOM 2643 C C . C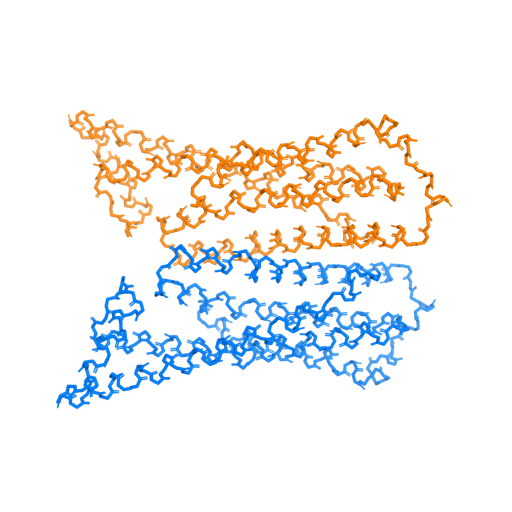YS B 1 134 ? 21 5.961 -11.422 1 98.38 134 CYS B C 1
ATOM 2645 O O . CYS B 1 134 ? 21.656 5.77 -12.453 1 98.38 134 CYS B O 1
ATOM 2647 N N . TYR B 1 135 ? 21.219 5.34 -10.32 1 98.06 135 TYR B N 1
ATOM 2648 C CA . TYR B 1 135 ? 22.375 4.449 -10.297 1 98.06 135 TYR B CA 1
ATOM 2649 C C . TYR B 1 135 ? 21.984 3.062 -9.797 1 98.06 135 TYR B C 1
ATOM 2651 O O . TYR B 1 135 ? 22.094 2.082 -10.539 1 98.06 135 TYR B O 1
ATOM 2659 N N . LEU B 1 136 ? 21.422 2.938 -8.586 1 98.44 136 LEU B N 1
ATOM 2660 C CA . LEU B 1 136 ? 21.25 1.637 -7.953 1 98.44 136 LEU B CA 1
ATOM 2661 C C . LEU B 1 136 ? 20.125 0.844 -8.633 1 98.44 136 LEU B C 1
ATOM 2663 O O . LEU B 1 136 ? 20.312 -0.328 -8.969 1 98.44 136 LEU B O 1
ATOM 2667 N N . ALA B 1 137 ? 19.016 1.479 -8.867 1 97.94 137 ALA B N 1
ATOM 2668 C CA . ALA B 1 137 ? 17.891 0.769 -9.477 1 97.94 137 ALA B CA 1
ATOM 2669 C C . ALA B 1 137 ? 18.25 0.285 -10.883 1 97.94 137 ALA B C 1
ATOM 2671 O O . ALA B 1 137 ? 18.062 -0.892 -11.203 1 97.94 137 ALA B O 1
ATOM 2672 N N . PRO B 1 138 ? 18.844 1.146 -11.766 1 97.44 138 PRO B N 1
ATOM 2673 C CA . PRO B 1 138 ? 19.219 0.664 -13.094 1 97.44 138 PRO B CA 1
ATOM 2674 C C . PRO B 1 138 ? 20.234 -0.487 -13.031 1 97.44 138 PRO B C 1
ATOM 2676 O O . PRO B 1 138 ? 20.141 -1.431 -13.82 1 97.44 138 PRO B O 1
ATOM 2679 N N . ARG B 1 139 ? 21.156 -0.403 -12.094 1 97.75 139 ARG B N 1
ATOM 2680 C CA . ARG B 1 139 ? 22.141 -1.479 -11.945 1 97.75 139 ARG B CA 1
ATOM 2681 C C . ARG B 1 139 ? 21.469 -2.77 -11.492 1 97.75 139 ARG B C 1
ATOM 2683 O O . ARG B 1 139 ? 21.781 -3.85 -11.992 1 97.75 139 ARG B O 1
ATOM 2690 N N . GLN B 1 140 ? 20.531 -2.688 -10.594 1 98.06 140 GLN B N 1
ATOM 2691 C CA . GLN B 1 140 ? 19.797 -3.855 -10.125 1 98.06 140 GLN B CA 1
ATOM 2692 C C . GLN B 1 140 ? 19 -4.5 -11.258 1 98.06 140 GLN B C 1
ATOM 2694 O O . GLN B 1 140 ? 19.031 -5.719 -11.43 1 98.06 140 GLN B O 1
ATOM 2699 N N . VAL B 1 141 ? 18.359 -3.676 -12.031 1 97.5 141 VAL B N 1
ATOM 2700 C CA . VAL B 1 141 ? 17.547 -4.188 -13.133 1 97.5 141 VAL B CA 1
ATOM 2701 C C . VAL B 1 141 ? 18.453 -4.902 -14.148 1 97.5 141 VAL B C 1
ATOM 2703 O O . VAL B 1 141 ? 18.109 -5.984 -14.633 1 97.5 141 VAL B O 1
ATOM 2706 N N . SER B 1 142 ? 19.609 -4.309 -14.453 1 97.69 142 SER B N 1
ATOM 2707 C CA . SER B 1 142 ? 20.547 -4.918 -15.391 1 97.69 142 SER B CA 1
ATOM 2708 C C . SER B 1 142 ? 21.047 -6.262 -14.867 1 97.69 142 SER B C 1
ATOM 2710 O O . SER B 1 142 ? 21.203 -7.215 -15.641 1 97.69 142 SER B O 1
ATOM 2712 N N . LEU B 1 143 ? 21.266 -6.34 -13.602 1 98.25 143 LEU B N 1
ATOM 2713 C CA . LEU B 1 143 ? 21.75 -7.578 -12.992 1 98.25 143 LEU B CA 1
ATOM 2714 C C . LEU B 1 143 ? 20.656 -8.648 -13.008 1 98.25 143 LEU B C 1
ATOM 2716 O O . LEU B 1 143 ? 20.938 -9.828 -13.234 1 98.25 143 LEU B O 1
ATOM 2720 N N . LEU B 1 144 ? 19.453 -8.258 -12.82 1 97.38 144 LEU B N 1
ATOM 2721 C CA . LEU B 1 144 ? 18.344 -9.195 -12.867 1 97.38 144 LEU B CA 1
ATOM 2722 C C . LEU B 1 144 ? 18.156 -9.75 -14.281 1 97.38 144 LEU B C 1
ATOM 2724 O O . LEU B 1 144 ? 17.844 -10.93 -14.453 1 97.38 144 LEU B O 1
ATOM 2728 N N . GLU B 1 145 ? 18.312 -8.859 -15.266 1 96.88 145 GLU B N 1
ATOM 2729 C CA . GLU B 1 145 ? 18.203 -9.297 -16.656 1 96.88 145 GLU B CA 1
ATOM 2730 C C . GLU B 1 145 ? 19.312 -10.297 -17 1 96.88 145 GLU B C 1
ATOM 2732 O O . GLU B 1 145 ? 19.047 -11.328 -17.609 1 96.88 145 GLU B O 1
ATOM 2737 N N . ARG B 1 146 ? 20.531 -9.969 -16.562 1 97.94 146 ARG B N 1
ATOM 2738 C CA . ARG B 1 146 ? 21.641 -10.875 -16.812 1 97.94 146 ARG B CA 1
ATOM 2739 C C . ARG B 1 146 ? 21.438 -12.203 -16.094 1 97.94 146 ARG B C 1
ATOM 2741 O O . ARG B 1 146 ? 21.75 -13.266 -16.641 1 97.94 146 ARG B O 1
ATOM 2748 N N . ARG B 1 147 ? 20.953 -12.141 -14.883 1 97.69 147 ARG B N 1
ATOM 2749 C CA . ARG B 1 147 ? 20.672 -13.352 -14.117 1 97.69 147 ARG B CA 1
ATOM 2750 C C . ARG B 1 147 ? 19.656 -14.234 -14.844 1 97.69 147 ARG B C 1
ATOM 2752 O O . ARG B 1 147 ? 19.828 -15.453 -14.898 1 97.69 147 ARG B O 1
ATOM 2759 N N . ARG B 1 148 ? 18.688 -13.641 -15.352 1 96.44 148 ARG B N 1
ATOM 2760 C CA . ARG B 1 148 ? 17.672 -14.375 -16.094 1 96.44 148 ARG B CA 1
ATOM 2761 C C . ARG B 1 148 ? 18.281 -15.078 -17.312 1 96.44 148 ARG B C 1
ATOM 2763 O O . ARG B 1 148 ? 17.969 -16.25 -17.578 1 96.44 148 ARG B O 1
ATOM 2770 N N . GLU B 1 149 ? 19.094 -14.414 -18.016 1 97.25 149 GLU B N 1
ATOM 2771 C CA . GLU B 1 149 ? 19.766 -14.992 -19.172 1 97.25 149 GLU B CA 1
ATOM 2772 C C . GLU B 1 149 ? 20.641 -16.188 -18.781 1 97.25 149 GLU B C 1
ATOM 2774 O O . GLU B 1 149 ? 20.625 -17.219 -19.453 1 97.25 149 GLU B O 1
ATOM 2779 N N . LEU B 1 150 ? 21.359 -16.016 -17.703 1 97.75 150 LEU B N 1
ATOM 2780 C CA . LEU B 1 150 ? 22.234 -17.078 -17.219 1 97.75 150 LEU B CA 1
ATOM 2781 C C . LEU B 1 150 ? 21.422 -18.281 -16.734 1 97.75 150 LEU B C 1
ATOM 2783 O O . LEU B 1 150 ? 21.844 -19.422 -16.906 1 97.75 150 LEU B O 1
ATOM 2787 N N . GLU B 1 151 ? 20.297 -17.953 -16.109 1 97.06 151 GLU B N 1
ATOM 2788 C CA . GLU B 1 151 ? 19.438 -19.031 -15.664 1 97.06 151 GLU B CA 1
ATOM 2789 C C . GLU B 1 151 ? 18.875 -19.828 -16.844 1 97.06 151 GLU B C 1
ATOM 2791 O O . GLU B 1 151 ? 18.781 -21.047 -16.781 1 97.06 151 GLU B O 1
ATOM 2796 N N . GLU B 1 152 ? 18.547 -19.109 -17.875 1 96.25 152 GLU B N 1
ATOM 2797 C CA . GLU B 1 152 ? 18.094 -19.781 -19.094 1 96.25 152 GLU B CA 1
ATOM 2798 C C . GLU B 1 152 ? 19.219 -20.625 -19.688 1 96.25 152 GLU B C 1
ATOM 2800 O O . GLU B 1 152 ? 18.984 -21.766 -20.109 1 96.25 152 GLU B O 1
ATOM 2805 N N . GLN B 1 153 ? 20.422 -20.172 -19.703 1 96.38 153 GLN B N 1
ATOM 2806 C CA . GLN B 1 153 ? 21.578 -20.891 -20.25 1 96.38 153 GLN B CA 1
ATOM 2807 C C . GLN B 1 153 ? 21.891 -22.141 -19.438 1 96.38 153 GLN B C 1
ATOM 2809 O O . GLN B 1 153 ? 22.281 -23.156 -20 1 96.38 153 GLN B O 1
ATOM 2814 N N . LEU B 1 154 ? 21.656 -22.094 -18.141 1 96.69 154 LEU B N 1
ATOM 2815 C CA . LEU B 1 154 ? 22.031 -23.172 -17.234 1 96.69 154 LEU B CA 1
ATOM 2816 C C . LEU B 1 154 ? 20.875 -24.156 -17.062 1 96.69 154 LEU B C 1
ATOM 2818 O O . LEU B 1 154 ? 21.016 -25.188 -16.391 1 96.69 154 LEU B O 1
ATOM 2822 N N . GLY B 1 155 ? 19.75 -23.75 -17.641 1 95.75 155 GLY B N 1
ATOM 2823 C CA . GLY B 1 155 ? 18.594 -24.625 -17.562 1 95.75 155 GLY B CA 1
ATOM 2824 C C . GLY B 1 155 ? 17.938 -24.641 -16.188 1 95.75 155 GLY B C 1
ATOM 2825 O O . GLY B 1 155 ? 17.406 -25.656 -15.758 1 95.75 155 GLY B O 1
ATOM 2826 N N . ILE B 1 156 ? 18.109 -23.578 -15.484 1 95.19 156 ILE B N 1
ATOM 2827 C CA . ILE B 1 156 ? 17.469 -23.438 -14.18 1 95.19 156 ILE B CA 1
ATOM 2828 C C . ILE B 1 156 ? 15.984 -23.109 -14.359 1 95.19 156 ILE B C 1
ATOM 2830 O O . ILE B 1 156 ? 15.633 -22.172 -15.062 1 95.19 156 ILE B O 1
ATOM 2834 N N . ASP B 1 157 ? 15.156 -23.844 -13.68 1 92.12 157 ASP B N 1
ATOM 2835 C CA . ASP B 1 157 ? 13.711 -23.688 -13.773 1 92.12 157 ASP B CA 1
ATOM 2836 C C . ASP B 1 157 ? 13.25 -22.406 -13.07 1 92.12 157 ASP B C 1
ATOM 2838 O O . ASP B 1 157 ? 13.773 -22.062 -12.008 1 92.12 157 ASP B O 1
ATOM 2842 N N . THR B 1 158 ? 12.25 -21.844 -13.625 1 88.44 158 THR B N 1
ATOM 2843 C CA . THR B 1 158 ? 11.727 -20.609 -13.07 1 88.44 158 THR B CA 1
ATOM 2844 C C . THR B 1 158 ? 11.078 -20.859 -11.711 1 88.44 158 THR B C 1
ATOM 2846 O O . THR B 1 158 ? 10.969 -19.953 -10.891 1 88.44 158 THR B O 1
ATOM 2849 N N . ALA B 1 159 ? 10.711 -22.031 -11.438 1 87.94 159 ALA B N 1
ATOM 2850 C CA . ALA B 1 159 ? 10.055 -22.391 -10.18 1 87.94 159 ALA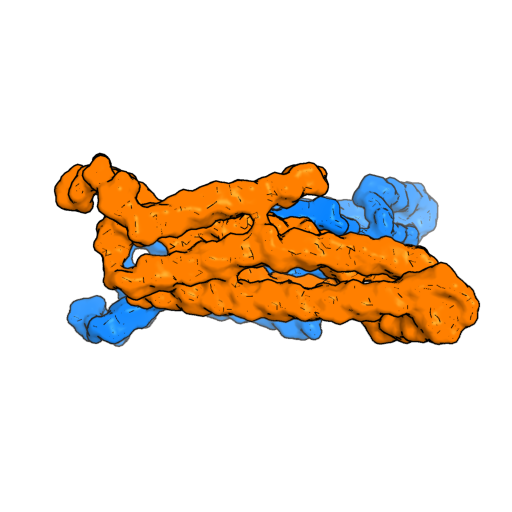 B CA 1
ATOM 2851 C C . ALA B 1 159 ? 11.078 -22.781 -9.125 1 87.94 159 ALA B C 1
ATOM 2853 O O . ALA B 1 159 ? 10.734 -22.969 -7.953 1 87.94 159 ALA B O 1
ATOM 2854 N N . ASP B 1 160 ? 12.367 -22.875 -9.516 1 90.81 160 ASP B N 1
ATOM 2855 C CA . ASP B 1 160 ? 13.398 -23.297 -8.586 1 90.81 160 ASP B CA 1
ATOM 2856 C C . ASP B 1 160 ? 13.586 -22.266 -7.465 1 90.81 160 ASP B C 1
ATOM 2858 O O . ASP B 1 160 ? 13.461 -21.062 -7.691 1 90.81 160 ASP B O 1
ATOM 2862 N N . THR B 1 161 ? 13.898 -22.812 -6.316 1 92.56 161 THR B N 1
ATOM 2863 C CA . THR B 1 161 ? 14.266 -21.953 -5.203 1 92.56 161 THR B CA 1
ATOM 2864 C C . THR B 1 161 ? 15.664 -21.359 -5.414 1 92.56 161 THR B C 1
ATOM 2866 O O . THR B 1 161 ? 16.406 -21.812 -6.285 1 92.56 161 THR B O 1
ATOM 2869 N N . ALA B 1 162 ? 15.914 -20.438 -4.625 1 93.25 162 ALA B N 1
ATOM 2870 C CA . ALA B 1 162 ? 17.25 -19.828 -4.691 1 93.25 162 ALA B CA 1
ATOM 2871 C C . ALA B 1 162 ? 18.328 -20.844 -4.391 1 93.25 162 ALA B C 1
ATOM 2873 O O . ALA B 1 162 ? 19.391 -20.844 -5.023 1 93.25 162 ALA B O 1
ATOM 2874 N N . VAL B 1 163 ? 18.109 -21.719 -3.488 1 95.19 163 VAL B N 1
ATOM 2875 C CA . VAL B 1 163 ? 19.078 -22.734 -3.064 1 95.19 163 VAL B CA 1
ATOM 2876 C C . VAL B 1 163 ? 19.344 -23.703 -4.211 1 95.19 163 VAL B C 1
ATOM 2878 O O . VAL B 1 163 ? 20.5 -24.016 -4.512 1 95.19 163 VAL B O 1
ATOM 2881 N N . ASN B 1 164 ? 18.297 -24.156 -4.855 1 96.25 164 ASN B N 1
ATOM 2882 C CA . ASN B 1 164 ? 18.453 -25.062 -5.988 1 96.25 164 ASN B CA 1
ATOM 2883 C C . ASN B 1 164 ? 19.172 -24.406 -7.152 1 96.25 164 ASN B C 1
ATOM 2885 O O . ASN B 1 164 ? 20.047 -25.016 -7.785 1 96.25 164 ASN B O 1
ATOM 2889 N N . ALA B 1 165 ? 18.766 -23.172 -7.391 1 96.62 165 ALA B N 1
ATOM 2890 C CA . ALA B 1 165 ? 19.422 -22.422 -8.453 1 96.62 165 ALA B CA 1
ATOM 2891 C C . ALA B 1 165 ? 20.922 -22.312 -8.188 1 96.62 165 ALA B C 1
ATOM 2893 O O . ALA B 1 165 ? 21.734 -22.484 -9.102 1 96.62 165 ALA B O 1
ATOM 2894 N N . ALA B 1 166 ? 21.266 -22.016 -6.973 1 95.69 166 ALA B N 1
ATOM 2895 C CA . ALA B 1 166 ? 22.672 -21.891 -6.586 1 95.69 166 ALA B CA 1
ATOM 2896 C C . ALA B 1 166 ? 23.406 -23.219 -6.746 1 95.69 166 ALA B C 1
ATOM 2898 O O . ALA B 1 166 ? 24.578 -23.25 -7.152 1 95.69 166 ALA B O 1
ATOM 2899 N N . GLU B 1 167 ? 22.781 -24.234 -6.434 1 96.88 167 GLU B N 1
ATOM 2900 C CA . GLU B 1 167 ? 23.391 -25.547 -6.551 1 96.88 167 GLU B CA 1
ATOM 2901 C C . GLU B 1 167 ? 23.656 -25.906 -8.008 1 96.88 167 GLU B C 1
ATOM 2903 O O . GLU B 1 167 ? 24.703 -26.453 -8.344 1 96.88 167 GLU B O 1
ATOM 2908 N N . VAL B 1 168 ? 22.688 -25.656 -8.781 1 96.44 168 VAL B N 1
ATOM 2909 C CA . VAL B 1 168 ? 22.844 -25.922 -10.203 1 96.44 168 VAL B CA 1
ATOM 2910 C C . VAL B 1 168 ? 24.031 -25.125 -10.742 1 96.44 168 VAL B C 1
ATOM 2912 O O . VAL B 1 168 ? 24.859 -25.656 -11.492 1 96.44 168 VAL B O 1
ATOM 2915 N N . ALA B 1 169 ? 24.062 -23.938 -10.406 1 96.69 169 ALA B N 1
ATOM 2916 C CA . ALA B 1 169 ? 25.156 -23.062 -10.852 1 96.69 169 ALA B CA 1
ATOM 2917 C C . ALA B 1 169 ? 26.5 -23.578 -10.344 1 96.69 169 ALA B C 1
ATOM 2919 O O . ALA B 1 169 ? 27.484 -23.547 -11.07 1 96.69 169 ALA B O 1
ATOM 2920 N N . ARG B 1 170 ? 26.562 -24 -9.133 1 96.69 170 ARG B N 1
ATOM 2921 C CA . ARG B 1 170 ? 27.797 -24.516 -8.555 1 96.69 170 ARG B CA 1
ATOM 2922 C C . ARG B 1 170 ? 28.266 -25.781 -9.281 1 96.69 170 ARG B C 1
ATOM 2924 O O . ARG B 1 170 ? 29.453 -25.953 -9.555 1 96.69 170 ARG B O 1
ATOM 2931 N N . ARG B 1 171 ? 27.375 -26.594 -9.602 1 96.56 171 ARG B N 1
ATOM 2932 C CA . ARG B 1 171 ? 27.672 -27.812 -10.328 1 96.56 171 ARG B CA 1
ATOM 2933 C C . ARG B 1 171 ? 28.188 -27.5 -11.734 1 96.56 171 ARG B C 1
ATOM 2935 O O . ARG B 1 171 ? 29.156 -28.109 -12.195 1 96.56 171 ARG B O 1
ATOM 2942 N N . ALA B 1 172 ? 27.531 -26.562 -12.289 1 96.19 172 ALA B N 1
ATOM 2943 C CA . ALA B 1 172 ? 27.969 -26.156 -13.617 1 96.19 172 ALA B CA 1
ATOM 2944 C C . ALA B 1 172 ? 29.375 -25.562 -13.57 1 96.19 172 ALA B C 1
ATOM 2946 O O . ALA B 1 172 ? 30.203 -25.844 -14.445 1 96.19 172 ALA B O 1
ATOM 2947 N N . ALA B 1 173 ? 29.609 -24.766 -12.656 1 95 173 ALA B N 1
ATOM 2948 C CA . ALA B 1 173 ? 30.922 -24.109 -12.508 1 95 173 ALA B CA 1
ATOM 2949 C C . ALA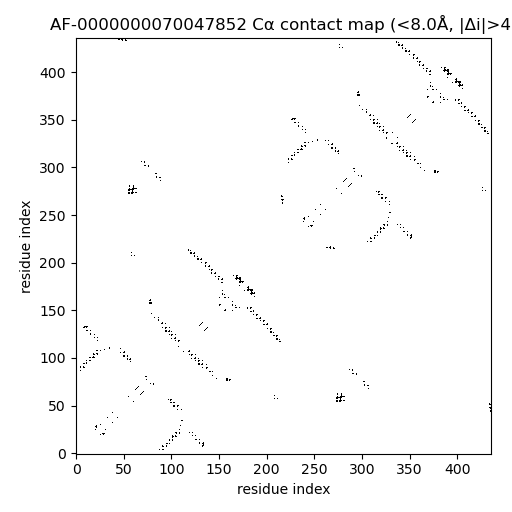 B 1 173 ? 32.031 -25.141 -12.32 1 95 173 ALA B C 1
ATOM 2951 O O . ALA B 1 173 ? 33.156 -24.938 -12.75 1 95 173 ALA B O 1
ATOM 2952 N N . ARG B 1 174 ? 31.672 -26.156 -11.773 1 93.69 174 ARG B N 1
ATOM 2953 C CA . ARG B 1 174 ? 32.656 -27.203 -11.484 1 93.69 174 ARG B CA 1
ATOM 2954 C C . ARG B 1 174 ? 32.781 -28.172 -12.648 1 93.69 174 ARG B C 1
ATOM 2956 O O . ARG B 1 174 ? 33.75 -28.906 -12.75 1 93.69 174 ARG B O 1
ATOM 2963 N N . GLY B 1 175 ? 31.656 -27.984 -13.492 1 81.44 175 GLY B N 1
ATOM 2964 C CA . GLY B 1 175 ? 31.594 -28.953 -14.578 1 81.44 175 GLY B CA 1
ATOM 2965 C C . GLY B 1 175 ? 32.531 -28.625 -15.734 1 81.44 175 GLY B C 1
ATOM 2966 O O . GLY B 1 175 ? 33.062 -27.516 -15.797 1 81.44 175 GLY B O 1
ATOM 2967 N N . GLY B 1 176 ? 33.25 -29.594 -16.266 1 73.81 176 GLY B N 1
ATOM 2968 C CA . GLY B 1 176 ? 34.281 -29.625 -17.281 1 73.81 176 GLY B CA 1
ATOM 2969 C C . GLY B 1 176 ? 33.875 -29 -18.594 1 73.81 176 GLY B C 1
ATOM 2970 O O . GLY B 1 176 ? 34.688 -28.766 -19.469 1 73.81 176 GLY B O 1
ATOM 2971 N N . ASP B 1 177 ? 32.562 -28.641 -18.812 1 82.44 177 ASP B N 1
ATOM 2972 C CA . ASP B 1 177 ? 32.156 -27.922 -20.016 1 82.44 177 ASP B CA 1
ATOM 2973 C C . ASP B 1 177 ? 32.438 -26.422 -19.891 1 82.44 177 ASP B C 1
ATOM 2975 O O . ASP B 1 177 ? 31.891 -25.75 -19.016 1 82.44 177 ASP B O 1
ATOM 2979 N N . GLY B 1 178 ? 33.219 -25.922 -20.766 1 89.94 178 GLY B N 1
ATOM 2980 C CA . GLY B 1 178 ? 33.75 -24.578 -20.656 1 89.94 178 GLY B CA 1
ATOM 2981 C C . GLY B 1 178 ? 32.688 -23.5 -20.641 1 89.94 178 GLY B C 1
ATOM 2982 O O . GLY B 1 178 ? 32.75 -22.562 -19.844 1 89.94 178 GLY B O 1
ATOM 2983 N N . ASP B 1 179 ? 31.688 -23.641 -21.469 1 93.62 179 ASP B N 1
ATOM 2984 C CA . ASP B 1 179 ? 30.672 -22.609 -21.562 1 93.62 179 ASP B CA 1
ATOM 2985 C C . ASP B 1 179 ? 29.75 -22.641 -20.344 1 93.62 179 ASP B C 1
ATOM 2987 O O . ASP B 1 179 ? 29.391 -21.594 -19.797 1 93.62 179 ASP B O 1
ATOM 2991 N N . GLN B 1 180 ? 29.375 -23.797 -19.969 1 94.69 180 GLN B N 1
ATOM 2992 C CA . GLN B 1 180 ? 28.516 -23.953 -18.797 1 94.69 180 GLN B CA 1
ATOM 2993 C C . GLN B 1 180 ? 29.266 -23.562 -17.516 1 94.69 180 GLN B C 1
ATOM 2995 O O . GLN B 1 180 ? 28.672 -22.984 -16.609 1 94.69 180 GLN B O 1
ATOM 3000 N N . ALA B 1 181 ? 30.484 -23.922 -17.469 1 96.25 181 ALA B N 1
ATOM 3001 C CA . ALA B 1 181 ? 31.312 -23.547 -16.328 1 96.25 181 ALA B CA 1
ATOM 3002 C C . ALA B 1 181 ? 31.422 -22.031 -16.203 1 96.25 181 ALA B C 1
ATOM 3004 O O . ALA B 1 181 ? 31.297 -21.484 -15.109 1 96.25 181 ALA B O 1
ATOM 3005 N N . ALA B 1 182 ? 31.625 -21.406 -17.281 1 97.19 182 ALA B N 1
ATOM 3006 C CA . ALA B 1 182 ? 31.719 -19.938 -17.297 1 97.19 182 ALA B CA 1
ATOM 3007 C C . ALA B 1 182 ? 30.406 -19.297 -16.891 1 97.19 182 ALA B C 1
ATOM 3009 O O . ALA B 1 182 ? 30.391 -18.328 -16.125 1 97.19 182 ALA B O 1
ATOM 3010 N N . ALA B 1 183 ? 29.359 -19.844 -17.344 1 97.69 183 ALA B N 1
ATOM 3011 C CA . ALA B 1 183 ? 28.031 -19.328 -16.984 1 97.69 183 ALA B CA 1
ATOM 3012 C C . ALA B 1 183 ? 27.75 -19.516 -15.508 1 97.69 183 ALA B C 1
ATOM 3014 O O . ALA B 1 183 ? 27.141 -18.656 -14.867 1 97.69 183 ALA B O 1
ATOM 3015 N N . GLY B 1 184 ? 28.062 -20.672 -15.062 1 97.75 184 GLY B N 1
ATOM 3016 C CA . GLY B 1 184 ? 27.891 -20.922 -13.641 1 97.75 184 GLY B CA 1
ATOM 3017 C C . GLY B 1 184 ? 28.641 -19.938 -12.766 1 97.75 184 GLY B C 1
ATOM 3018 O O . GLY B 1 184 ? 28.109 -19.438 -11.773 1 97.75 184 GLY B O 1
ATOM 3019 N N . LEU B 1 185 ? 29.922 -19.719 -13.117 1 97.62 185 LEU B N 1
ATOM 3020 C CA . LEU B 1 185 ? 30.75 -18.781 -12.375 1 97.62 185 LEU B CA 1
ATOM 3021 C C . LEU B 1 185 ? 30.188 -17.375 -12.469 1 97.62 185 LEU B C 1
ATOM 3023 O O . LEU B 1 185 ? 30.109 -16.656 -11.461 1 97.62 185 LEU B O 1
ATOM 3027 N N . GLU B 1 186 ? 29.75 -16.984 -13.609 1 98.19 186 GLU B N 1
ATOM 3028 C CA . GLU B 1 186 ? 29.203 -15.641 -13.797 1 98.19 186 GLU B CA 1
ATOM 3029 C C . GLU B 1 186 ? 27.891 -15.477 -13.016 1 98.19 186 GLU B C 1
ATOM 3031 O O . GLU B 1 186 ? 27.625 -14.398 -12.477 1 98.19 186 GLU B O 1
ATOM 3036 N N . TYR B 1 187 ? 27.062 -16.531 -13.023 1 98.31 187 TYR B N 1
ATOM 3037 C CA . TYR B 1 187 ? 25.828 -16.516 -12.266 1 98.31 187 TYR B CA 1
ATOM 3038 C C . TYR B 1 187 ? 26.078 -16.188 -10.805 1 98.31 187 TYR B C 1
ATOM 3040 O O . TYR B 1 187 ? 25.391 -15.344 -10.211 1 98.31 187 TYR B O 1
ATOM 3048 N N . GLN B 1 188 ? 27.047 -16.828 -10.234 1 98.06 188 GLN B N 1
ATOM 3049 C CA . GLN B 1 188 ? 27.391 -16.578 -8.836 1 98.06 188 GLN B CA 1
ATOM 3050 C C . GLN B 1 188 ? 27.812 -15.141 -8.625 1 98.06 188 GLN B C 1
ATOM 3052 O O . GLN B 1 188 ? 27.438 -14.508 -7.637 1 98.06 188 GLN B O 1
ATOM 3057 N N . ASP B 1 189 ? 28.562 -14.641 -9.578 1 98.5 189 ASP B N 1
ATOM 3058 C CA . ASP B 1 189 ? 29.016 -13.258 -9.492 1 98.5 189 ASP B CA 1
ATOM 3059 C C . ASP B 1 189 ? 27.844 -12.289 -9.609 1 98.5 189 ASP B C 1
ATOM 3061 O O . ASP B 1 189 ? 27.797 -11.281 -8.898 1 98.5 189 ASP B O 1
ATOM 3065 N N . VAL B 1 190 ? 26.969 -12.594 -10.516 1 98.69 190 VAL B N 1
ATOM 3066 C CA . VAL B 1 190 ? 25.797 -11.742 -10.758 1 98.69 190 VAL B CA 1
ATOM 3067 C C . VAL B 1 190 ? 24.906 -11.734 -9.523 1 98.69 190 VAL B C 1
ATOM 3069 O O . VAL B 1 190 ? 24.406 -10.688 -9.109 1 98.69 190 VAL B O 1
ATOM 3072 N N . VAL B 1 191 ? 24.688 -12.852 -8.922 1 98.19 191 VAL B N 1
ATOM 3073 C CA . VAL B 1 191 ? 23.875 -12.961 -7.719 1 98.19 191 VAL B CA 1
ATOM 3074 C C . VAL B 1 191 ? 24.5 -12.156 -6.582 1 98.19 191 VAL B C 1
ATOM 3076 O O . VAL B 1 191 ? 23.812 -11.43 -5.867 1 98.19 191 VAL B O 1
ATOM 3079 N N . LYS B 1 192 ? 25.812 -12.32 -6.453 1 98.31 192 LYS B N 1
ATOM 3080 C CA . LYS B 1 192 ? 26.531 -11.562 -5.43 1 98.31 192 LYS B CA 1
ATOM 3081 C C . LYS B 1 192 ? 26.438 -10.062 -5.676 1 98.31 192 LYS B C 1
ATOM 3083 O O . LYS B 1 192 ? 26.219 -9.289 -4.742 1 98.31 192 LYS B O 1
ATOM 3088 N N . ALA B 1 193 ? 26.594 -9.68 -6.875 1 98.62 193 ALA B N 1
ATOM 3089 C CA . ALA B 1 193 ? 26.5 -8.266 -7.238 1 98.62 193 ALA B CA 1
ATOM 3090 C C . ALA B 1 193 ? 25.109 -7.723 -6.977 1 98.62 193 ALA B C 1
ATOM 3092 O O . ALA B 1 193 ? 24.953 -6.605 -6.484 1 98.62 193 ALA B O 1
ATOM 3093 N N . PHE B 1 194 ? 24.156 -8.508 -7.309 1 98.25 194 PHE B N 1
ATOM 3094 C CA . PHE B 1 194 ? 22.781 -8.078 -7.066 1 98.25 194 PHE B CA 1
ATOM 3095 C C . PHE B 1 194 ? 22.531 -7.898 -5.578 1 98.25 194 PHE B C 1
ATOM 3097 O O . PHE B 1 194 ? 21.953 -6.887 -5.16 1 98.25 194 PHE B O 1
ATOM 3104 N N . LYS B 1 195 ? 22.906 -8.844 -4.812 1 97.81 195 LYS B N 1
ATOM 3105 C CA . LYS B 1 195 ? 22.719 -8.75 -3.369 1 97.81 195 LYS B CA 1
ATOM 3106 C C . LYS B 1 195 ? 23.344 -7.484 -2.807 1 97.81 195 LYS B C 1
ATOM 3108 O O . LYS B 1 195 ? 22.766 -6.82 -1.942 1 97.81 195 LYS B O 1
ATOM 3113 N N . LEU B 1 196 ? 24.531 -7.18 -3.277 1 98.44 196 LEU B N 1
ATOM 3114 C CA . LEU B 1 196 ? 25.234 -5.984 -2.824 1 98.44 196 LEU B CA 1
ATOM 3115 C C . LEU B 1 196 ? 24.469 -4.723 -3.201 1 98.44 196 LEU B C 1
ATOM 3117 O O . LEU B 1 196 ? 24.188 -3.887 -2.34 1 98.44 196 LEU B O 1
ATOM 3121 N N . HIS B 1 197 ? 24.078 -4.586 -4.441 1 98.25 197 HIS B N 1
ATOM 3122 C CA . HIS B 1 197 ? 23.391 -3.385 -4.91 1 98.25 197 HIS B CA 1
ATOM 3123 C C . HIS B 1 197 ? 21.984 -3.285 -4.324 1 98.25 197 HIS B C 1
ATOM 3125 O O . HIS B 1 197 ? 21.5 -2.188 -4.031 1 98.25 197 HIS B O 1
ATOM 3131 N N . HIS B 1 198 ? 21.344 -4.426 -4.172 1 97.38 198 HIS B N 1
ATOM 3132 C CA . HIS B 1 198 ? 20.031 -4.441 -3.529 1 97.38 198 HIS B CA 1
ATOM 3133 C C . HIS B 1 198 ? 20.125 -3.955 -2.088 1 97.38 198 HIS B C 1
ATOM 3135 O O . HIS B 1 198 ? 19.328 -3.107 -1.663 1 97.38 198 HIS B O 1
ATOM 3141 N N . SER B 1 199 ? 21.078 -4.469 -1.343 1 98.12 199 SER B N 1
ATOM 3142 C CA . SER B 1 199 ? 21.281 -4.07 0.047 1 98.12 199 SER B CA 1
ATOM 3143 C C . SER B 1 199 ? 21.609 -2.588 0.156 1 98.12 199 SER B C 1
ATOM 3145 O O . SER B 1 199 ? 21.125 -1.894 1.046 1 98.12 199 SER B O 1
ATOM 3147 N N . LEU B 1 200 ? 22.469 -2.139 -0.719 1 98.5 200 LEU B N 1
ATOM 3148 C CA . LEU B 1 200 ? 22.812 -0.723 -0.74 1 98.5 200 LEU B CA 1
ATOM 3149 C C . LEU B 1 200 ? 21.594 0.131 -1.066 1 98.5 200 LEU B C 1
ATOM 3151 O O . LEU B 1 200 ? 21.375 1.173 -0.444 1 98.5 200 LEU B O 1
ATOM 3155 N N . GLY B 1 201 ? 20.812 -0.284 -2.014 1 98.56 201 GLY B N 1
ATOM 3156 C CA . GLY B 1 201 ? 19.594 0.431 -2.352 1 98.56 201 GLY B CA 1
ATOM 3157 C C . GLY B 1 201 ? 18.609 0.5 -1.205 1 98.56 201 GLY B C 1
ATOM 3158 O O . GLY B 1 201 ? 17.984 1.541 -0.972 1 98.56 201 GLY B O 1
ATOM 3159 N N . MET B 1 202 ? 18.516 -0.596 -0.51 1 97.81 202 MET B N 1
ATOM 3160 C CA . MET B 1 202 ? 17.641 -0.625 0.656 1 97.81 202 MET B CA 1
ATOM 3161 C C . MET B 1 202 ? 18.141 0.331 1.735 1 97.81 202 MET B C 1
ATOM 3163 O O . MET B 1 202 ? 17.344 1.067 2.328 1 97.81 202 MET B O 1
ATOM 3167 N N . ALA B 1 203 ? 19.406 0.299 2.012 1 98.5 203 ALA B N 1
ATOM 3168 C CA . ALA B 1 203 ? 19.984 1.169 3.029 1 98.5 203 ALA B CA 1
ATOM 3169 C C . ALA B 1 203 ? 19.766 2.639 2.686 1 98.5 203 ALA B C 1
ATOM 3171 O O . ALA B 1 203 ? 19.328 3.422 3.533 1 98.5 203 ALA B O 1
ATOM 3172 N N . VAL B 1 204 ? 20.047 2.977 1.437 1 98.75 204 VAL B N 1
ATOM 3173 C CA . VAL B 1 204 ? 19.844 4.344 0.971 1 98.75 204 VAL B CA 1
ATOM 3174 C C . VAL B 1 204 ? 18.359 4.711 1.066 1 98.75 204 VAL B C 1
ATOM 3176 O O . VAL B 1 204 ? 18.016 5.828 1.466 1 98.75 204 VAL B O 1
ATOM 3179 N N . GLY B 1 205 ? 17.531 3.787 0.72 1 98.56 205 GLY B N 1
ATOM 3180 C CA . GLY B 1 205 ? 16.109 3.998 0.827 1 98.56 205 GLY B CA 1
ATOM 3181 C C . GLY B 1 205 ? 15.641 4.262 2.248 1 98.56 205 GLY B C 1
ATOM 3182 O O . GLY B 1 205 ? 14.844 5.176 2.49 1 98.56 205 GLY B O 1
ATOM 3183 N N . PHE B 1 206 ? 16.156 3.539 3.189 1 98.38 206 PHE B N 1
ATOM 3184 C CA . PHE B 1 206 ? 15.742 3.676 4.582 1 98.38 206 PHE B CA 1
ATOM 3185 C C . PHE B 1 206 ? 16.266 4.977 5.176 1 98.38 206 PHE B C 1
ATOM 3187 O O . PHE B 1 206 ? 15.586 5.625 5.973 1 98.38 206 PHE B O 1
ATOM 3194 N N . VAL B 1 207 ? 17.469 5.324 4.812 1 98.5 207 VAL B N 1
ATOM 3195 C CA . VAL B 1 207 ? 18.016 6.602 5.258 1 98.5 207 VAL B CA 1
ATOM 3196 C C . VAL B 1 207 ? 17.172 7.746 4.715 1 98.5 207 VAL B C 1
ATOM 3198 O O . VAL B 1 207 ? 16.828 8.68 5.445 1 98.5 207 VAL B O 1
ATOM 3201 N N . SER B 1 208 ? 16.828 7.672 3.408 1 98.62 208 SER B N 1
ATOM 3202 C CA . SER B 1 208 ? 15.984 8.68 2.787 1 98.62 208 SER B CA 1
ATOM 3203 C C . SER B 1 208 ? 14.617 8.742 3.451 1 98.62 208 SER B C 1
ATOM 3205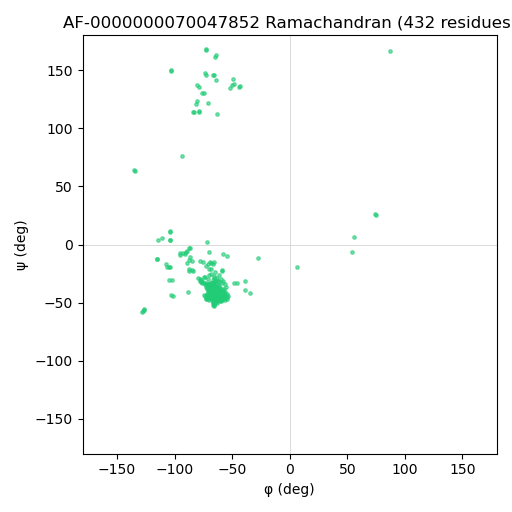 O O . SER B 1 208 ? 14.07 9.82 3.678 1 98.62 208 SER B O 1
ATOM 3207 N N . PHE B 1 209 ? 14.094 7.586 3.77 1 98.69 209 PHE B N 1
ATOM 3208 C CA . PHE B 1 209 ? 12.805 7.512 4.449 1 98.69 209 PHE B CA 1
ATOM 3209 C C . PHE B 1 209 ? 12.891 8.156 5.832 1 98.69 209 PHE B C 1
ATOM 3211 O O . PHE B 1 209 ? 12.016 8.938 6.207 1 98.69 209 PHE B O 1
ATOM 3218 N N . ALA B 1 210 ? 13.945 7.844 6.574 1 98.44 210 ALA B N 1
ATOM 3219 C CA . ALA B 1 210 ? 14.133 8.375 7.922 1 98.44 210 ALA B CA 1
ATOM 3220 C C . ALA B 1 210 ? 14.258 9.898 7.898 1 98.44 210 ALA B C 1
ATOM 3222 O O . ALA B 1 210 ? 13.844 10.57 8.844 1 98.44 210 ALA B O 1
ATOM 3223 N N . ALA B 1 211 ? 14.797 10.422 6.844 1 98.12 211 ALA B N 1
ATOM 3224 C CA . ALA B 1 211 ? 14.984 11.867 6.703 1 98.12 211 ALA B CA 1
ATOM 3225 C C . ALA B 1 211 ? 13.648 12.586 6.629 1 98.12 211 ALA B C 1
ATOM 3227 O O . ALA B 1 211 ? 13.578 13.805 6.801 1 98.12 211 ALA B O 1
ATOM 3228 N N . LEU B 1 212 ? 12.547 11.898 6.402 1 97.81 212 LEU B N 1
ATOM 3229 C CA . LEU B 1 212 ? 11.227 12.523 6.289 1 97.81 212 LEU B CA 1
ATOM 3230 C C . LEU B 1 212 ? 10.578 12.672 7.66 1 97.81 212 LEU B C 1
ATOM 3232 O O . LEU B 1 212 ? 9.602 13.406 7.809 1 97.81 212 LEU B O 1
ATOM 3236 N N . LEU B 1 213 ? 11.148 12.055 8.688 1 96.75 213 LEU B N 1
ATOM 3237 C CA . LEU B 1 213 ? 10.5 11.953 9.984 1 96.75 213 LEU B CA 1
ATOM 3238 C C . LEU B 1 213 ? 10.344 13.328 10.617 1 96.75 213 LEU B C 1
ATOM 3240 O O . LEU B 1 213 ? 9.32 13.609 11.258 1 96.75 213 LEU B O 1
ATOM 3244 N N . PRO B 1 214 ? 11.289 14.273 10.438 1 94.25 214 PRO B N 1
ATOM 3245 C CA . PRO B 1 214 ? 11.102 15.617 11.008 1 94.25 214 PRO B CA 1
ATOM 3246 C C . PRO B 1 214 ? 9.867 16.328 10.453 1 94.25 214 PRO B C 1
ATOM 3248 O O . PRO B 1 214 ? 9.305 17.203 11.109 1 94.25 214 PRO B O 1
ATOM 3251 N N . PHE B 1 215 ? 9.43 15.969 9.211 1 94.38 215 PHE B N 1
ATOM 3252 C CA . PHE B 1 215 ? 8.266 16.609 8.594 1 94.38 215 PHE B CA 1
ATOM 3253 C C . PHE B 1 215 ? 6.98 16.172 9.289 1 94.38 215 PHE B C 1
ATOM 3255 O O . PHE B 1 215 ? 5.941 16.812 9.141 1 94.38 215 PHE B O 1
ATOM 3262 N N . LEU B 1 216 ? 7.023 15.055 10.07 1 94.44 216 LEU B N 1
ATOM 3263 C CA . LEU B 1 216 ? 5.832 14.562 10.758 1 94.44 216 LEU B CA 1
ATOM 3264 C C . LEU B 1 216 ? 5.5 15.445 11.961 1 94.44 216 LEU B C 1
ATOM 3266 O O . LEU B 1 216 ? 4.344 15.508 12.391 1 94.44 216 LEU B O 1
ATOM 3270 N N . VAL B 1 217 ? 6.559 16.094 12.547 1 89.44 217 VAL B N 1
ATOM 3271 C CA . VAL B 1 217 ? 6.375 16.859 13.773 1 89.44 217 VAL B CA 1
ATOM 3272 C C . VAL B 1 217 ? 6.367 18.359 13.461 1 89.44 217 VAL B C 1
ATOM 3274 O O . VAL B 1 217 ? 6.371 19.188 14.367 1 89.44 217 VAL B O 1
ATOM 3277 N N . SER B 1 218 ? 6.289 18.766 12.188 1 76.56 218 SER B N 1
ATOM 3278 C CA . SER B 1 218 ? 6.34 20.172 11.844 1 76.56 218 SER B CA 1
ATOM 3279 C C . SER B 1 218 ? 4.941 20.75 11.672 1 76.56 218 SER B C 1
ATOM 3281 O O . SER B 1 218 ? 3.996 20.016 11.367 1 76.56 218 SER B O 1
#

Solvent-accessible surface area (backbone atoms only — not comparable to full-atom values): 21618 Å² total; per-residue (Å²): 111,71,70,62,59,69,48,34,34,57,54,21,50,53,39,31,49,54,27,49,45,41,68,77,37,40,67,79,66,43,61,83,51,75,55,71,92,67,46,49,71,68,55,50,50,50,46,50,24,45,37,45,46,24,46,18,41,42,52,5,27,48,51,35,44,69,69,44,49,48,60,50,44,64,76,68,40,49,66,53,58,38,50,55,49,46,58,54,49,45,48,53,49,26,22,53,41,8,44,26,30,17,50,29,35,41,40,51,58,70,63,57,61,80,46,62,65,57,53,50,25,29,47,48,26,22,53,30,24,38,46,31,27,59,46,36,38,55,52,41,39,52,37,52,53,51,45,51,52,41,32,59,75,71,66,50,59,67,84,47,50,71,68,57,46,49,48,52,27,52,50,28,40,70,36,87,48,67,67,52,14,50,44,17,51,48,42,53,49,38,53,52,49,34,54,52,41,50,51,50,39,49,51,37,48,51,52,23,55,57,34,48,54,68,65,36,72,104,111,72,72,61,58,67,47,34,33,57,55,20,49,52,40,32,50,54,25,49,45,41,68,76,37,40,68,79,68,44,61,84,50,74,56,71,92,68,48,50,70,66,56,52,49,50,46,50,24,46,37,45,45,23,46,19,41,43,54,4,28,50,50,36,45,70,72,45,48,48,59,51,44,66,73,68,39,48,65,54,59,38,49,54,49,46,58,55,49,44,48,52,50,25,22,52,40,8,44,26,30,16,50,26,34,42,40,39,59,69,61,62,58,73,57,75,57,59,56,47,25,31,48,49,24,21,52,29,25,38,46,31,25,61,44,36,39,56,51,40,39,53,35,51,52,51,43,50,52,39,31,59,76,69,66,50,57,69,84,46,49,71,66,56,46,50,48,52,26,51,51,28,39,69,37,87,50,68,68,51,14,51,42,17,49,47,42,54,51,39,53,52,50,35,52,52,42,49,51,50,39,48,52,38,48,50,52,24,53,56,35,49,54,67,66,37,71,104